Protein AF-A0A970J023-F1 (afdb_monomer)

Mean predicted aligned error: 8.82 Å

Foldseek 3Di:
DDDPDDDDDPPCPVVVQVVVPDDDDDDDDDDDDDDDDDPDDDDDDDDDDPPPDDFDAQVPVPDLPDDDDQDVQFKAKEKEWEADLVQQKIWIKMKIKGAQQDQDFAFKWKWFQQQQLQQFQQSAAAPDDRDPTDDPQQRKGKAWPFKDKQNHTFDWDDDQRMIMGGDPDTRHHGRMIMMMTTMMIRFHCDQAQTHDDDQKGKQPSPDTATFDQDPVVRDTPPFHQDNGFDRDFFFFHKYKYKYKAFPLKDKDKAADWDDWDDDPGIIITIGIHGRWGDMIMMIGSQWDWDWDDQPQAIEIEIARPQVLLSVLLSVLLSLLQNVCCVVVHHLPGRYAYEYEGSNPDAWDAGQRYIYDYHCVVPDSDADPVDGDPRSLRSSLSSQVNVLPTVDNDRCNPCVCRSNVSSNVSSVVSVVVD

Secondary structure (DSSP, 8-state):
----------TTHHHHHHHTTSS----PPP------------PPP---------PPPGGGS-TT-SPP--STT-EEEEEEEEEETTTTEEEEEEEEEEE--SSSPEEEEEEE-GGGGGGSTTT---SSPPPSS--TTT--EEEEEEEEETTEE---EEETTEEEEEEEEEE-TT-EEEEEEEEEEEPPB-SSSSEEETTEEEE-S-SPEEPPEETTTTEE--PPPPSSS-------EEEEEEEEEETT-EEEESSEEEEEEE-SSEEEEEEEEEEES---EEEESS-EEEEEEETTEEEEEEESS-HHHHHHHHHHHHHHHHHHHHHH----SSEEEEEE---SSSEEEETTEEEE--GGGS-SS-BTTB--HHHHHHHHHHHTIIIIIIS---TTT-THHHHHHHHHHHHHHHHH-

Radius of gyration: 22.0 Å; Cα contacts (8 Å, |Δi|>4): 849; chains: 1; bounding box: 53×71×52 Å

pLDDT: mean 85.56, std 21.43, range [25.42, 98.88]

Structure (mmCIF, N/CA/C/O backbone):
data_AF-A0A970J023-F1
#
_entry.id   AF-A0A970J023-F1
#
loop_
_atom_site.group_PDB
_atom_site.id
_atom_site.type_symbol
_atom_site.label_atom_id
_atom_site.label_alt_id
_atom_site.label_comp_id
_atom_site.label_asym_id
_atom_site.label_entity_id
_atom_site.label_seq_id
_atom_site.pdbx_PDB_ins_code
_atom_site.Cartn_x
_atom_site.Cartn_y
_atom_site.Cartn_z
_atom_site.occupancy
_atom_site.B_iso_or_equiv
_atom_site.auth_seq_id
_atom_site.auth_comp_id
_atom_site.auth_asym_id
_atom_site.auth_atom_id
_atom_site.pdbx_PDB_model_num
ATOM 1 N N . MET A 1 1 ? 25.969 -33.155 -24.670 1.00 40.59 1 MET A N 1
ATOM 2 C CA . MET A 1 1 ? 26.786 -33.268 -23.437 1.00 40.59 1 MET A CA 1
ATOM 3 C C . MET A 1 1 ? 28.122 -32.556 -23.623 1.00 40.59 1 MET A C 1
ATOM 5 O O . MET A 1 1 ? 29.063 -33.174 -24.102 1.00 40.59 1 MET A O 1
ATOM 9 N N . LYS A 1 2 ? 28.206 -31.266 -23.286 1.00 32.03 2 LYS A N 1
ATOM 10 C CA . LYS A 1 2 ? 29.449 -30.561 -22.924 1.00 32.03 2 LYS A CA 1
ATOM 11 C C . LYS A 1 2 ? 29.074 -29.169 -22.405 1.00 32.03 2 LYS A C 1
ATOM 13 O O . LYS A 1 2 ? 28.224 -28.520 -22.996 1.00 32.03 2 LYS A O 1
ATOM 18 N N . ASN A 1 3 ? 29.732 -28.784 -21.312 1.00 28.41 3 ASN A N 1
ATOM 19 C CA . ASN A 1 3 ? 29.736 -27.477 -20.644 1.00 28.41 3 ASN A CA 1
ATOM 20 C C . ASN A 1 3 ? 28.609 -27.175 -19.638 1.00 28.41 3 ASN A C 1
ATOM 22 O O . ASN A 1 3 ? 28.017 -26.107 -19.651 1.00 28.41 3 ASN A O 1
ATOM 26 N N . LYS A 1 4 ? 28.418 -28.077 -18.664 1.00 40.47 4 LYS A N 1
ATOM 27 C CA . LYS A 1 4 ? 28.042 -27.679 -17.296 1.00 40.47 4 LYS A CA 1
ATOM 28 C C . LYS A 1 4 ? 29.328 -27.423 -16.512 1.00 40.47 4 LYS A C 1
ATOM 30 O O . LYS A 1 4 ? 29.983 -28.392 -16.136 1.00 40.47 4 LYS A O 1
ATOM 35 N N . LYS A 1 5 ? 29.721 -26.159 -16.349 1.00 39.44 5 LYS A N 1
ATOM 36 C CA . LYS A 1 5 ? 30.657 -25.655 -15.323 1.00 39.44 5 LYS A CA 1
ATOM 37 C C . LYS A 1 5 ? 30.839 -24.151 -15.536 1.00 39.44 5 LYS A C 1
ATOM 39 O O . LYS A 1 5 ? 31.699 -23.764 -16.314 1.00 39.44 5 LYS A O 1
ATOM 44 N N . LEU A 1 6 ? 29.989 -23.355 -14.889 1.00 38.44 6 LEU A N 1
ATOM 45 C CA . LEU A 1 6 ? 30.300 -22.081 -14.220 1.00 38.44 6 LEU A CA 1
ATOM 46 C C . LEU A 1 6 ? 28.973 -21.419 -13.803 1.00 38.44 6 LEU A C 1
ATOM 48 O O . LEU A 1 6 ? 28.488 -20.533 -14.485 1.00 38.44 6 LEU A O 1
ATOM 52 N N . VAL A 1 7 ? 28.373 -21.869 -12.700 1.00 36.31 7 VAL A N 1
ATOM 53 C CA . VAL A 1 7 ? 27.426 -21.051 -11.920 1.00 36.31 7 VAL A CA 1
ATOM 54 C C . VAL A 1 7 ? 27.595 -21.463 -10.461 1.00 36.31 7 VAL A C 1
ATOM 56 O O . VAL A 1 7 ? 26.876 -22.312 -9.956 1.00 36.31 7 VAL A O 1
ATOM 59 N N . ILE A 1 8 ? 28.640 -20.951 -9.813 1.00 35.62 8 ILE A N 1
ATOM 60 C CA . ILE A 1 8 ? 28.705 -20.843 -8.350 1.00 35.62 8 ILE A CA 1
ATOM 61 C C . ILE A 1 8 ? 29.440 -19.529 -8.071 1.00 35.62 8 ILE A C 1
ATOM 63 O O . ILE A 1 8 ? 30.645 -19.526 -7.835 1.00 35.62 8 ILE A O 1
ATOM 67 N N . SER A 1 9 ? 28.738 -18.401 -8.187 1.00 36.66 9 SER A N 1
ATOM 68 C CA . SER A 1 9 ? 29.205 -17.127 -7.617 1.00 36.66 9 SER A CA 1
ATOM 69 C C . SER A 1 9 ? 28.090 -16.111 -7.323 1.00 36.66 9 SER A C 1
ATOM 71 O O . SER A 1 9 ? 28.392 -14.927 -7.243 1.00 36.66 9 SER A O 1
ATOM 73 N N . SER A 1 10 ? 26.833 -16.533 -7.137 1.00 37.44 10 SER A N 1
ATOM 74 C CA . SER A 1 10 ? 25.702 -15.594 -6.954 1.00 37.44 10 SER A CA 1
ATOM 75 C C . SER A 1 10 ? 24.948 -15.750 -5.628 1.00 37.44 10 SER A C 1
ATOM 77 O O . SER A 1 10 ? 23.878 -15.197 -5.458 1.00 37.44 10 SER A O 1
ATOM 79 N N . LEU A 1 11 ? 25.515 -16.447 -4.639 1.00 34.22 11 LEU A N 1
ATOM 80 C CA . LEU A 1 11 ? 24.909 -16.613 -3.304 1.00 34.22 11 LEU A CA 1
ATOM 81 C C . LEU A 1 11 ? 25.254 -15.466 -2.327 1.00 34.22 11 LEU A C 1
ATOM 83 O O . LEU A 1 11 ? 25.230 -15.654 -1.115 1.00 34.22 11 LEU A O 1
ATOM 87 N N . ILE A 1 12 ? 25.630 -14.291 -2.846 1.00 34.81 12 ILE A N 1
ATOM 88 C CA . ILE A 1 12 ? 26.106 -13.155 -2.034 1.00 34.81 12 ILE A CA 1
ATOM 89 C C . ILE A 1 12 ? 24.998 -12.116 -1.779 1.00 34.81 12 ILE A C 1
ATOM 91 O O . ILE A 1 12 ? 25.077 -11.403 -0.784 1.00 34.81 12 ILE A O 1
ATOM 95 N N . VAL A 1 13 ? 23.927 -12.068 -2.581 1.00 39.91 13 VAL A N 1
ATOM 96 C CA . VAL A 1 13 ? 22.874 -11.041 -2.435 1.00 39.91 13 VAL A CA 1
ATOM 97 C C . VAL A 1 13 ? 21.980 -11.307 -1.216 1.00 39.91 13 VAL A C 1
ATOM 99 O O . VAL A 1 13 ? 21.843 -10.425 -0.371 1.00 39.91 13 VAL A O 1
ATOM 102 N N . ALA A 1 14 ? 21.534 -12.553 -1.006 1.00 34.81 14 ALA A N 1
ATOM 103 C CA . ALA A 1 14 ? 20.810 -12.942 0.215 1.00 34.81 14 ALA A CA 1
ATOM 104 C C . ALA A 1 14 ? 21.639 -12.731 1.502 1.00 34.81 14 ALA A C 1
ATOM 106 O O . ALA A 1 14 ? 21.102 -12.563 2.593 1.00 34.81 14 ALA A O 1
ATOM 107 N N . PHE A 1 15 ? 22.972 -12.701 1.389 1.00 32.03 15 PHE A N 1
ATOM 108 C CA . PHE A 1 15 ? 23.865 -12.512 2.530 1.00 32.03 15 PHE A CA 1
ATOM 109 C C . PHE A 1 15 ? 24.030 -11.033 2.929 1.00 32.03 15 PHE A C 1
ATOM 111 O O . PHE A 1 15 ? 24.374 -10.753 4.077 1.00 32.03 15 PHE A O 1
ATOM 118 N N . ILE A 1 16 ? 23.756 -10.078 2.030 1.00 34.88 16 ILE A N 1
ATOM 119 C CA . ILE A 1 16 ? 23.856 -8.638 2.334 1.00 34.88 16 ILE A CA 1
ATOM 120 C C . ILE A 1 16 ? 22.613 -8.133 3.083 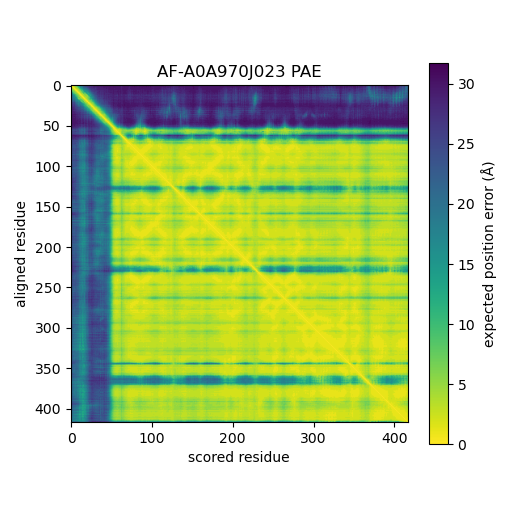1.00 34.88 16 ILE A C 1
ATOM 122 O O . ILE A 1 16 ? 22.764 -7.301 3.976 1.00 34.88 16 ILE A O 1
ATOM 126 N N . LEU A 1 17 ? 21.428 -8.702 2.837 1.00 35.06 17 LEU A N 1
ATOM 127 C CA . LEU A 1 17 ? 20.226 -8.402 3.633 1.00 35.06 17 LEU A CA 1
ATOM 128 C C . LEU A 1 17 ? 20.314 -8.968 5.066 1.00 35.06 17 LEU A C 1
ATOM 130 O O . LEU A 1 17 ? 19.850 -8.339 6.012 1.00 35.06 17 LEU A O 1
ATOM 134 N N . ILE A 1 18 ? 20.997 -10.104 5.264 1.00 34.50 18 ILE A N 1
ATOM 135 C CA . ILE A 1 18 ? 21.074 -10.782 6.573 1.00 34.50 18 ILE A CA 1
ATOM 136 C C . ILE A 1 18 ? 22.202 -10.236 7.480 1.00 34.50 18 ILE A C 1
ATOM 138 O O . ILE A 1 18 ? 22.075 -10.262 8.706 1.00 34.50 18 ILE A O 1
ATOM 142 N N . ILE A 1 19 ? 23.305 -9.701 6.936 1.00 29.75 19 ILE A N 1
ATOM 143 C CA . ILE A 1 19 ? 24.455 -9.267 7.763 1.00 29.75 19 ILE A CA 1
ATOM 144 C C . ILE A 1 19 ? 24.184 -7.989 8.585 1.00 29.75 19 ILE A C 1
ATOM 146 O O . ILE A 1 19 ? 24.826 -7.793 9.619 1.00 29.75 19 ILE A O 1
ATOM 150 N N . ALA A 1 20 ? 23.210 -7.151 8.221 1.00 29.48 20 ALA A N 1
ATOM 151 C CA . ALA A 1 20 ? 22.892 -5.948 9.003 1.00 29.48 20 ALA A CA 1
ATOM 152 C C . ALA A 1 20 ? 22.204 -6.243 10.359 1.00 29.48 20 ALA A C 1
ATOM 154 O O . ALA A 1 20 ? 22.175 -5.376 11.231 1.00 29.48 20 ALA A O 1
ATOM 155 N N . ALA A 1 21 ? 21.702 -7.465 10.581 1.00 32.09 21 ALA A N 1
ATOM 156 C CA . ALA A 1 21 ? 20.918 -7.825 11.770 1.00 32.09 21 ALA A CA 1
ATOM 157 C C . ALA A 1 21 ? 21.749 -8.281 12.989 1.00 32.09 21 ALA A C 1
ATOM 159 O O . ALA A 1 21 ? 21.204 -8.531 14.064 1.00 32.09 21 ALA A O 1
ATOM 160 N N . GLY A 1 22 ? 23.072 -8.409 12.858 1.00 28.48 22 GLY A N 1
ATOM 161 C CA . GLY A 1 22 ? 23.906 -9.031 13.883 1.00 28.48 22 GLY A CA 1
ATOM 162 C C . GLY A 1 22 ? 25.105 -8.193 14.285 1.00 28.48 22 GLY A C 1
ATOM 163 O O . GLY A 1 22 ? 26.204 -8.564 13.910 1.00 28.48 22 GLY A O 1
ATOM 164 N N . ILE A 1 23 ? 24.906 -7.104 15.040 1.00 29.55 23 ILE A N 1
ATOM 165 C CA . ILE A 1 23 ? 25.790 -6.580 16.108 1.00 29.55 23 ILE A CA 1
ATOM 166 C C . ILE A 1 23 ? 25.153 -5.287 16.662 1.00 29.55 23 ILE A C 1
ATOM 168 O O . ILE A 1 23 ? 25.065 -4.293 15.957 1.00 29.55 23 ILE A O 1
ATOM 172 N N . PHE A 1 24 ? 24.734 -5.345 17.935 1.00 27.34 24 PHE A N 1
ATOM 173 C CA . PHE A 1 24 ? 24.524 -4.279 18.941 1.00 27.34 24 PHE A CA 1
ATOM 174 C C . PHE A 1 24 ? 23.224 -4.470 19.738 1.00 27.34 24 PHE A C 1
ATOM 176 O O . PHE A 1 24 ? 22.239 -3.760 19.580 1.00 27.34 24 PHE A O 1
ATOM 183 N N . ILE A 1 25 ? 23.272 -5.411 20.687 1.00 28.19 25 ILE A N 1
ATOM 184 C CA . ILE A 1 25 ? 22.423 -5.372 21.882 1.00 28.19 25 ILE A CA 1
ATOM 185 C C . ILE A 1 25 ? 23.195 -4.629 22.979 1.00 28.19 25 ILE A C 1
ATOM 187 O O . ILE A 1 25 ? 24.405 -4.798 23.134 1.00 28.19 25 ILE A O 1
ATOM 191 N N . THR A 1 26 ? 22.435 -3.879 23.778 1.00 29.88 26 THR A N 1
ATOM 192 C CA . THR A 1 26 ? 22.783 -3.110 24.984 1.00 29.88 26 THR A CA 1
ATOM 193 C C . THR A 1 26 ? 23.126 -1.635 24.759 1.00 29.88 26 THR A C 1
ATOM 195 O O . THR A 1 26 ? 24.283 -1.244 24.688 1.00 29.88 26 THR A O 1
ATOM 198 N N . GLN A 1 27 ? 22.093 -0.786 24.786 1.00 26.64 27 GLN A N 1
ATOM 199 C CA . GLN A 1 27 ? 22.076 0.396 25.654 1.00 26.64 27 GLN A CA 1
ATOM 200 C C . GLN A 1 27 ? 20.632 0.871 25.869 1.00 26.64 27 GLN A C 1
ATOM 202 O O . GLN A 1 27 ? 19.844 0.980 24.936 1.00 26.64 27 GLN A O 1
ATOM 207 N N . GLY A 1 28 ? 20.265 1.056 27.139 1.00 27.38 28 GLY A N 1
ATOM 208 C CA . GLY A 1 28 ? 18.903 1.365 27.564 1.00 27.38 28 GLY A CA 1
ATOM 209 C C . GLY A 1 28 ? 18.408 2.700 27.013 1.00 27.38 28 GLY A C 1
ATOM 210 O O . GLY A 1 28 ? 19.065 3.728 27.161 1.00 27.38 28 GLY A O 1
ATOM 211 N N . ILE A 1 29 ? 17.220 2.669 26.415 1.00 30.16 29 ILE A N 1
ATOM 212 C CA . ILE A 1 29 ? 16.516 3.843 25.903 1.00 30.16 29 ILE A CA 1
ATOM 213 C C . ILE A 1 29 ? 16.070 4.702 27.093 1.00 30.16 29 ILE A C 1
ATOM 215 O O . ILE A 1 29 ? 15.258 4.275 27.919 1.00 30.16 29 ILE A O 1
ATOM 219 N N . LYS A 1 30 ? 16.595 5.927 27.188 1.00 25.42 30 LYS A N 1
ATOM 220 C CA . LYS A 1 30 ? 16.024 6.976 28.040 1.00 25.42 30 LYS A CA 1
ATOM 221 C C . LYS A 1 30 ? 14.840 7.601 27.308 1.00 25.42 30 LYS A C 1
ATOM 223 O O . LYS A 1 30 ? 14.983 8.100 26.202 1.00 25.42 30 LYS A O 1
ATOM 228 N N . ILE A 1 31 ? 13.682 7.563 27.956 1.00 28.36 31 ILE A N 1
ATOM 229 C CA . ILE A 1 31 ? 12.437 8.174 27.489 1.00 28.36 31 ILE A CA 1
ATOM 230 C C . ILE A 1 31 ? 12.509 9.676 27.785 1.00 28.36 31 ILE A C 1
ATOM 232 O O . ILE A 1 31 ? 12.474 10.067 28.954 1.00 28.36 31 ILE A O 1
ATOM 236 N N . GLU A 1 32 ? 12.586 10.513 26.753 1.00 27.55 32 GLU A N 1
ATOM 237 C CA . GLU A 1 32 ? 12.253 11.934 26.883 1.00 27.55 32 GLU A CA 1
ATOM 238 C C . GLU A 1 32 ? 10.746 12.130 26.691 1.00 27.55 32 GLU A C 1
ATOM 240 O O . GLU A 1 32 ? 10.112 11.538 25.816 1.00 27.55 32 GLU A O 1
ATOM 245 N N . LYS A 1 33 ? 10.143 12.913 27.590 1.00 27.25 33 LYS A N 1
ATOM 246 C CA . LYS A 1 33 ? 8.713 13.221 27.569 1.00 27.25 33 LYS A CA 1
ATOM 247 C C . LYS A 1 33 ? 8.386 14.120 26.378 1.00 27.25 33 LYS A C 1
ATOM 249 O O . LYS A 1 33 ? 9.083 15.090 26.119 1.00 27.25 33 LYS A O 1
ATOM 254 N N . LYS A 1 34 ? 7.252 13.811 25.747 1.00 30.84 34 LYS A N 1
ATOM 255 C CA . LYS A 1 34 ? 6.532 14.597 24.737 1.00 30.84 34 LYS A CA 1
ATOM 256 C C . LYS A 1 34 ? 6.375 16.052 25.217 1.00 30.84 34 LYS A C 1
ATOM 258 O O . LYS A 1 34 ? 5.525 16.325 26.066 1.00 30.84 34 LYS A O 1
ATOM 263 N N . ASP A 1 35 ? 7.175 16.975 24.689 1.00 27.64 35 ASP A N 1
ATOM 264 C CA . ASP A 1 35 ? 6.868 18.400 24.790 1.00 27.64 35 ASP A CA 1
ATOM 265 C C . ASP A 1 35 ? 5.773 18.731 23.773 1.00 27.64 35 ASP A C 1
ATOM 267 O O . ASP A 1 35 ? 5.845 18.377 22.595 1.00 27.64 35 ASP A O 1
ATOM 271 N N . ASN A 1 36 ? 4.709 19.373 24.256 1.00 29.39 36 ASN A N 1
ATOM 272 C CA . ASN A 1 36 ? 3.555 19.768 23.456 1.00 29.39 36 ASN A CA 1
ATOM 273 C C . ASN A 1 36 ? 3.977 20.782 22.385 1.00 29.39 36 ASN A C 1
ATOM 275 O O . ASN A 1 36 ? 4.030 21.985 22.646 1.00 29.39 36 ASN A O 1
ATOM 279 N N . TYR A 1 37 ? 4.237 20.313 21.166 1.00 27.23 37 TYR A N 1
ATOM 280 C CA . TYR A 1 37 ? 4.441 21.198 20.026 1.00 27.23 37 TYR A CA 1
ATOM 281 C C . TYR A 1 37 ? 3.081 21.690 19.519 1.00 27.23 37 TYR A C 1
ATOM 283 O O . TYR A 1 37 ? 2.354 20.999 18.807 1.00 27.23 37 TYR A O 1
ATOM 291 N N . VAL A 1 38 ? 2.714 22.909 19.913 1.00 28.02 38 VAL A N 1
ATOM 292 C CA . VAL A 1 38 ? 1.642 23.660 19.256 1.00 28.02 38 VAL A CA 1
ATOM 293 C C . VAL A 1 38 ? 2.194 24.126 17.912 1.00 28.02 38 VAL A C 1
ATOM 295 O O . VAL A 1 38 ? 3.163 24.883 17.870 1.00 28.02 38 VAL A O 1
ATOM 298 N N . ALA A 1 39 ? 1.599 23.666 16.810 1.00 28.59 39 ALA A N 1
ATOM 299 C CA . ALA A 1 39 ? 1.928 24.150 15.475 1.00 28.59 39 ALA A CA 1
ATOM 300 C C . ALA A 1 39 ? 1.772 25.680 15.435 1.00 28.59 39 ALA A C 1
ATOM 302 O O . ALA A 1 39 ? 0.660 26.200 15.535 1.00 28.59 39 ALA A O 1
ATOM 303 N N . SER A 1 40 ? 2.885 26.409 15.320 1.00 28.69 40 SER A N 1
ATOM 304 C CA . SER A 1 40 ? 2.855 27.859 15.180 1.00 28.69 40 SER A CA 1
ATOM 305 C C . SER A 1 40 ? 2.346 28.222 13.786 1.00 28.69 40 SER A C 1
ATOM 307 O O . SER A 1 40 ? 2.985 27.981 12.761 1.00 28.69 40 SER A O 1
ATOM 309 N N . SER A 1 41 ? 1.153 28.807 13.747 1.00 34.72 41 SER A N 1
ATOM 310 C CA . SER A 1 41 ? 0.687 29.593 12.615 1.00 34.72 41 SER A CA 1
ATOM 311 C C . SER A 1 41 ? 1.490 30.889 12.585 1.00 34.72 41 SER A C 1
ATOM 313 O O . SER A 1 41 ? 1.325 31.705 13.484 1.00 34.72 41 SER A O 1
ATOM 315 N N . ASN A 1 42 ? 2.364 31.059 11.595 1.00 28.34 42 ASN A N 1
ATOM 316 C CA . ASN A 1 42 ? 2.792 32.362 11.083 1.00 28.34 42 ASN A CA 1
ATOM 317 C C . ASN A 1 42 ? 3.480 32.148 9.730 1.00 28.34 42 ASN A C 1
ATOM 319 O O . ASN A 1 42 ? 4.654 31.789 9.654 1.00 28.34 42 ASN A O 1
ATOM 323 N N . THR A 1 43 ? 2.720 32.340 8.657 1.00 32.34 43 THR A N 1
ATOM 324 C CA . THR A 1 43 ? 3.240 32.564 7.307 1.00 32.34 43 THR A CA 1
ATOM 325 C C . THR A 1 43 ? 3.416 34.065 7.125 1.00 32.34 43 THR A C 1
ATOM 327 O O . THR A 1 43 ? 2.443 34.809 7.202 1.00 32.34 43 THR A O 1
ATOM 330 N N . THR A 1 44 ? 4.647 34.514 6.899 1.00 31.14 44 THR A N 1
ATOM 331 C CA . THR A 1 44 ? 4.901 35.814 6.276 1.00 31.14 44 THR A CA 1
ATOM 332 C C . THR A 1 44 ? 4.632 35.678 4.785 1.00 31.14 44 THR A C 1
ATOM 334 O O . THR A 1 44 ? 5.220 34.815 4.132 1.00 31.14 44 THR A O 1
ATOM 337 N N . ASP A 1 45 ? 3.709 36.501 4.297 1.00 34.28 45 ASP A N 1
ATOM 338 C CA . ASP A 1 45 ? 3.298 36.604 2.903 1.00 34.28 45 ASP A CA 1
ATOM 339 C C . ASP A 1 45 ? 4.492 36.883 1.985 1.00 34.28 45 ASP A C 1
ATOM 341 O O . ASP A 1 45 ? 5.197 37.877 2.164 1.00 34.28 45 ASP A O 1
ATOM 345 N N . ASP A 1 46 ? 4.660 36.043 0.963 1.00 32.75 46 ASP A N 1
ATOM 346 C CA . ASP A 1 46 ? 5.349 36.435 -0.259 1.00 32.75 46 ASP A CA 1
ATOM 347 C C . ASP A 1 46 ? 4.355 36.392 -1.422 1.00 32.75 46 ASP A C 1
ATOM 349 O O . ASP A 1 46 ? 3.596 35.437 -1.627 1.00 32.75 46 ASP A O 1
ATOM 353 N N . ASN A 1 47 ? 4.288 37.519 -2.114 1.00 34.78 47 ASN A N 1
ATOM 354 C CA . ASN A 1 47 ? 3.131 37.983 -2.854 1.00 34.78 47 ASN A CA 1
ATOM 355 C C . ASN A 1 47 ? 3.310 37.627 -4.335 1.00 34.78 47 ASN A C 1
ATOM 357 O O . ASN A 1 47 ? 3.781 38.434 -5.132 1.00 34.78 47 ASN A O 1
ATOM 361 N N . THR A 1 48 ? 2.931 36.405 -4.720 1.00 35.31 48 THR A N 1
ATOM 362 C CA . THR A 1 48 ? 2.638 36.060 -6.122 1.00 35.31 48 THR A CA 1
ATOM 363 C C . THR A 1 48 ? 1.304 35.321 -6.206 1.00 35.31 48 THR A C 1
ATOM 365 O O . THR A 1 48 ? 1.106 34.222 -5.691 1.00 35.31 48 THR A O 1
ATOM 368 N N . SER A 1 49 ? 0.338 35.978 -6.840 1.00 35.75 49 SER A N 1
ATOM 369 C CA . SER A 1 49 ? -1.072 35.609 -6.910 1.00 35.75 49 SER A CA 1
ATOM 370 C C . SER A 1 49 ? -1.351 34.434 -7.859 1.00 35.75 49 SER A C 1
ATOM 372 O O . SER A 1 49 ? -2.058 34.568 -8.855 1.00 35.75 49 SER A O 1
ATOM 374 N N . LYS A 1 50 ? -0.899 33.227 -7.508 1.00 41.00 50 LYS A N 1
ATOM 375 C CA . LYS A 1 50 ? -1.689 32.023 -7.811 1.00 41.00 50 LYS A CA 1
ATOM 376 C C . LYS A 1 50 ? -2.667 31.868 -6.651 1.00 41.00 50 LYS A C 1
ATOM 378 O O . LYS A 1 50 ? -2.237 31.555 -5.545 1.00 41.00 50 LYS A O 1
ATOM 383 N N . LYS A 1 51 ? -3.960 32.156 -6.866 1.00 41.47 51 LYS A N 1
ATOM 384 C CA . LYS A 1 51 ? -5.018 31.911 -5.864 1.00 41.47 51 LYS A CA 1
ATOM 385 C C . LYS A 1 51 ? -4.763 30.538 -5.229 1.00 41.47 51 LYS A C 1
ATOM 387 O O . LYS A 1 51 ? -4.732 29.551 -5.958 1.00 41.47 51 LYS A O 1
ATOM 392 N N . ASN A 1 52 ? -4.552 30.481 -3.911 1.00 47.25 52 ASN A N 1
ATOM 393 C CA . ASN A 1 52 ? -4.483 29.218 -3.174 1.00 47.25 52 ASN A CA 1
ATOM 394 C C . ASN A 1 52 ? -5.833 28.519 -3.348 1.00 47.25 52 ASN A C 1
ATOM 396 O O . ASN A 1 52 ? -6.800 28.849 -2.663 1.00 47.25 52 ASN A O 1
ATOM 400 N N . LYS A 1 53 ? -5.929 27.630 -4.339 1.00 63.03 53 LYS A N 1
ATOM 401 C CA . LYS A 1 53 ? -7.137 26.858 -4.596 1.00 63.03 53 LYS A CA 1
ATOM 402 C C . LYS A 1 53 ? -7.279 25.877 -3.438 1.00 63.03 53 LYS A C 1
ATOM 404 O O . LYS A 1 53 ? -6.353 25.127 -3.148 1.00 63.03 53 LYS A O 1
ATOM 409 N N . VAL A 1 54 ? -8.403 25.949 -2.736 1.00 73.81 54 VAL A N 1
ATOM 410 C CA . VAL A 1 54 ? -8.700 25.037 -1.632 1.00 73.81 54 VAL A CA 1
ATOM 411 C C . VAL A 1 54 ? -8.939 23.660 -2.243 1.00 73.81 54 VAL A C 1
ATOM 413 O O . VAL A 1 54 ? -9.866 23.494 -3.036 1.00 73.81 54 VAL A O 1
ATOM 416 N N . ILE A 1 55 ? -8.074 22.700 -1.920 1.00 83.75 55 ILE A N 1
ATOM 417 C CA . ILE A 1 55 ? -8.289 21.295 -2.261 1.00 83.75 55 ILE A CA 1
ATOM 418 C C . ILE A 1 55 ? -9.426 20.791 -1.359 1.00 83.75 55 ILE A C 1
ATOM 420 O O . ILE A 1 55 ? -9.312 20.927 -0.138 1.00 83.75 55 ILE A O 1
ATOM 424 N N . PRO A 1 56 ? -10.535 20.270 -1.915 1.00 85.88 56 PRO A N 1
ATOM 425 C CA . PRO A 1 56 ? -11.677 19.857 -1.108 1.00 85.88 56 PRO A CA 1
ATOM 426 C C . PRO A 1 56 ? -11.286 18.679 -0.215 1.00 85.88 56 PRO A C 1
ATOM 428 O O . PRO A 1 56 ? -10.652 17.726 -0.678 1.00 85.88 56 PRO A O 1
ATOM 431 N N . HIS A 1 57 ? -11.675 18.725 1.057 1.00 88.69 57 HIS A N 1
ATOM 432 C CA . HIS A 1 57 ? -11.442 17.607 1.968 1.00 88.69 57 HIS A CA 1
ATOM 433 C C . HIS A 1 57 ? -12.391 16.450 1.601 1.00 88.69 57 HIS A C 1
ATOM 435 O O . HIS A 1 57 ? -13.580 16.710 1.416 1.00 88.69 57 HIS A O 1
ATOM 441 N N . PRO A 1 58 ? -11.952 15.176 1.545 1.00 88.25 58 PRO A N 1
ATOM 442 C CA . PRO A 1 58 ? -12.814 14.077 1.082 1.00 88.25 58 PRO A CA 1
ATOM 443 C C . PRO A 1 58 ? -14.116 13.899 1.870 1.00 88.25 58 PRO A C 1
ATOM 445 O O . PRO A 1 58 ? -15.152 13.537 1.326 1.00 88.25 58 PRO A O 1
ATOM 448 N N . LYS A 1 59 ? -14.095 14.257 3.156 1.00 83.06 59 LYS A N 1
ATOM 449 C CA . LYS A 1 59 ? -15.278 14.329 4.033 1.00 83.06 59 LYS A CA 1
ATOM 450 C C . LYS A 1 59 ? -16.435 15.173 3.467 1.00 83.06 59 LYS A C 1
ATOM 452 O O . LYS A 1 59 ? -17.581 14.983 3.864 1.00 83.06 59 LYS A O 1
ATOM 457 N N . GLU A 1 60 ? -16.147 16.103 2.560 1.00 81.25 60 GLU A N 1
ATOM 458 C CA . GLU A 1 60 ? -17.123 16.988 1.914 1.00 81.25 60 GLU A CA 1
ATOM 459 C C . GLU A 1 60 ? -17.766 16.365 0.663 1.00 81.25 60 GLU A C 1
ATOM 461 O O . GLU A 1 60 ? -18.761 16.890 0.169 1.00 81.25 60 GLU A O 1
ATOM 466 N N . TRP A 1 61 ? -17.248 15.242 0.148 1.00 78.38 61 TRP A N 1
ATOM 467 C CA . TRP A 1 61 ? -17.696 14.638 -1.119 1.00 78.38 61 TRP A CA 1
ATOM 468 C C . TRP A 1 61 ? -19.034 13.891 -1.028 1.00 78.38 61 TRP A C 1
ATOM 470 O O . TRP A 1 61 ? -19.531 13.392 -2.035 1.00 78.38 61 TRP A O 1
ATOM 480 N N . GLY A 1 62 ? -19.638 13.830 0.159 1.00 62.25 62 GLY A N 1
ATOM 481 C CA . GLY A 1 62 ? -20.884 13.112 0.400 1.00 62.25 62 GLY A CA 1
ATOM 482 C C . GLY A 1 62 ? -20.631 11.729 0.986 1.00 62.25 62 GLY A C 1
ATOM 483 O O . GLY A 1 62 ? -20.450 10.754 0.271 1.00 62.25 62 GLY A O 1
ATOM 484 N N . ASP A 1 63 ? -20.652 11.694 2.318 1.00 54.19 63 ASP A N 1
ATOM 485 C CA . ASP A 1 63 ? -20.844 10.601 3.282 1.00 54.19 63 ASP A CA 1
ATOM 486 C C . ASP A 1 63 ? -20.185 9.234 3.112 1.00 54.19 63 ASP A C 1
ATOM 488 O O . ASP A 1 63 ? -20.304 8.430 4.043 1.00 54.19 63 ASP A O 1
ATOM 492 N N . ASN A 1 64 ? -19.509 8.918 2.009 1.00 59.44 64 ASN A N 1
ATOM 493 C CA . ASN A 1 64 ? -18.921 7.598 1.838 1.00 59.44 64 ASN A CA 1
ATOM 494 C C . ASN A 1 64 ? -19.992 6.505 2.132 1.00 59.44 64 ASN A C 1
ATOM 496 O O . ASN A 1 64 ? -19.716 5.496 2.757 1.00 59.44 64 ASN A O 1
ATOM 500 N N . LYS A 1 65 ? -21.279 6.784 1.853 1.00 57.12 65 LYS A N 1
ATOM 501 C CA . LYS A 1 65 ? -22.442 6.244 2.603 1.00 57.12 65 LYS A CA 1
ATOM 502 C C . LYS A 1 65 ? -22.838 4.821 2.221 1.00 57.12 65 LYS A C 1
ATOM 504 O O . LYS A 1 65 ? -23.692 4.223 2.878 1.00 57.12 65 LYS A O 1
ATOM 509 N N . ASP A 1 66 ? -22.235 4.307 1.157 1.00 68.94 66 ASP A N 1
ATOM 510 C CA . ASP A 1 66 ? -22.434 2.936 0.720 1.00 68.94 66 ASP A CA 1
ATOM 511 C C . ASP A 1 66 ? -22.039 1.989 1.847 1.00 68.94 66 ASP A C 1
ATOM 513 O O . ASP A 1 66 ? -21.012 2.157 2.511 1.00 68.94 66 ASP A O 1
ATOM 517 N N . LYS A 1 67 ? -22.895 0.999 2.098 1.00 71.12 67 LYS A N 1
ATOM 518 C CA . LYS A 1 67 ? -22.601 -0.018 3.099 1.00 71.12 67 LYS A CA 1
ATOM 519 C C . LYS A 1 67 ? -21.415 -0.839 2.616 1.00 71.12 67 LYS A C 1
ATOM 521 O O . LYS A 1 67 ? -21.509 -1.473 1.570 1.00 71.12 67 LYS A O 1
ATOM 526 N N . LEU A 1 68 ? -20.359 -0.897 3.423 1.00 83.69 68 LEU A N 1
ATOM 527 C CA . LEU A 1 68 ? -19.310 -1.885 3.222 1.00 83.69 68 LEU A CA 1
ATOM 528 C C . LEU A 1 68 ? -19.853 -3.276 3.561 1.00 83.69 68 LEU A C 1
ATOM 530 O O . LEU A 1 68 ? -20.503 -3.494 4.595 1.00 83.69 68 LEU A O 1
ATOM 534 N N . SER A 1 69 ? -19.596 -4.223 2.671 1.00 88.12 69 SER A N 1
ATOM 535 C CA . SER A 1 69 ? -19.856 -5.644 2.875 1.00 88.12 69 SER A CA 1
ATOM 536 C C . SER A 1 69 ? -18.539 -6.367 3.102 1.00 88.12 69 SER A C 1
ATOM 538 O O . SER A 1 69 ? -17.565 -6.080 2.417 1.00 88.12 69 SER A O 1
ATOM 540 N N . LEU A 1 70 ? -18.530 -7.321 4.031 1.00 92.00 70 LEU A N 1
ATOM 541 C CA . LEU A 1 70 ? -17.378 -8.190 4.252 1.00 92.00 70 LEU A CA 1
ATOM 542 C C . LEU A 1 70 ? -17.519 -9.409 3.345 1.00 92.00 70 LEU A C 1
ATOM 544 O O . LEU A 1 70 ? -18.491 -10.160 3.480 1.00 92.00 70 LEU A O 1
ATOM 548 N N . LYS A 1 71 ? -16.571 -9.601 2.429 1.00 93.06 71 LYS A N 1
ATOM 549 C CA . LYS A 1 71 ? -16.478 -10.801 1.597 1.00 93.06 71 LYS A CA 1
ATOM 550 C C . LYS A 1 71 ? -15.532 -11.777 2.293 1.00 93.06 71 LYS A C 1
ATOM 552 O O . LYS A 1 71 ? -14.445 -11.401 2.710 1.00 93.06 71 LYS A O 1
ATOM 557 N N . ASP A 1 72 ? -15.989 -13.007 2.508 1.00 91.81 72 ASP A N 1
ATOM 558 C CA . ASP A 1 72 ? -15.239 -14.062 3.214 1.00 91.81 72 ASP A CA 1
A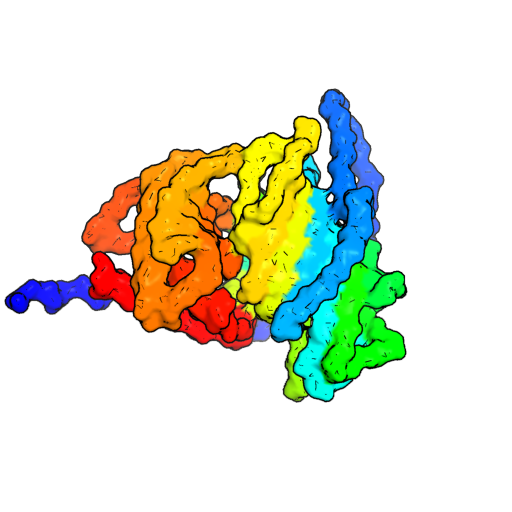TOM 559 C C . ASP A 1 72 ? -14.671 -13.638 4.587 1.00 91.81 72 ASP A C 1
ATOM 561 O O . ASP A 1 72 ? -13.621 -14.107 5.012 1.00 91.81 72 ASP A O 1
ATOM 565 N N . ASN A 1 73 ? -15.376 -12.748 5.298 1.00 92.94 73 ASN A N 1
ATOM 566 C CA . ASN A 1 73 ? -14.959 -12.140 6.573 1.00 92.94 73 ASN A CA 1
ATOM 567 C C . ASN A 1 73 ? -13.684 -11.277 6.531 1.00 92.94 73 ASN A C 1
ATOM 569 O O . ASN A 1 73 ? -13.221 -10.874 7.602 1.00 92.94 73 ASN A O 1
ATOM 573 N N . ARG A 1 74 ? -13.151 -10.957 5.345 1.00 96.19 74 ARG A N 1
ATOM 574 C CA . ARG A 1 74 ? -12.040 -10.011 5.197 1.00 96.19 74 ARG A CA 1
ATOM 575 C C . ARG A 1 74 ? -12.460 -8.611 5.611 1.00 96.19 74 ARG A C 1
ATOM 577 O O . ARG A 1 74 ? -13.613 -8.212 5.416 1.00 96.19 74 ARG A O 1
ATOM 584 N N . THR A 1 75 ? -11.514 -7.872 6.176 1.00 97.94 75 THR A N 1
ATOM 585 C CA . THR A 1 75 ? -11.693 -6.451 6.476 1.00 97.94 75 THR A CA 1
ATOM 586 C C . THR A 1 75 ? -11.912 -5.687 5.173 1.00 97.94 75 THR A C 1
ATOM 588 O O . THR A 1 75 ? -11.250 -5.949 4.172 1.00 97.94 75 THR A O 1
ATOM 591 N N . ALA A 1 76 ? -12.859 -4.753 5.176 1.00 98.00 76 ALA A N 1
ATOM 592 C CA . ALA A 1 76 ? -13.173 -3.917 4.027 1.00 98.00 76 ALA A CA 1
ATOM 593 C C . ALA A 1 76 ? -12.799 -2.461 4.317 1.00 98.00 76 ALA A C 1
ATOM 595 O O . ALA A 1 76 ? -13.281 -1.872 5.290 1.00 98.00 76 ALA A O 1
ATOM 596 N N . TYR A 1 77 ? -11.991 -1.879 3.440 1.00 98.00 77 TYR A N 1
ATOM 597 C CA . TYR A 1 77 ? -11.556 -0.491 3.468 1.00 98.00 77 TYR A CA 1
ATOM 598 C C . TYR A 1 77 ? -12.231 0.295 2.351 1.00 98.00 77 TYR A C 1
ATOM 600 O O . TYR A 1 77 ? -12.237 -0.110 1.188 1.00 98.00 77 TYR A O 1
ATOM 608 N N . LYS A 1 78 ? -12.751 1.473 2.696 1.00 96.75 78 LYS A N 1
ATOM 609 C CA . LYS A 1 78 ? -13.110 2.500 1.721 1.00 96.75 78 LYS A CA 1
ATOM 610 C C . LYS A 1 78 ? -12.443 3.810 2.076 1.00 96.75 78 LYS A C 1
ATOM 612 O O . LYS A 1 78 ? -12.809 4.446 3.069 1.00 96.75 78 LYS A O 1
ATOM 617 N N . ILE A 1 79 ? -11.474 4.201 1.259 1.00 97.50 79 ILE A N 1
ATOM 618 C CA . ILE A 1 79 ? -10.595 5.334 1.531 1.00 97.50 79 ILE A CA 1
ATOM 619 C C . ILE A 1 79 ? -10.796 6.383 0.447 1.00 97.50 79 ILE A C 1
ATOM 621 O O . ILE A 1 79 ? -10.631 6.110 -0.737 1.00 97.50 79 ILE A O 1
ATOM 625 N N . GLN A 1 80 ? -11.155 7.594 0.851 1.00 96.94 80 GLN A N 1
ATOM 626 C CA . GLN A 1 80 ? -11.215 8.740 -0.048 1.00 96.94 80 GLN A CA 1
ATOM 627 C C . GLN A 1 80 ? -10.064 9.676 0.296 1.00 96.94 80 GLN A C 1
ATOM 629 O O . GLN A 1 80 ? -9.879 10.014 1.468 1.00 96.94 80 GLN A O 1
ATOM 634 N N . VAL A 1 81 ? -9.294 10.095 -0.702 1.00 97.69 81 VAL A N 1
ATOM 635 C CA . VAL A 1 81 ? -8.081 10.884 -0.503 1.00 97.69 81 VAL A CA 1
ATOM 636 C C . VAL A 1 81 ? -7.968 12.009 -1.527 1.00 97.69 81 VAL A C 1
ATOM 638 O O . VAL A 1 81 ? -8.154 11.812 -2.725 1.00 97.69 81 VAL A O 1
ATOM 641 N N . SER A 1 82 ? -7.638 13.203 -1.042 1.00 97.69 82 SER A N 1
ATOM 642 C CA . SER A 1 82 ? -7.304 14.364 -1.865 1.00 97.69 82 SER A CA 1
ATOM 643 C C . SER A 1 82 ? -5.817 14.648 -1.785 1.00 97.69 82 SER A C 1
ATOM 645 O O . SER A 1 82 ? -5.276 14.805 -0.685 1.00 97.69 82 SER A O 1
ATOM 647 N N . PHE A 1 83 ? -5.178 14.793 -2.941 1.00 98.06 83 PHE A N 1
ATOM 648 C CA . PHE A 1 83 ? -3.778 15.168 -3.032 1.00 98.06 83 PHE A CA 1
ATOM 649 C C . PHE A 1 83 ? -3.605 16.688 -3.144 1.00 98.06 83 PHE A C 1
ATOM 651 O O . PHE A 1 83 ? -4.096 17.329 -4.074 1.00 98.06 83 PHE A O 1
ATOM 658 N N . ASP A 1 84 ? -2.885 17.265 -2.182 1.00 97.00 84 ASP A N 1
ATOM 659 C CA . ASP A 1 84 ? -2.422 18.651 -2.204 1.00 97.00 84 ASP A CA 1
ATOM 660 C C . ASP A 1 84 ? -0.944 18.680 -2.593 1.00 97.00 84 ASP A C 1
ATOM 662 O O . ASP A 1 84 ? -0.037 18.630 -1.755 1.00 97.00 84 ASP A O 1
ATOM 666 N N . GLU A 1 85 ? -0.720 18.760 -3.901 1.00 94.88 85 GLU A N 1
ATOM 667 C CA . GLU A 1 85 ? 0.606 18.773 -4.507 1.00 94.88 85 GLU A CA 1
ATOM 668 C C . GLU A 1 85 ? 1.465 19.942 -4.015 1.00 94.88 85 GLU A C 1
ATOM 670 O O . GLU A 1 85 ? 2.657 19.780 -3.735 1.00 94.88 85 GLU A O 1
ATOM 675 N N . LYS A 1 86 ? 0.865 21.127 -3.848 1.00 94.12 86 LYS A N 1
ATOM 676 C CA . LYS A 1 86 ? 1.584 22.335 -3.430 1.00 94.12 86 LYS A CA 1
ATOM 677 C C . LYS A 1 86 ? 2.183 22.164 -2.039 1.00 94.12 86 LYS A C 1
ATOM 679 O O . LYS A 1 86 ? 3.320 22.573 -1.808 1.00 94.12 86 LYS A O 1
ATOM 684 N N . ASN A 1 87 ? 1.413 21.591 -1.117 1.00 95.38 87 ASN A N 1
ATOM 685 C CA . ASN A 1 87 ? 1.836 21.427 0.271 1.00 95.38 87 ASN A CA 1
ATOM 686 C C . ASN A 1 87 ? 2.407 20.038 0.578 1.00 95.38 87 ASN A C 1
ATOM 688 O O . ASN A 1 87 ? 2.815 19.816 1.719 1.00 95.38 87 ASN A O 1
ATOM 692 N N . LYS A 1 88 ? 2.452 19.135 -0.415 1.00 96.44 88 LYS A N 1
ATOM 693 C CA . LYS A 1 88 ? 2.931 17.749 -0.289 1.00 96.44 88 LYS A CA 1
ATOM 694 C C . LYS A 1 88 ? 2.174 17.007 0.820 1.00 96.44 88 LYS A C 1
ATOM 696 O O . LYS A 1 88 ? 2.763 16.443 1.743 1.00 96.44 88 LYS A O 1
ATOM 701 N N . LYS A 1 89 ? 0.840 17.076 0.761 1.00 97.56 89 LYS A N 1
ATOM 702 C CA . LYS A 1 89 ? -0.064 16.493 1.761 1.00 97.56 89 LYS A CA 1
ATOM 703 C C . LYS A 1 89 ? -1.154 15.650 1.126 1.00 97.56 89 LYS A C 1
ATOM 705 O O . LYS A 1 89 ? -1.602 15.939 0.019 1.00 97.56 89 LYS A O 1
ATOM 710 N N . LEU A 1 90 ? -1.630 14.674 1.891 1.00 98.44 90 LEU A N 1
ATOM 711 C CA . LEU A 1 90 ? -2.888 13.990 1.628 1.00 98.44 90 LEU A CA 1
ATOM 712 C C . LEU A 1 90 ? -3.889 14.329 2.723 1.00 98.44 90 LEU A C 1
ATOM 714 O O . LEU A 1 90 ? -3.574 14.257 3.912 1.00 98.44 90 LEU A O 1
ATOM 718 N N . PHE A 1 91 ? -5.102 14.671 2.316 1.00 98.12 91 PHE A N 1
ATOM 719 C CA . PHE A 1 91 ? -6.259 14.718 3.201 1.00 98.12 91 PHE A CA 1
ATOM 720 C C . PHE A 1 91 ? -7.069 13.460 2.951 1.00 98.12 91 PHE A C 1
ATOM 722 O O . PHE A 1 91 ? -7.434 13.218 1.803 1.00 98.12 91 PHE A O 1
ATOM 729 N N . ALA A 1 92 ? -7.332 12.666 3.983 1.00 97.56 92 ALA A N 1
ATOM 730 C CA . ALA A 1 92 ? -7.941 11.358 3.817 1.00 97.56 92 ALA A CA 1
ATOM 731 C C . ALA A 1 92 ? -9.095 11.129 4.792 1.00 97.56 92 ALA A C 1
ATOM 733 O O . ALA A 1 92 ? -9.104 11.593 5.935 1.00 97.56 92 ALA A O 1
ATOM 734 N N . TYR A 1 93 ? -10.088 10.402 4.297 1.00 95.25 93 TYR A N 1
ATOM 735 C CA . TYR A 1 93 ? -11.247 9.963 5.050 1.00 95.25 93 TYR A CA 1
ATOM 736 C C . TYR A 1 93 ? -11.446 8.473 4.793 1.00 95.25 93 TYR A C 1
ATOM 738 O O . TYR A 1 93 ? -11.872 8.055 3.715 1.00 95.25 93 TYR A O 1
ATOM 746 N N . GLU A 1 94 ? -11.088 7.676 5.788 1.00 96.69 94 GLU A N 1
ATOM 747 C CA . GLU A 1 94 ? -11.083 6.224 5.734 1.00 96.69 94 GLU A CA 1
ATOM 748 C C . GLU A 1 94 ? -12.260 5.659 6.518 1.00 96.69 94 GLU A C 1
ATOM 750 O O . GLU A 1 94 ? -12.551 6.082 7.639 1.00 96.69 94 GLU A O 1
ATOM 755 N N . ARG A 1 95 ? -12.915 4.657 5.939 1.00 96.56 95 ARG A N 1
ATOM 756 C CA . ARG A 1 95 ? -13.866 3.797 6.628 1.00 96.56 95 ARG A CA 1
ATOM 757 C C . ARG A 1 95 ? -13.377 2.360 6.569 1.00 96.56 95 ARG A C 1
ATOM 759 O O . ARG A 1 95 ? -13.139 1.838 5.484 1.00 96.56 95 ARG A O 1
ATOM 766 N N . VAL A 1 96 ? -13.316 1.725 7.730 1.00 97.81 96 VAL A N 1
ATOM 767 C CA . VAL A 1 96 ? -12.892 0.338 7.906 1.00 97.81 96 VAL A CA 1
ATOM 768 C C . VAL A 1 96 ? -14.035 -0.435 8.528 1.00 97.81 96 VAL A C 1
ATOM 770 O O . VAL A 1 96 ? -14.513 -0.089 9.611 1.00 97.81 96 VAL A O 1
ATOM 773 N N . LYS A 1 97 ? -14.479 -1.489 7.856 1.00 97.75 97 LYS A N 1
ATOM 774 C CA . LYS A 1 97 ? -15.450 -2.430 8.400 1.00 97.75 97 LYS A CA 1
ATOM 775 C C . LYS A 1 97 ? -14.774 -3.773 8.614 1.00 97.75 97 LYS A C 1
ATOM 777 O O . LYS A 1 97 ? -14.134 -4.287 7.704 1.00 97.75 97 LYS A O 1
ATOM 782 N N . PHE A 1 98 ? -14.955 -4.357 9.791 1.00 98.12 98 PHE A N 1
ATOM 783 C CA . PHE A 1 98 ? -14.379 -5.657 10.126 1.00 98.12 98 PHE A CA 1
ATOM 784 C C . PHE A 1 98 ? -15.327 -6.481 10.997 1.00 98.12 98 PHE A C 1
ATOM 786 O O . PHE A 1 98 ? -16.262 -5.958 11.614 1.00 98.12 98 PHE A O 1
ATOM 793 N N . ARG A 1 99 ? -15.084 -7.790 11.037 1.00 97.81 99 ARG A N 1
ATOM 794 C CA . ARG A 1 99 ? -15.718 -8.733 11.962 1.00 97.81 99 ARG A CA 1
ATOM 795 C C . ARG A 1 99 ? -14.680 -9.149 12.994 1.00 97.81 99 ARG A C 1
ATOM 797 O O . ARG A 1 99 ? -13.526 -9.376 12.643 1.00 97.81 99 ARG A O 1
ATOM 804 N N . ASN A 1 100 ? -15.082 -9.296 14.253 1.00 97.88 100 ASN A N 1
ATOM 805 C CA . ASN A 1 100 ? -14.248 -10.014 15.208 1.00 97.88 100 ASN A CA 1
ATOM 806 C C . ASN A 1 100 ? -14.201 -11.502 14.817 1.00 97.88 100 ASN A C 1
ATOM 808 O O . ASN A 1 100 ? -15.109 -12.266 15.151 1.00 97.88 100 ASN A O 1
ATOM 812 N N . ASN A 1 101 ? -13.157 -11.887 14.084 1.00 96.50 101 ASN A N 1
ATOM 813 C CA . ASN A 1 101 ? -12.910 -13.263 13.649 1.00 96.50 101 ASN A CA 1
ATOM 814 C C . ASN A 1 101 ? -12.210 -14.114 14.726 1.00 96.50 101 ASN A C 1
ATOM 816 O O . ASN A 1 101 ? -12.008 -15.309 14.524 1.00 96.50 101 ASN A O 1
ATOM 820 N N . TYR A 1 102 ? -11.868 -13.516 15.869 1.00 96.69 102 TYR A N 1
ATOM 821 C CA . TYR A 1 102 ? -11.225 -14.181 16.996 1.00 96.69 102 TYR A CA 1
ATOM 822 C C . TYR A 1 102 ? -12.256 -14.870 17.898 1.00 96.69 102 TYR A C 1
ATOM 824 O O . TYR A 1 102 ? -13.431 -14.497 17.955 1.00 96.69 102 TYR A O 1
ATOM 832 N N . SER A 1 103 ? -11.806 -15.863 18.663 1.00 97.12 103 SER A N 1
ATOM 833 C CA . SER A 1 103 ? -12.593 -16.502 19.727 1.00 97.12 103 SER A CA 1
ATOM 834 C C . SER A 1 103 ? -12.709 -15.639 20.994 1.00 97.12 103 SER A C 1
ATOM 836 O O . SER A 1 103 ? -13.566 -15.884 21.848 1.00 97.12 103 SER A O 1
ATOM 838 N N . THR A 1 104 ? -11.878 -14.599 21.098 1.00 97.12 104 THR A N 1
ATOM 839 C CA . THR A 1 104 ? -11.819 -13.664 22.227 1.00 97.12 104 THR A CA 1
ATOM 840 C C . THR A 1 104 ? -12.655 -12.406 21.974 1.00 97.12 104 THR A C 1
ATOM 842 O O . THR A 1 104 ? -12.646 -11.837 20.885 1.00 97.12 104 THR A O 1
ATOM 845 N N . ALA A 1 105 ? -13.376 -11.932 22.996 1.00 97.81 105 ALA A N 1
ATOM 846 C CA . ALA A 1 105 ? -14.061 -10.641 22.929 1.00 97.81 105 ALA A CA 1
ATOM 847 C C . ALA A 1 105 ? -13.048 -9.485 23.008 1.00 97.81 105 ALA A C 1
ATOM 849 O O . ALA A 1 105 ? -12.256 -9.407 23.951 1.00 97.81 105 ALA A O 1
ATOM 850 N N . LEU A 1 106 ? -13.087 -8.576 22.032 1.00 98.25 106 LEU A N 1
ATOM 851 C CA . LEU A 1 106 ? -12.152 -7.454 21.940 1.00 98.25 106 LEU A CA 1
ATOM 852 C C . LEU A 1 106 ? -12.617 -6.294 22.826 1.00 98.25 106 LEU A C 1
ATOM 854 O O . LEU A 1 106 ? -13.798 -5.942 22.835 1.00 98.25 106 LEU A O 1
ATOM 858 N N . LYS A 1 107 ? -11.686 -5.686 23.567 1.00 97.75 107 LYS A N 1
ATOM 859 C CA . LYS A 1 107 ? -11.959 -4.590 24.526 1.00 97.75 107 LYS A CA 1
ATOM 860 C C . LYS A 1 107 ? -11.493 -3.224 24.037 1.00 97.75 107 LYS A C 1
ATOM 862 O O . LYS A 1 107 ? -11.872 -2.193 24.589 1.00 97.75 107 LYS A O 1
ATOM 867 N N . ASP A 1 108 ? -10.652 -3.223 23.024 1.00 98.00 108 ASP A N 1
ATOM 868 C CA . ASP A 1 108 ? -10.096 -2.063 22.356 1.00 98.00 108 ASP A CA 1
ATOM 869 C C . ASP A 1 108 ? -9.902 -2.403 20.877 1.00 98.00 108 ASP A C 1
ATOM 871 O O . ASP A 1 108 ? -10.086 -3.548 20.464 1.00 98.00 108 ASP A O 1
ATOM 875 N N . VAL A 1 109 ? -9.614 -1.379 20.083 1.00 98.31 109 VAL A N 1
ATOM 876 C CA . VAL A 1 109 ? -9.259 -1.498 18.669 1.00 98.31 109 VAL A CA 1
ATOM 877 C C . VAL A 1 109 ? -7.976 -0.708 18.455 1.00 98.31 109 VAL A C 1
ATOM 879 O O . VAL A 1 109 ? -7.804 0.373 19.036 1.00 98.31 109 VAL A O 1
ATOM 882 N N . VAL A 1 110 ? -7.082 -1.273 17.649 1.00 98.44 110 VAL A N 1
ATOM 883 C CA . VAL A 1 110 ? -5.723 -0.783 17.429 1.00 98.44 110 VAL A CA 1
ATOM 884 C C . VAL A 1 110 ? -5.459 -0.672 15.933 1.00 98.44 110 VAL A C 1
ATOM 886 O O . VAL A 1 110 ? -5.778 -1.587 15.178 1.00 98.44 110 VAL A O 1
ATOM 889 N N . PHE A 1 111 ? -4.868 0.444 15.517 1.00 98.44 111 PHE A N 1
ATOM 890 C CA . PHE A 1 111 ? -4.384 0.664 14.160 1.00 98.44 111 PHE A CA 1
ATOM 891 C C . PHE A 1 111 ? -2.900 1.022 14.189 1.00 98.44 111 PHE A C 1
ATOM 893 O O . PHE A 1 111 ? -2.469 1.814 15.032 1.00 98.44 111 PHE A O 1
ATOM 900 N N . HIS A 1 112 ? -2.149 0.486 13.234 1.00 97.50 112 HIS A N 1
ATOM 901 C CA . HIS A 1 112 ? -0.799 0.924 12.906 1.00 97.50 112 HIS A CA 1
ATOM 902 C C . HIS A 1 112 ? -0.842 2.262 12.170 1.00 97.50 112 HIS A C 1
ATOM 904 O O . HIS A 1 112 ? -1.623 2.454 11.242 1.00 97.50 112 HIS A O 1
ATOM 910 N N . LEU A 1 113 ? 0.019 3.183 12.586 1.00 96.94 113 LEU A N 1
ATOM 911 C CA . LEU A 1 113 ? 0.269 4.501 12.007 1.00 96.94 113 LEU A CA 1
ATOM 912 C C . LEU A 1 113 ? 1.701 4.552 11.462 1.00 96.94 113 LEU A C 1
ATOM 914 O O . LEU A 1 113 ? 2.487 5.429 11.819 1.00 96.94 113 LEU A O 1
ATOM 918 N N . TYR A 1 114 ? 2.051 3.619 10.577 1.00 94.75 114 TYR A N 1
ATOM 919 C CA . TYR A 1 114 ? 3.390 3.526 9.989 1.00 94.75 114 TYR A CA 1
ATOM 920 C C . TYR A 1 114 ? 3.964 4.828 9.399 1.00 94.75 114 TYR A C 1
ATOM 922 O O . TYR A 1 114 ? 5.184 4.993 9.489 1.00 94.75 114 TYR A O 1
ATOM 930 N N . PRO A 1 115 ? 3.184 5.797 8.871 1.00 94.94 115 PRO A N 1
ATOM 931 C CA . PRO A 1 115 ? 3.761 7.062 8.417 1.00 94.94 115 PRO A CA 1
ATOM 932 C C . PRO A 1 115 ? 4.448 7.875 9.515 1.00 94.94 115 PRO A C 1
ATOM 934 O O . PRO A 1 115 ? 5.352 8.653 9.215 1.00 94.94 115 PRO A O 1
ATOM 937 N N . ASP A 1 116 ? 4.069 7.682 10.782 1.00 94.62 116 ASP A N 1
ATOM 938 C CA . ASP A 1 116 ? 4.725 8.347 11.910 1.00 94.62 116 ASP A CA 1
ATOM 939 C C . ASP A 1 116 ? 6.167 7.870 12.112 1.00 94.62 116 ASP A C 1
ATOM 941 O O . ASP A 1 116 ? 6.926 8.534 12.809 1.00 94.62 116 ASP A O 1
ATOM 945 N N . SER A 1 117 ? 6.592 6.772 11.480 1.00 92.62 117 SER A N 1
ATOM 946 C CA . SER A 1 117 ? 8.000 6.358 11.469 1.00 92.62 117 SER A CA 1
ATOM 947 C C . SER A 1 117 ? 8.920 7.393 10.804 1.00 92.62 117 SER A C 1
ATOM 949 O O . SER A 1 117 ? 10.094 7.489 11.155 1.00 92.62 117 SER A O 1
ATOM 951 N N . TYR A 1 118 ? 8.383 8.241 9.919 1.00 93.25 118 TYR A N 1
ATOM 952 C CA . TYR A 1 118 ? 9.119 9.287 9.199 1.00 93.25 118 TYR A CA 1
ATOM 953 C C . TYR A 1 118 ? 9.281 10.600 9.988 1.00 93.25 118 TYR A C 1
ATOM 955 O O . TYR A 1 118 ? 9.767 11.593 9.431 1.00 93.25 118 TYR A O 1
ATOM 963 N N . ASN A 1 119 ? 8.882 10.640 11.265 1.00 92.69 119 ASN A N 1
ATOM 964 C CA . ASN A 1 119 ? 8.961 11.858 12.072 1.00 92.69 119 ASN A CA 1
ATOM 965 C C . ASN A 1 119 ? 10.363 12.120 12.657 1.00 92.69 119 ASN A C 1
ATOM 967 O O . ASN A 1 119 ? 10.720 13.283 12.880 1.00 92.69 119 ASN A O 1
ATOM 971 N N . THR A 1 120 ? 11.176 11.075 12.850 1.00 90.88 120 THR A N 1
ATOM 972 C CA . THR A 1 120 ? 12.575 11.173 13.279 1.00 90.88 120 THR A CA 1
ATOM 973 C C . THR A 1 120 ? 13.502 10.324 12.413 1.00 90.88 120 THR A C 1
ATOM 975 O O . THR A 1 120 ? 13.074 9.474 11.638 1.00 90.88 120 THR A O 1
ATOM 978 N N . ALA A 1 121 ? 14.802 10.593 12.521 1.00 89.19 121 ALA A N 1
ATOM 979 C CA . ALA A 1 121 ? 15.838 9.853 11.809 1.00 89.19 121 ALA A CA 1
ATOM 980 C C . ALA A 1 121 ? 15.935 8.392 12.283 1.00 89.19 121 ALA A C 1
ATOM 982 O O . ALA A 1 121 ? 16.179 7.497 11.484 1.00 89.19 121 ALA A O 1
ATOM 983 N N . GLU A 1 122 ? 15.725 8.161 13.578 1.00 87.06 122 GLU A N 1
ATOM 984 C CA . GLU A 1 122 ? 15.912 6.871 14.244 1.00 87.06 122 GLU A CA 1
ATOM 985 C C . GLU A 1 122 ? 14.831 5.849 13.890 1.00 87.06 122 GLU A C 1
ATOM 987 O O . GLU A 1 122 ? 15.114 4.654 13.853 1.00 87.06 122 GLU A O 1
ATOM 992 N N . THR A 1 123 ? 13.597 6.303 13.661 1.00 87.38 123 THR A N 1
ATOM 993 C CA . THR A 1 123 ? 12.466 5.429 13.320 1.00 87.38 123 THR A CA 1
ATOM 994 C C . THR A 1 123 ? 12.239 5.302 11.821 1.00 87.38 123 THR A C 1
ATOM 996 O O . THR A 1 123 ? 11.436 4.470 11.413 1.00 87.38 123 THR A O 1
ATOM 999 N N . ARG A 1 124 ? 12.912 6.121 11.004 1.00 87.12 124 ARG A N 1
ATOM 1000 C CA . ARG A 1 124 ? 12.660 6.186 9.566 1.00 87.12 124 ARG A CA 1
ATOM 1001 C C . ARG A 1 124 ? 13.067 4.878 8.875 1.00 87.12 124 ARG A C 1
ATOM 1003 O O . ARG A 1 124 ? 14.231 4.486 8.981 1.00 87.12 124 ARG A O 1
ATOM 101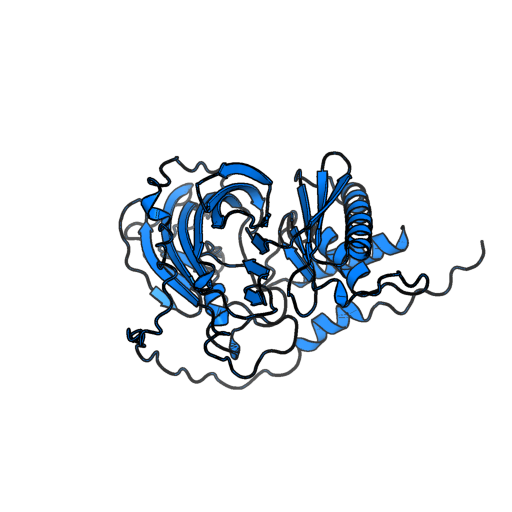0 N N . PRO A 1 125 ? 12.160 4.258 8.103 1.00 82.81 125 PRO A N 1
ATOM 1011 C CA . PRO A 1 125 ? 12.488 3.127 7.247 1.00 82.81 125 PRO A CA 1
ATOM 1012 C C . PRO A 1 125 ? 13.522 3.529 6.203 1.00 82.81 125 PRO A C 1
ATOM 1014 O O . PRO A 1 125 ? 13.333 4.539 5.521 1.00 82.81 125 PRO A O 1
ATOM 1017 N N . SER A 1 126 ? 14.584 2.741 6.061 1.00 74.69 126 SER A N 1
ATOM 1018 C CA . SER A 1 126 ? 15.638 2.983 5.080 1.00 74.69 126 SER A CA 1
ATOM 1019 C C . SER A 1 126 ? 16.053 1.672 4.428 1.00 74.69 126 SER A C 1
ATOM 1021 O O . SER A 1 126 ? 16.467 0.738 5.109 1.00 74.69 126 SER A O 1
ATOM 1023 N N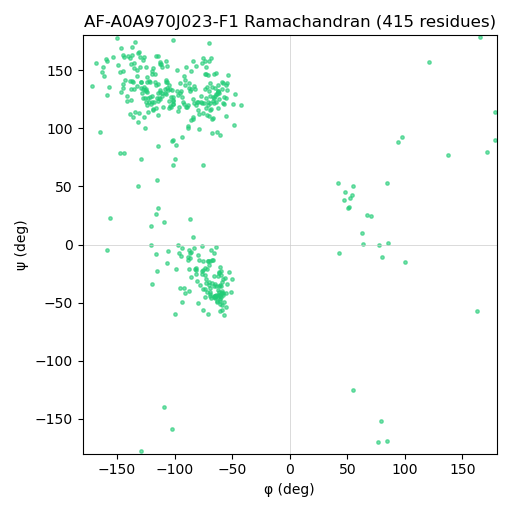 . ILE A 1 127 ? 15.985 1.616 3.097 1.00 69.19 127 ILE A N 1
ATOM 1024 C CA . ILE A 1 127 ? 16.580 0.505 2.333 1.00 69.19 127 ILE A CA 1
ATOM 1025 C C . ILE A 1 127 ? 18.095 0.732 2.147 1.00 69.19 127 ILE A C 1
ATOM 1027 O O . ILE A 1 127 ? 18.857 -0.210 1.947 1.00 69.19 127 ILE A O 1
ATOM 1031 N N . GLY A 1 128 ? 18.549 1.986 2.257 1.00 66.94 128 GLY A N 1
ATOM 1032 C CA . GLY A 1 128 ? 19.960 2.376 2.231 1.00 66.94 128 GLY A CA 1
ATOM 1033 C C . GLY A 1 128 ? 20.468 2.839 3.599 1.00 66.94 128 GLY A C 1
ATOM 1034 O O . GLY A 1 128 ? 20.104 2.293 4.640 1.00 66.94 128 GLY A O 1
ATOM 1035 N N . ASP A 1 129 ? 21.283 3.894 3.612 1.00 67.56 129 ASP A N 1
ATOM 1036 C CA . ASP A 1 129 ? 21.816 4.468 4.849 1.00 67.56 129 ASP A CA 1
ATOM 1037 C C . ASP A 1 129 ? 20.757 5.270 5.621 1.00 67.56 129 ASP A C 1
ATOM 1039 O O . ASP A 1 129 ? 20.253 6.289 5.141 1.00 67.56 129 ASP A O 1
ATOM 1043 N N . THR A 1 130 ? 20.491 4.876 6.869 1.00 71.38 130 THR A N 1
ATOM 1044 C CA . THR A 1 130 ? 19.625 5.644 7.771 1.00 71.38 130 THR A CA 1
ATOM 1045 C C . THR A 1 130 ? 20.228 7.036 8.023 1.00 71.38 130 THR A C 1
ATOM 1047 O O . THR A 1 130 ? 21.380 7.144 8.472 1.00 71.38 130 THR A O 1
ATOM 1050 N N . PRO A 1 131 ? 19.485 8.131 7.770 1.00 78.19 131 PRO A N 1
ATOM 1051 C CA . PRO A 1 131 ? 19.987 9.473 8.033 1.00 78.19 131 PRO A CA 1
ATOM 1052 C C . PRO A 1 131 ? 20.227 9.668 9.534 1.00 78.19 131 PRO A C 1
ATOM 1054 O O . PRO A 1 131 ? 19.503 9.134 10.362 1.00 78.19 131 PRO A O 1
ATOM 1057 N N . LYS A 1 132 ? 21.228 10.473 9.913 1.00 85.62 132 LYS A N 1
ATOM 1058 C CA . LYS A 1 132 ? 21.492 10.803 11.333 1.00 85.62 132 LYS A CA 1
ATOM 1059 C C . LYS A 1 132 ? 20.593 11.912 11.880 1.00 85.62 132 LYS A C 1
ATOM 1061 O O . LYS A 1 132 ? 20.512 12.102 13.087 1.00 85.62 132 LYS A O 1
ATOM 1066 N N . SER A 1 133 ? 20.004 12.709 10.996 1.00 90.56 133 SER A N 1
ATOM 1067 C CA . SER A 1 133 ? 19.085 13.793 11.328 1.00 90.56 133 SER A CA 1
ATOM 1068 C C . SER A 1 133 ? 18.220 14.123 10.115 1.00 90.56 133 SER A C 1
ATOM 1070 O O . SER A 1 133 ? 18.606 13.834 8.983 1.00 90.56 133 SER A O 1
ATOM 1072 N N . LEU A 1 134 ? 17.057 14.733 10.357 1.00 91.12 134 LEU A N 1
ATOM 1073 C CA . LEU A 1 134 ? 16.118 15.138 9.312 1.00 91.12 134 LEU A CA 1
ATOM 1074 C C . LEU A 1 134 ? 15.982 16.661 9.254 1.00 91.12 134 LEU A C 1
ATOM 1076 O O . LEU A 1 134 ? 15.851 17.344 10.274 1.00 91.12 134 LEU A O 1
ATOM 1080 N N . LYS A 1 135 ? 15.945 17.204 8.041 1.00 94.19 135 LYS A N 1
ATOM 1081 C CA . LYS A 1 135 ? 15.474 18.564 7.766 1.00 94.19 135 LYS A CA 1
ATOM 1082 C C . LYS A 1 135 ? 13.953 18.609 7.855 1.00 94.19 135 LYS A C 1
ATOM 1084 O O . LYS A 1 135 ? 13.259 17.621 7.647 1.00 94.19 135 LYS A O 1
ATOM 1089 N N . ARG A 1 136 ? 13.395 19.809 8.031 1.00 92.56 136 ARG A N 1
ATOM 1090 C CA . ARG A 1 136 ? 11.936 20.019 8.114 1.00 92.56 136 ARG A CA 1
ATOM 1091 C C . ARG A 1 136 ? 11.148 19.452 6.919 1.00 92.56 136 ARG A C 1
ATOM 1093 O O . ARG A 1 136 ? 10.002 19.034 7.099 1.00 92.56 136 ARG A O 1
ATOM 1100 N N . SER A 1 137 ? 11.737 19.481 5.723 1.00 93.25 137 SER A N 1
ATOM 1101 C CA . SER A 1 137 ? 11.158 18.923 4.494 1.00 93.25 137 SER A CA 1
ATOM 1102 C C . SER A 1 137 ? 11.191 17.395 4.448 1.00 93.25 137 SER A C 1
ATOM 1104 O O . SER A 1 137 ? 10.359 16.808 3.775 1.00 93.25 137 SER A O 1
ATOM 1106 N N . GLU A 1 138 ? 12.131 16.766 5.154 1.00 94.38 138 GLU A N 1
ATOM 1107 C CA . GLU A 1 138 ? 12.346 15.312 5.192 1.00 94.38 138 GLU A CA 1
ATOM 1108 C C . GLU A 1 138 ? 11.502 14.629 6.282 1.00 94.38 138 GLU A C 1
ATOM 1110 O O . GLU A 1 138 ? 11.402 13.408 6.298 1.00 94.38 138 GLU A O 1
ATOM 1115 N N . ILE A 1 139 ? 10.886 15.412 7.176 1.00 95.31 139 ILE A N 1
ATOM 1116 C CA . ILE A 1 139 ? 9.957 14.932 8.209 1.00 95.31 139 ILE A CA 1
ATOM 1117 C C . ILE A 1 139 ? 8.594 14.639 7.576 1.00 95.31 139 ILE A C 1
ATOM 1119 O O . ILE A 1 139 ? 7.969 15.560 7.033 1.00 95.31 139 ILE A O 1
ATOM 1123 N N . GLY A 1 140 ? 8.119 13.406 7.723 1.00 95.94 140 GLY A N 1
ATOM 1124 C CA . GLY A 1 140 ? 6.743 12.982 7.453 1.00 95.94 140 GLY A CA 1
ATOM 1125 C C . GLY A 1 140 ? 5.998 12.704 8.759 1.00 95.94 140 GLY A C 1
ATOM 1126 O O . GLY A 1 140 ? 6.629 12.494 9.792 1.00 95.94 140 GLY A O 1
ATOM 1127 N N . ASP A 1 141 ? 4.672 12.762 8.725 1.00 95.44 141 ASP A N 1
ATOM 1128 C CA . ASP A 1 141 ? 3.806 12.387 9.848 1.00 95.44 141 ASP A CA 1
ATOM 1129 C C . ASP A 1 141 ? 2.381 12.085 9.374 1.00 95.44 141 ASP A C 1
ATOM 1131 O O . ASP A 1 141 ? 1.956 12.524 8.296 1.00 95.44 141 ASP A O 1
ATOM 1135 N N . ILE A 1 142 ? 1.636 11.345 10.194 1.00 97.69 142 ILE A N 1
ATOM 1136 C CA . ILE A 1 142 ? 0.190 11.191 10.062 1.00 97.69 142 ILE A CA 1
ATOM 1137 C C . ILE A 1 142 ? -0.498 11.831 11.266 1.00 97.69 142 ILE A C 1
ATOM 1139 O O . ILE A 1 142 ? -0.272 11.497 12.422 1.00 97.69 142 ILE A O 1
ATOM 1143 N N . LYS A 1 143 ? -1.395 12.773 10.990 1.00 97.62 143 LYS A N 1
ATOM 1144 C CA . LYS A 1 143 ? -2.202 13.433 12.012 1.00 97.62 143 LYS A CA 1
ATOM 1145 C C . LYS A 1 143 ? -3.625 12.900 11.977 1.00 97.62 143 LYS A C 1
ATOM 1147 O O . LYS A 1 143 ? -4.337 13.152 11.002 1.00 97.62 143 LYS A O 1
ATOM 1152 N N . ILE A 1 144 ? -4.083 12.274 13.061 1.00 98.44 144 ILE A N 1
ATOM 1153 C CA . ILE A 1 144 ? -5.486 11.873 13.197 1.00 98.44 144 ILE A CA 1
ATOM 1154 C C . ILE A 1 144 ? -6.322 13.071 13.653 1.00 98.44 144 ILE A C 1
ATOM 1156 O O . ILE A 1 144 ? -6.112 13.659 14.716 1.00 98.44 144 ILE A O 1
ATOM 1160 N N . ASN A 1 145 ? -7.301 13.445 12.834 1.00 97.38 145 ASN A N 1
ATOM 1161 C CA . ASN A 1 145 ? -8.211 14.560 13.085 1.00 97.38 145 ASN A CA 1
ATOM 1162 C C . ASN A 1 145 ? -9.436 14.116 13.896 1.00 97.38 145 ASN A C 1
ATOM 1164 O O . ASN A 1 145 ? -9.920 14.850 14.766 1.00 97.38 145 ASN A O 1
ATOM 1168 N N . SER A 1 146 ? -9.977 12.929 13.602 1.00 97.50 146 SER A N 1
ATOM 1169 C CA . SER A 1 146 ? -11.066 12.335 14.381 1.00 97.50 146 SER A CA 1
ATOM 1170 C C . SER A 1 146 ? -11.217 10.840 14.131 1.00 97.50 146 SER A C 1
ATOM 1172 O O . SER A 1 146 ? -10.950 10.369 13.032 1.00 97.50 146 SER A O 1
ATOM 1174 N N . VAL A 1 147 ? -11.739 10.131 15.135 1.00 98.44 147 VAL A N 1
ATOM 1175 C CA . VAL A 1 147 ? -12.115 8.717 15.043 1.00 98.44 147 VAL A CA 1
ATOM 1176 C C . VAL A 1 147 ? -13.562 8.553 15.497 1.00 98.44 147 VAL A C 1
ATOM 1178 O O . VAL A 1 147 ? -13.974 9.110 16.526 1.00 98.44 147 VAL A O 1
ATOM 1181 N N . THR A 1 148 ? -14.338 7.776 14.747 1.00 97.31 148 THR A N 1
ATOM 1182 C CA . THR A 1 148 ? -15.657 7.304 15.179 1.00 97.31 148 THR A CA 1
ATOM 1183 C C . THR A 1 148 ? -15.725 5.785 15.124 1.00 97.31 148 THR A C 1
ATOM 1185 O O . THR A 1 148 ? -15.155 5.177 14.226 1.00 97.31 148 THR A O 1
ATOM 1188 N N . TYR A 1 149 ? -16.429 5.190 16.082 1.00 97.88 149 TYR A N 1
ATOM 1189 C CA . TYR A 1 149 ? -16.706 3.762 16.175 1.00 97.88 149 TYR A CA 1
ATOM 1190 C C . TYR A 1 149 ? -18.221 3.562 16.168 1.00 97.88 149 TYR A C 1
ATOM 1192 O O . TYR A 1 149 ? -18.924 4.121 17.019 1.00 97.88 149 TYR A O 1
ATOM 1200 N N . ASN A 1 150 ? -18.737 2.814 15.192 1.00 95.69 150 ASN A N 1
ATOM 1201 C CA . ASN A 1 150 ? -20.170 2.591 14.976 1.00 95.69 150 ASN A CA 1
ATOM 1202 C C . ASN A 1 150 ? -20.986 3.901 15.014 1.00 95.69 150 ASN A C 1
ATOM 1204 O O . ASN A 1 150 ? -22.010 4.011 15.693 1.00 95.69 150 ASN A O 1
ATOM 1208 N N . GLY A 1 151 ? -20.475 4.932 14.331 1.00 93.38 151 GLY A N 1
ATOM 1209 C CA . GLY A 1 151 ? -21.097 6.256 14.223 1.00 93.38 151 GLY A CA 1
ATOM 1210 C C . GLY A 1 151 ? -20.952 7.166 15.451 1.00 93.38 151 GLY A C 1
ATOM 1211 O O . GLY A 1 151 ? -21.430 8.300 15.423 1.00 93.38 151 GLY A O 1
ATOM 1212 N N . LYS A 1 152 ? -20.292 6.722 16.530 1.00 96.50 152 LYS A N 1
ATOM 1213 C CA . LYS A 1 152 ? -20.044 7.540 17.729 1.00 96.50 152 LYS A CA 1
ATOM 1214 C C . LYS A 1 152 ? -18.590 7.983 17.792 1.00 96.50 152 LYS A C 1
ATOM 1216 O O . LYS A 1 152 ? -17.685 7.172 17.639 1.00 96.50 152 LYS A O 1
ATOM 1221 N N . LYS A 1 153 ? -18.352 9.267 18.065 1.00 97.62 153 LYS A N 1
ATOM 1222 C CA . LYS A 1 153 ? -16.996 9.782 18.297 1.00 97.62 153 LYS A CA 1
ATOM 1223 C C . LYS A 1 153 ? -16.380 9.110 19.524 1.00 97.62 153 LYS A C 1
ATOM 1225 O O . LYS A 1 153 ? -17.009 9.085 20.581 1.00 97.62 153 LYS A O 1
ATOM 1230 N N . VAL A 1 154 ? -15.148 8.630 19.390 1.00 98.00 154 VAL A N 1
ATOM 1231 C CA . VAL A 1 154 ? -14.395 7.997 20.482 1.00 98.00 154 VAL A CA 1
ATOM 1232 C C . VAL A 1 154 ? -13.212 8.859 20.906 1.00 98.00 154 VAL A C 1
ATOM 1234 O O . VAL A 1 154 ? -12.713 9.688 20.143 1.00 98.00 154 VAL A O 1
ATOM 1237 N N . LYS A 1 155 ? -12.770 8.677 22.153 1.00 97.88 155 LYS A N 1
ATOM 1238 C CA . LYS A 1 155 ? -11.468 9.173 22.608 1.00 97.88 155 LYS A CA 1
ATOM 1239 C C . LYS A 1 155 ? -10.420 8.114 22.294 1.00 97.88 155 LYS A C 1
ATOM 1241 O O . LYS A 1 155 ? -10.645 6.942 22.582 1.00 97.88 155 LYS A O 1
ATOM 1246 N N . TYR A 1 156 ? -9.291 8.546 21.754 1.00 98.25 156 TYR A N 1
ATOM 1247 C CA . TYR A 1 156 ? -8.187 7.684 21.356 1.00 98.25 156 TYR A CA 1
ATOM 1248 C C . TYR A 1 156 ? -6.859 8.212 21.905 1.00 98.25 156 TYR A C 1
ATOM 1250 O O . TYR A 1 156 ? -6.774 9.353 22.370 1.00 98.25 156 TYR A O 1
ATOM 1258 N N . SER A 1 157 ? -5.840 7.364 21.867 1.00 97.69 157 SER A N 1
ATOM 1259 C CA . SER A 1 157 ? -4.446 7.696 22.147 1.00 97.69 157 SER A CA 1
ATOM 1260 C C . SER A 1 157 ? -3.579 7.403 20.929 1.00 97.69 157 SER A C 1
ATOM 1262 O O . SER A 1 157 ? -3.839 6.431 20.222 1.00 97.69 157 SER A O 1
ATOM 1264 N N . GLU A 1 158 ? -2.539 8.213 20.752 1.00 95.62 158 GLU A N 1
ATOM 1265 C CA . GLU A 1 158 ? -1.473 8.025 19.765 1.00 95.62 158 GLU A CA 1
ATOM 1266 C C . GLU A 1 158 ? -0.137 7.870 20.502 1.00 95.62 158 GLU A C 1
ATOM 1268 O O . GLU A 1 158 ? 0.301 8.800 21.201 1.00 95.62 158 GLU A O 1
ATOM 1273 N N . ASP A 1 159 ? 0.498 6.708 20.369 1.00 90.75 159 ASP A N 1
ATOM 1274 C CA . ASP A 1 159 ? 1.828 6.432 20.923 1.00 90.75 159 ASP A CA 1
ATOM 1275 C C . ASP A 1 159 ? 2.614 5.511 19.991 1.00 90.75 159 ASP A C 1
ATOM 1277 O O . ASP A 1 159 ? 2.048 4.560 19.472 1.00 90.75 159 ASP A O 1
ATOM 1281 N N . LYS A 1 160 ? 3.906 5.790 19.779 1.00 85.19 160 LYS A N 1
ATOM 1282 C CA . LYS A 1 160 ? 4.836 4.943 19.002 1.00 85.19 160 LYS A CA 1
ATOM 1283 C C . LYS A 1 160 ? 4.250 4.350 17.709 1.00 85.19 160 LYS A C 1
ATOM 1285 O O . LYS A 1 160 ? 4.357 3.151 17.491 1.00 85.19 160 LYS A O 1
ATOM 1290 N N . GLN A 1 161 ? 3.681 5.194 16.846 1.00 92.88 161 GLN A N 1
ATOM 1291 C CA . GLN A 1 161 ? 3.072 4.767 15.577 1.00 92.88 161 GLN A CA 1
ATOM 1292 C C . GLN A 1 161 ? 1.805 3.906 15.754 1.00 92.88 161 GLN A C 1
ATOM 1294 O O . GLN A 1 161 ? 1.464 3.138 14.867 1.00 92.88 161 GLN A O 1
ATOM 1299 N N . ILE A 1 162 ? 1.085 4.025 16.873 1.00 96.75 162 ILE A N 1
ATOM 1300 C CA . ILE A 1 162 ? -0.156 3.290 17.141 1.00 96.75 162 ILE A CA 1
ATOM 1301 C C . ILE A 1 162 ? -1.291 4.252 17.470 1.00 96.75 162 ILE A C 1
ATOM 1303 O O . ILE A 1 162 ? -1.150 5.121 18.332 1.00 96.75 162 ILE A O 1
ATOM 1307 N N . LEU A 1 163 ? -2.450 4.028 16.852 1.00 98.31 163 LEU A N 1
ATOM 1308 C CA . LEU A 1 163 ? -3.737 4.602 17.230 1.00 98.31 163 LEU A CA 1
ATOM 1309 C C . LEU A 1 163 ? -4.549 3.562 18.008 1.00 98.31 163 LEU A C 1
ATOM 1311 O O . LEU A 1 163 ? -4.829 2.481 17.498 1.00 98.31 163 LEU A O 1
ATOM 1315 N N . LYS A 1 164 ? -4.989 3.897 19.226 1.00 98.38 164 LYS A N 1
ATOM 1316 C CA . LYS A 1 164 ? -5.744 2.971 20.088 1.00 98.38 164 LYS A CA 1
ATOM 1317 C C . LYS A 1 164 ? -6.923 3.635 20.780 1.00 98.38 164 LYS A C 1
ATOM 1319 O O . LYS A 1 164 ? -6.814 4.755 21.279 1.00 98.38 164 LYS A O 1
ATOM 1324 N N . PHE A 1 165 ? -8.043 2.923 20.885 1.00 98.44 165 PHE A N 1
ATOM 1325 C CA . PHE A 1 165 ? -9.188 3.346 21.696 1.00 98.44 165 PHE A CA 1
ATOM 1326 C C . PHE A 1 165 ? -9.904 2.160 22.344 1.00 98.44 165 PHE A C 1
ATOM 1328 O O . PHE A 1 165 ? -9.938 1.059 21.803 1.00 98.44 165 PHE A O 1
ATOM 1335 N N . LYS A 1 166 ? -10.489 2.397 23.523 1.00 98.06 166 LYS A N 1
ATOM 1336 C CA . LYS A 1 166 ? -11.257 1.392 24.270 1.00 98.06 166 LYS A CA 1
ATOM 1337 C C . LYS A 1 166 ? -12.706 1.341 23.804 1.00 98.06 166 LYS A C 1
ATOM 1339 O O . LYS A 1 166 ? -13.276 2.365 23.427 1.00 98.06 166 LYS A O 1
ATOM 1344 N N . LEU A 1 167 ? -13.304 0.160 23.898 1.00 97.94 167 LEU A N 1
ATOM 1345 C CA . LEU A 1 167 ? -14.708 -0.073 23.598 1.00 97.94 167 LEU A CA 1
ATOM 1346 C C . LEU A 1 167 ? -15.548 -0.013 24.878 1.00 97.94 167 LEU A C 1
ATOM 1348 O O . LEU A 1 167 ? -15.243 -0.687 25.859 1.00 97.94 167 LEU A O 1
ATOM 1352 N N . ASP A 1 168 ? -16.644 0.752 24.856 1.00 95.31 168 ASP A N 1
ATOM 1353 C CA . ASP A 1 168 ? -17.608 0.799 25.972 1.00 95.31 168 ASP A CA 1
ATOM 1354 C C . ASP A 1 168 ? -18.309 -0.554 26.184 1.00 95.31 168 ASP A C 1
ATOM 1356 O O . ASP A 1 168 ? -18.648 -0.935 27.305 1.00 95.31 168 ASP A O 1
ATOM 1360 N N . LYS A 1 169 ? -18.536 -1.278 25.083 1.00 96.81 169 LYS A N 1
ATOM 1361 C CA . LYS A 1 169 ? -19.031 -2.654 25.051 1.00 96.81 169 LYS A CA 1
ATOM 1362 C C . LYS A 1 169 ? -18.043 -3.474 24.233 1.00 96.81 169 LYS A C 1
ATOM 1364 O O . LYS A 1 169 ? -17.781 -3.120 23.085 1.00 96.81 169 LYS A O 1
ATOM 1369 N N . GLU A 1 170 ? -17.553 -4.563 24.815 1.00 97.88 170 GLU A N 1
ATOM 1370 C CA . GLU A 1 170 ? -16.667 -5.504 24.128 1.00 97.88 170 GLU A CA 1
ATOM 1371 C C . GLU A 1 170 ? -17.301 -5.999 22.819 1.00 97.88 170 GLU A C 1
ATOM 1373 O O . GLU A 1 170 ? -18.505 -6.286 22.778 1.00 97.88 170 GLU A O 1
ATOM 1378 N N . LEU A 1 171 ? -16.489 -6.100 21.766 1.00 98.38 171 LEU A N 1
ATOM 1379 C CA . LEU A 1 171 ? -16.898 -6.651 20.478 1.00 98.38 171 LEU A CA 1
ATOM 1380 C C . LEU A 1 171 ? -16.766 -8.173 20.543 1.00 98.38 171 LEU A C 1
ATOM 1382 O O . LEU A 1 171 ? -15.658 -8.713 20.588 1.00 98.38 171 LEU A O 1
ATOM 1386 N N . LYS A 1 172 ? -17.895 -8.878 20.601 1.00 98.50 172 LYS A N 1
ATOM 1387 C CA . LYS A 1 172 ? -17.917 -10.337 20.775 1.00 98.50 172 LYS A CA 1
ATOM 1388 C C . LYS A 1 172 ? -17.489 -11.066 19.495 1.00 98.50 172 LYS A C 1
ATOM 1390 O O . LYS A 1 172 ? -17.646 -10.500 18.414 1.00 98.50 172 LYS A O 1
ATOM 1395 N N . PRO A 1 173 ? -17.025 -12.325 19.596 1.00 98.44 173 PRO A N 1
ATOM 1396 C CA . PRO A 1 173 ? -16.781 -13.170 18.429 1.00 98.44 173 PRO A CA 1
ATOM 1397 C C . PRO A 1 173 ? -17.960 -13.151 17.455 1.00 98.44 173 PRO A C 1
ATOM 1399 O O . PRO A 1 173 ? -19.116 -13.320 17.854 1.00 98.44 173 PRO A O 1
ATOM 1402 N N . GLY A 1 174 ? -17.666 -12.905 16.182 1.00 97.81 174 GLY A N 1
ATOM 1403 C CA . GLY A 1 174 ? -18.647 -12.808 15.109 1.00 97.81 174 GLY A CA 1
ATOM 1404 C C . GLY A 1 174 ? -19.399 -11.475 15.005 1.00 97.81 174 GLY A C 1
ATOM 1405 O O . GLY A 1 174 ? -20.058 -11.265 13.986 1.00 97.81 174 GLY A O 1
ATOM 1406 N N . GLU A 1 175 ? -19.313 -10.562 15.983 1.00 98.12 175 GLU A N 1
ATOM 1407 C CA . GLU A 1 175 ? -19.886 -9.213 15.850 1.00 98.12 175 GLU A CA 1
ATOM 1408 C C . GLU A 1 175 ? -19.061 -8.373 14.851 1.00 98.12 175 GLU A C 1
ATOM 1410 O O . GLU A 1 175 ? -17.841 -8.507 14.743 1.00 98.12 175 GLU A O 1
ATOM 1415 N N . GLU A 1 176 ? -19.745 -7.505 14.105 1.00 97.81 176 GLU A N 1
ATOM 1416 C CA . GLU A 1 176 ? -19.134 -6.557 13.167 1.00 97.81 176 GLU A CA 1
ATOM 1417 C C . GLU A 1 176 ? -19.002 -5.175 13.803 1.00 97.81 176 GLU A C 1
ATOM 1419 O O . GLU A 1 176 ? -19.833 -4.763 14.620 1.00 97.81 176 GLU A O 1
ATOM 1424 N N . ALA A 1 177 ? -17.989 -4.435 13.368 1.00 97.44 177 ALA A N 1
ATOM 1425 C CA . ALA A 1 177 ? -17.793 -3.044 13.720 1.00 97.44 177 ALA A CA 1
ATOM 1426 C C . ALA A 1 177 ? -17.369 -2.222 12.504 1.00 97.44 177 ALA A C 1
ATOM 1428 O O . ALA A 1 177 ? -16.798 -2.732 11.539 1.00 97.44 177 ALA A O 1
ATOM 1429 N N . GLU A 1 178 ? -17.649 -0.927 12.581 1.00 97.31 178 GLU A N 1
ATOM 1430 C CA . GLU A 1 178 ? -17.193 0.067 11.623 1.00 97.31 178 GLU A CA 1
ATOM 1431 C C . GLU A 1 178 ? -16.423 1.167 12.352 1.00 97.31 178 GLU A C 1
ATOM 1433 O O . GLU A 1 178 ? -16.886 1.720 13.357 1.00 97.31 178 GLU A O 1
ATOM 1438 N N . VAL A 1 179 ? -15.245 1.489 11.830 1.00 98.06 179 VAL A N 1
ATOM 1439 C CA . VAL A 1 179 ? -14.397 2.590 12.276 1.00 98.06 179 VAL A CA 1
ATOM 1440 C C . VAL A 1 179 ? -14.275 3.580 11.134 1.00 98.06 179 VAL A C 1
ATOM 1442 O O . VAL A 1 179 ? -14.097 3.196 9.983 1.00 98.06 179 VAL A O 1
ATOM 1445 N N . VAL A 1 180 ? -14.375 4.866 11.449 1.00 97.06 180 VAL A N 1
ATOM 1446 C CA . VAL A 1 180 ? -14.118 5.936 10.486 1.00 97.06 180 VAL A CA 1
ATOM 1447 C C . VAL A 1 180 ? -13.034 6.841 11.034 1.00 97.06 180 VAL A C 1
ATOM 1449 O O . VAL A 1 180 ? -13.172 7.340 12.157 1.00 97.06 180 VAL A O 1
ATOM 1452 N N . ILE A 1 181 ? -11.988 7.051 10.239 1.00 98.12 181 ILE A N 1
ATOM 1453 C CA . ILE A 1 181 ? -10.797 7.814 10.597 1.00 98.12 181 ILE A CA 1
ATOM 1454 C C . ILE A 1 181 ? -10.624 8.955 9.593 1.00 98.12 181 ILE A C 1
ATOM 1456 O O . ILE A 1 181 ? -10.556 8.765 8.383 1.00 98.12 181 ILE A O 1
ATOM 1460 N N . ASP A 1 182 ? -10.587 10.172 10.120 1.00 97.81 182 ASP A N 1
ATOM 1461 C CA . ASP A 1 182 ? -10.269 11.395 9.385 1.00 97.81 182 ASP A CA 1
ATOM 1462 C C . ASP A 1 182 ? -8.820 11.745 9.714 1.00 97.81 182 ASP A C 1
ATOM 1464 O O . ASP A 1 182 ? -8.503 11.912 10.898 1.00 97.81 182 ASP A O 1
ATOM 1468 N N . PHE A 1 183 ? -7.948 11.824 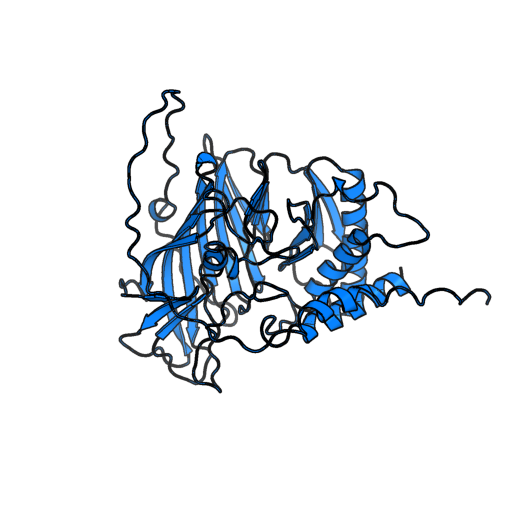8.711 1.00 98.25 183 PHE A N 1
ATOM 1469 C CA . PHE A 1 183 ? -6.526 12.064 8.929 1.00 98.25 183 PHE A CA 1
ATOM 1470 C C . PHE A 1 183 ? -5.882 12.913 7.835 1.00 98.25 183 PHE A C 1
ATOM 1472 O O . PHE A 1 183 ? -6.410 13.129 6.742 1.00 98.25 183 PHE A O 1
ATOM 1479 N N . THR A 1 184 ? -4.709 13.445 8.155 1.00 98.50 184 THR A N 1
ATOM 1480 C CA . THR A 1 184 ? -3.863 14.182 7.219 1.00 98.50 184 THR A CA 1
ATOM 1481 C C . THR A 1 184 ? -2.469 13.588 7.237 1.00 98.50 184 THR A C 1
ATOM 1483 O O . THR A 1 184 ? -1.856 13.506 8.297 1.00 98.50 184 THR A O 1
ATOM 1486 N N . LEU A 1 185 ? -1.967 13.220 6.063 1.00 98.56 185 LEU A N 1
ATOM 1487 C CA . LEU A 1 185 ? -0.595 12.772 5.871 1.00 98.56 185 LEU A CA 1
ATOM 1488 C C . LEU A 1 185 ? 0.256 13.934 5.361 1.00 98.56 185 LEU A C 1
ATOM 1490 O O . LEU A 1 185 ? -0.111 14.598 4.385 1.00 98.56 185 LEU A O 1
ATOM 1494 N N . LYS A 1 186 ? 1.417 14.147 5.973 1.00 98.12 186 LYS A N 1
ATOM 1495 C CA . LYS A 1 186 ? 2.492 14.962 5.406 1.00 98.12 186 LYS A CA 1
ATOM 1496 C C . LYS A 1 186 ? 3.493 14.043 4.714 1.00 98.12 186 LYS A C 1
ATOM 1498 O O . LYS A 1 186 ? 4.122 13.210 5.361 1.00 98.12 186 LYS A O 1
ATOM 1503 N N . ILE A 1 187 ? 3.666 14.223 3.409 1.00 98.25 187 ILE A N 1
ATOM 1504 C CA . ILE A 1 187 ? 4.565 13.389 2.612 1.00 98.25 187 ILE A CA 1
ATOM 1505 C C . ILE A 1 187 ? 6.006 13.892 2.828 1.00 98.25 187 ILE A C 1
ATOM 1507 O O . ILE A 1 187 ? 6.272 15.077 2.587 1.00 98.25 187 ILE A O 1
ATOM 1511 N N . PRO A 1 188 ? 6.941 13.045 3.291 1.00 96.81 188 PRO A N 1
ATOM 1512 C CA . PRO A 1 188 ? 8.332 13.443 3.489 1.00 96.81 188 PRO A CA 1
ATOM 1513 C C . PRO A 1 188 ? 9.071 13.592 2.154 1.00 96.81 188 PRO A C 1
ATOM 1515 O O . PRO A 1 188 ? 8.847 12.823 1.222 1.00 96.81 188 PRO A O 1
ATOM 1518 N N . LEU A 1 189 ? 10.018 14.533 2.077 1.00 95.75 189 LEU A N 1
ATOM 1519 C CA . LEU A 1 189 ? 11.061 14.499 1.047 1.00 95.75 189 LEU A CA 1
ATOM 1520 C C . LEU A 1 189 ? 11.952 13.283 1.328 1.00 95.75 189 LEU A C 1
ATOM 1522 O O . LEU A 1 189 ? 12.675 13.253 2.331 1.00 95.75 189 LEU A O 1
ATOM 1526 N N . SER A 1 190 ? 11.855 12.264 0.483 1.00 92.19 190 SER A N 1
ATOM 1527 C CA . SER A 1 190 ? 12.417 10.947 0.760 1.00 92.19 190 SER A CA 1
ATOM 1528 C C . SER A 1 190 ? 12.570 10.133 -0.520 1.00 92.19 190 SER A C 1
ATOM 1530 O O . SER A 1 190 ? 11.757 10.236 -1.433 1.00 92.19 190 SER A O 1
ATOM 1532 N N . GLN A 1 191 ? 13.628 9.326 -0.557 1.00 91.31 191 GLN A N 1
ATOM 1533 C CA . GLN A 1 191 ? 13.895 8.323 -1.589 1.00 91.31 191 GLN A CA 1
ATOM 1534 C C . GLN A 1 191 ? 13.837 6.906 -0.985 1.00 91.31 191 GLN A C 1
ATOM 1536 O O . GLN A 1 191 ? 14.587 6.020 -1.395 1.00 91.31 191 GLN A O 1
ATOM 1541 N N . ASP A 1 192 ? 12.991 6.727 0.033 1.00 88.81 192 ASP A N 1
ATOM 1542 C CA . ASP A 1 192 ? 12.645 5.441 0.650 1.00 88.81 192 ASP A CA 1
ATOM 1543 C C . ASP A 1 192 ? 11.261 4.979 0.147 1.00 88.81 192 ASP A C 1
ATOM 1545 O O . ASP A 1 192 ? 10.793 5.440 -0.894 1.00 88.81 192 ASP A O 1
ATOM 1549 N N . ARG A 1 193 ? 10.588 4.087 0.889 1.00 90.06 193 ARG A N 1
ATOM 1550 C CA . ARG A 1 193 ? 9.262 3.543 0.538 1.00 90.06 193 ARG A CA 1
ATOM 1551 C C . ARG A 1 193 ? 8.183 4.635 0.424 1.00 90.06 193 ARG A C 1
ATOM 1553 O O . ARG A 1 193 ? 7.593 4.807 -0.639 1.00 90.06 193 ARG A O 1
ATOM 1560 N N . LEU A 1 194 ? 7.974 5.422 1.489 1.00 94.56 194 LEU A N 1
ATOM 1561 C CA . LEU A 1 194 ? 7.073 6.581 1.499 1.00 94.56 194 LEU A CA 1
ATOM 1562 C C . LEU A 1 194 ? 7.862 7.875 1.269 1.00 94.56 194 LEU A C 1
ATOM 1564 O O . LEU A 1 194 ? 8.825 8.174 1.987 1.00 94.56 194 LEU A O 1
ATOM 1568 N N . GLY A 1 195 ? 7.422 8.684 0.308 1.00 96.06 195 GLY A N 1
ATOM 1569 C CA . GLY A 1 195 ? 8.035 9.979 0.059 1.00 96.06 195 GLY A CA 1
ATOM 1570 C C . GLY A 1 195 ? 7.675 10.640 -1.257 1.00 96.06 195 GLY A C 1
ATOM 1571 O O . GLY A 1 195 ? 6.953 10.097 -2.088 1.00 96.06 195 GLY A O 1
ATOM 1572 N N . TYR A 1 196 ? 8.225 11.832 -1.443 1.00 97.25 196 TYR A N 1
ATOM 1573 C CA . TYR A 1 196 ? 8.346 12.456 -2.752 1.00 97.25 196 TYR A CA 1
ATOM 1574 C C . TYR A 1 196 ? 9.800 12.822 -3.031 1.00 97.25 196 TYR A C 1
ATOM 1576 O O . TYR A 1 196 ? 10.572 13.115 -2.110 1.00 97.25 196 TYR A O 1
ATOM 1584 N N . TYR A 1 197 ? 10.144 12.865 -4.311 1.00 95.75 197 TYR A N 1
ATOM 1585 C CA . TYR A 1 197 ? 11.385 13.433 -4.815 1.00 95.75 197 TYR A CA 1
ATOM 1586 C C . TYR A 1 197 ? 11.101 14.042 -6.185 1.00 95.75 197 TYR A C 1
ATOM 1588 O O . TYR A 1 197 ? 10.451 13.408 -7.006 1.00 95.75 197 TYR A O 1
ATOM 1596 N N . GLY A 1 198 ? 11.526 15.287 -6.413 1.00 94.56 198 GLY A N 1
ATOM 1597 C CA . GLY A 1 198 ? 11.077 16.028 -7.595 1.00 94.56 198 GLY A CA 1
ATOM 1598 C C . GLY A 1 198 ? 9.547 16.091 -7.655 1.00 94.56 198 GLY A C 1
ATOM 1599 O O . GLY A 1 198 ? 8.913 16.495 -6.674 1.00 94.56 198 GLY A O 1
ATOM 1600 N N . ASP A 1 199 ? 8.995 15.647 -8.782 1.00 95.38 199 ASP A N 1
ATOM 1601 C CA . ASP A 1 199 ? 7.555 15.584 -9.054 1.00 95.38 199 ASP A CA 1
ATOM 1602 C C . ASP A 1 199 ? 7.029 14.132 -9.068 1.00 95.38 199 ASP A C 1
ATOM 1604 O O . ASP A 1 199 ? 5.950 13.848 -9.591 1.00 95.38 199 ASP A O 1
ATOM 1608 N N . GLU A 1 200 ? 7.780 13.202 -8.467 1.00 97.81 200 GLU A N 1
ATOM 1609 C CA . GLU A 1 200 ? 7.377 11.810 -8.278 1.00 97.81 200 GLU A CA 1
ATOM 1610 C C . GLU A 1 200 ? 7.031 11.514 -6.810 1.00 97.81 200 GLU A C 1
ATOM 1612 O O . GLU A 1 200 ? 7.714 11.955 -5.879 1.00 97.81 200 GLU A O 1
ATOM 1617 N N . TYR A 1 201 ? 5.977 10.724 -6.603 1.00 98.25 201 TYR A N 1
ATOM 1618 C CA . TYR A 1 201 ? 5.418 10.406 -5.288 1.00 98.25 201 TYR A CA 1
ATOM 1619 C C . TYR A 1 201 ? 5.286 8.897 -5.115 1.00 98.25 201 TYR A C 1
ATOM 1621 O O . TYR A 1 201 ? 4.704 8.224 -5.964 1.00 98.25 201 TYR A O 1
ATOM 1629 N N . SER A 1 202 ? 5.787 8.383 -3.994 1.00 98.06 202 SER A N 1
ATOM 1630 C CA . SER A 1 202 ? 5.603 7.003 -3.537 1.00 98.06 202 SER A CA 1
ATOM 1631 C C . SER A 1 202 ? 4.786 7.027 -2.254 1.00 98.06 202 SER A C 1
ATOM 1633 O O . SER A 1 202 ? 5.241 7.556 -1.240 1.00 98.06 202 SER A O 1
ATOM 1635 N N . ILE A 1 203 ? 3.554 6.524 -2.312 1.00 98.25 203 ILE A N 1
ATOM 1636 C CA . ILE A 1 203 ? 2.582 6.586 -1.221 1.00 98.25 203 ILE A CA 1
ATOM 1637 C C . ILE A 1 203 ? 2.303 5.164 -0.730 1.00 98.25 203 ILE A C 1
ATOM 1639 O O . ILE A 1 203 ? 1.366 4.489 -1.154 1.00 98.25 203 ILE A O 1
ATOM 1643 N N . THR A 1 204 ? 3.168 4.708 0.170 1.00 95.44 204 THR A N 1
ATOM 1644 C CA . THR A 1 204 ? 3.193 3.343 0.715 1.00 95.44 204 THR A CA 1
ATOM 1645 C C . THR A 1 204 ? 2.935 3.386 2.217 1.00 95.44 204 THR A C 1
ATOM 1647 O O . THR A 1 204 ? 3.377 4.342 2.859 1.00 95.44 204 THR A O 1
ATOM 1650 N N . ASN A 1 205 ? 2.277 2.376 2.800 1.00 93.88 205 ASN A N 1
ATOM 1651 C CA . ASN A 1 205 ? 2.000 2.320 4.249 1.00 93.88 205 ASN A CA 1
ATOM 1652 C C . ASN A 1 205 ? 1.433 3.643 4.809 1.00 93.88 205 ASN A C 1
ATOM 1654 O O . ASN A 1 205 ? 1.828 4.099 5.875 1.00 93.88 205 ASN A O 1
ATOM 1658 N N . TRP A 1 206 ? 0.568 4.307 4.037 1.00 97.12 206 TRP A N 1
ATOM 1659 C CA . TRP A 1 206 ? 0.260 5.741 4.147 1.00 97.12 206 TRP A CA 1
ATOM 1660 C C . TRP A 1 206 ? -0.991 6.067 4.978 1.00 97.12 206 TRP A C 1
ATOM 1662 O O . TRP A 1 206 ? -1.293 7.240 5.216 1.00 97.12 206 TRP A O 1
ATOM 1672 N N . TYR A 1 207 ? -1.732 5.037 5.378 1.00 98.25 207 TYR A N 1
ATOM 1673 C CA . TYR A 1 207 ? -3.031 5.108 6.041 1.00 98.25 207 TYR A CA 1
ATOM 1674 C C . TYR A 1 207 ? -3.014 4.298 7.349 1.00 98.25 207 TYR A C 1
ATOM 1676 O O . TYR A 1 207 ? -2.120 3.470 7.536 1.00 98.25 207 TYR A O 1
ATOM 1684 N N . PRO A 1 208 ? -3.962 4.533 8.274 1.00 98.25 208 PRO A N 1
ATOM 1685 C CA . PRO A 1 208 ? -4.142 3.691 9.450 1.00 98.25 208 PRO A CA 1
ATOM 1686 C C . PRO A 1 208 ? -4.521 2.249 9.076 1.00 98.25 208 PRO A C 1
ATOM 1688 O O . PRO A 1 208 ? -5.586 1.998 8.527 1.00 98.25 208 PRO A O 1
ATOM 1691 N N . ILE A 1 209 ? -3.687 1.274 9.427 1.00 97.75 209 ILE A N 1
ATOM 1692 C CA . ILE A 1 209 ? -3.936 -0.143 9.108 1.00 97.75 209 ILE A CA 1
ATOM 1693 C C . ILE A 1 209 ? -4.463 -0.850 10.354 1.00 97.75 209 ILE A C 1
ATOM 1695 O O . ILE A 1 209 ? -3.833 -0.765 11.406 1.00 97.75 209 ILE A O 1
ATOM 1699 N N . LEU A 1 210 ? -5.607 -1.540 10.273 1.00 98.06 210 LEU A N 1
ATOM 1700 C CA . LEU A 1 210 ? -6.125 -2.328 11.398 1.00 98.06 210 LEU A CA 1
ATOM 1701 C C . LEU A 1 210 ? -5.078 -3.369 11.814 1.00 98.06 210 LEU A C 1
ATOM 1703 O O . LEU A 1 210 ? -4.665 -4.196 11.005 1.00 98.06 210 LEU A O 1
ATOM 1707 N N . SER A 1 211 ? -4.655 -3.315 13.076 1.00 96.81 211 SER A N 1
ATOM 1708 C CA . SER A 1 211 ? -3.677 -4.253 13.627 1.00 96.81 211 SER A CA 1
ATOM 1709 C C . SER A 1 211 ? -4.271 -5.664 13.741 1.00 96.81 211 SER A C 1
ATOM 1711 O O . SER A 1 211 ? -5.488 -5.837 13.769 1.00 96.81 211 SER A O 1
ATOM 1713 N N . ILE A 1 212 ? -3.421 -6.685 13.836 1.00 95.31 212 ILE A N 1
ATOM 1714 C CA . ILE A 1 212 ? -3.827 -8.077 14.047 1.00 95.31 212 ILE A CA 1
ATOM 1715 C C . ILE A 1 212 ? -3.778 -8.400 15.544 1.00 95.31 212 ILE A C 1
ATOM 1717 O O . ILE A 1 212 ? -2.786 -8.133 16.222 1.00 95.31 212 ILE A O 1
ATOM 1721 N N . TYR A 1 213 ? -4.839 -9.010 16.072 1.00 96.06 213 TYR A N 1
ATOM 1722 C CA . TYR A 1 213 ? -4.885 -9.483 17.455 1.00 96.06 213 TYR A CA 1
ATOM 1723 C C . TYR A 1 213 ? -4.255 -10.876 17.589 1.00 96.06 213 TYR A C 1
ATOM 1725 O O . TYR A 1 213 ? -4.666 -11.828 16.923 1.00 96.06 213 TYR A O 1
ATOM 1733 N N . ASP A 1 214 ? -3.278 -11.016 18.483 1.00 93.81 214 ASP A N 1
ATOM 1734 C CA . ASP A 1 214 ? -2.692 -12.302 18.855 1.00 93.81 214 ASP A CA 1
ATOM 1735 C C . ASP A 1 214 ? -3.503 -12.913 20.008 1.00 93.81 214 ASP A C 1
ATOM 1737 O O . ASP A 1 214 ? -3.346 -12.539 21.173 1.00 93.81 214 ASP A O 1
ATOM 1741 N N . GLU A 1 215 ? -4.364 -13.888 19.701 1.00 92.44 215 GLU A N 1
ATOM 1742 C CA . GLU A 1 215 ? -5.188 -14.570 20.711 1.00 92.44 215 GLU A CA 1
ATOM 1743 C C . GLU A 1 215 ? -4.371 -15.335 21.757 1.00 92.44 215 GLU A C 1
ATOM 1745 O O . GLU A 1 215 ? -4.835 -15.519 22.883 1.00 92.44 215 GLU A O 1
ATOM 1750 N N . LYS A 1 216 ? -3.158 -15.788 21.414 1.00 92.12 216 LYS A N 1
ATOM 1751 C CA . LYS A 1 216 ? -2.308 -16.525 22.358 1.00 92.12 216 LYS A CA 1
ATOM 1752 C C . LYS A 1 216 ? -1.718 -15.583 23.399 1.00 92.12 216 LYS A C 1
ATOM 1754 O O . LYS A 1 216 ? -1.593 -15.963 24.561 1.00 92.12 216 LYS A O 1
ATOM 1759 N N . GLN A 1 217 ? -1.344 -14.375 22.981 1.00 92.06 217 GLN A N 1
ATOM 1760 C CA . GLN A 1 217 ? -0.790 -13.349 23.867 1.00 92.06 217 GLN A CA 1
ATOM 1761 C C . GLN A 1 217 ? -1.873 -12.482 24.520 1.00 92.06 217 GLN A C 1
ATOM 1763 O O . GLN A 1 217 ? -1.630 -11.876 25.563 1.00 92.06 217 GLN A O 1
ATOM 1768 N N . GLY A 1 218 ? -3.067 -12.431 23.929 1.00 92.94 218 GLY A N 1
ATOM 1769 C CA . GLY A 1 218 ? -4.157 -11.562 24.356 1.00 92.94 218 GLY A CA 1
ATOM 1770 C C . GLY A 1 218 ? -3.895 -10.080 24.065 1.00 92.94 218 GLY A C 1
ATOM 1771 O O . GLY A 1 218 ? -4.448 -9.222 24.759 1.00 92.94 218 GLY A O 1
ATOM 1772 N N . LEU A 1 219 ? -3.047 -9.775 23.079 1.00 94.19 219 LEU A N 1
ATOM 1773 C CA . LEU A 1 219 ? -2.581 -8.427 22.748 1.00 94.19 219 LEU A CA 1
ATOM 1774 C C . LEU A 1 219 ? -2.675 -8.174 21.241 1.00 94.19 219 LEU A C 1
ATOM 1776 O O . LEU A 1 219 ? -2.531 -9.093 20.440 1.00 94.19 219 LEU A O 1
ATOM 1780 N N . TRP A 1 220 ? -2.889 -6.916 20.867 1.00 96.00 220 TRP A N 1
ATOM 1781 C CA . TRP A 1 220 ? -2.728 -6.474 19.483 1.00 96.00 220 TRP A CA 1
ATOM 1782 C C . TRP A 1 220 ? -1.252 -6.411 19.107 1.00 96.00 220 TRP A C 1
ATOM 1784 O O . TRP A 1 220 ? -0.394 -6.176 19.962 1.00 96.00 220 TRP A O 1
ATOM 1794 N N . ASP A 1 221 ? -0.971 -6.582 17.821 1.00 94.25 221 ASP A N 1
ATOM 1795 C CA . ASP A 1 221 ? 0.330 -6.268 17.259 1.00 94.25 221 ASP A CA 1
ATOM 1796 C C . ASP A 1 221 ? 0.555 -4.746 17.307 1.00 94.25 221 ASP A C 1
ATOM 1798 O O . ASP A 1 221 ? -0.095 -3.970 16.613 1.00 94.25 221 ASP A O 1
ATOM 1802 N N . GLU A 1 222 ? 1.444 -4.311 18.193 1.00 93.69 222 GLU A N 1
ATOM 1803 C CA . GLU A 1 222 ? 1.803 -2.899 18.385 1.00 93.69 222 GLU A CA 1
ATOM 1804 C C . GLU A 1 222 ? 3.285 -2.668 18.030 1.00 93.69 222 GLU A C 1
ATOM 1806 O O . GLU A 1 222 ? 3.946 -1.788 18.586 1.00 93.69 222 GLU A O 1
ATOM 1811 N N . ASN A 1 223 ? 3.842 -3.510 17.149 1.00 88.88 223 ASN A N 1
ATOM 1812 C CA . ASN A 1 223 ? 5.238 -3.416 16.737 1.00 88.88 223 ASN A CA 1
ATOM 1813 C C . ASN A 1 223 ? 5.456 -2.158 15.878 1.00 88.88 223 ASN A C 1
ATOM 1815 O O . ASN A 1 223 ? 4.732 -1.959 14.902 1.00 88.88 223 ASN A O 1
ATOM 1819 N N . PRO A 1 224 ? 6.436 -1.299 16.218 1.00 84.12 224 PRO A N 1
ATOM 1820 C CA . PRO A 1 224 ? 6.741 -0.135 15.399 1.00 84.12 224 PRO A CA 1
ATOM 1821 C C . PRO A 1 224 ? 7.383 -0.574 14.082 1.00 84.12 224 PRO A C 1
ATOM 1823 O O . PRO A 1 224 ? 8.008 -1.634 14.019 1.00 84.12 224 PRO A O 1
ATOM 1826 N N . PHE A 1 225 ? 7.313 0.282 13.062 1.00 77.69 225 PHE A N 1
ATOM 1827 C CA . PHE A 1 225 ? 8.042 0.048 11.821 1.00 77.69 225 PHE A CA 1
ATOM 1828 C C . PHE A 1 225 ? 9.541 -0.092 12.124 1.00 77.69 225 PHE A C 1
ATOM 1830 O O . PHE A 1 225 ? 10.148 0.813 12.710 1.00 77.69 225 PHE A O 1
ATOM 1837 N N . HIS A 1 226 ? 10.131 -1.232 11.765 1.00 74.69 226 HIS A N 1
ATOM 1838 C CA . HIS A 1 226 ? 11.554 -1.465 11.954 1.00 74.69 226 HIS A CA 1
ATOM 1839 C C . HIS A 1 226 ? 12.337 -0.827 10.793 1.00 74.69 226 HIS A C 1
ATOM 1841 O O . HIS A 1 226 ? 11.956 -0.957 9.633 1.00 74.69 226 HIS A O 1
ATOM 1847 N N . PRO A 1 227 ? 13.425 -0.088 11.063 1.00 67.94 227 PRO A N 1
ATOM 1848 C CA . PRO A 1 227 ? 14.076 0.722 10.035 1.00 67.94 227 PRO A CA 1
ATOM 1849 C C . PRO A 1 227 ? 14.822 -0.096 8.969 1.00 67.94 227 PRO A C 1
ATOM 1851 O O . PRO A 1 227 ? 15.192 0.463 7.940 1.00 67.94 227 PRO A O 1
ATOM 1854 N N . VAL A 1 228 ? 15.050 -1.389 9.222 1.00 67.81 228 VAL A N 1
ATOM 1855 C CA . VAL A 1 228 ? 15.780 -2.324 8.354 1.00 67.81 228 VAL A CA 1
ATOM 1856 C C . VAL A 1 228 ? 14.909 -3.547 8.074 1.00 67.81 228 VAL A C 1
ATOM 1858 O O . VAL A 1 228 ? 14.400 -4.139 9.027 1.00 67.81 228 VAL A O 1
ATOM 1861 N N . GLY A 1 229 ? 14.834 -3.953 6.804 1.00 68.88 229 GLY A N 1
ATOM 1862 C CA . GLY A 1 229 ? 14.096 -5.134 6.344 1.00 68.88 229 GLY A CA 1
ATOM 1863 C C . GLY A 1 229 ? 12.610 -4.876 6.089 1.00 68.88 229 GLY A C 1
ATOM 1864 O O . GLY A 1 229 ? 12.152 -3.732 6.039 1.00 68.88 229 GLY A O 1
ATOM 1865 N N . GLU A 1 230 ? 11.850 -5.947 5.891 1.00 70.88 230 GLU A N 1
ATOM 1866 C CA . GLU A 1 230 ? 10.388 -5.908 5.897 1.00 70.88 230 GLU A CA 1
ATOM 1867 C C . GLU A 1 230 ? 9.868 -5.730 7.330 1.00 70.88 230 GLU A C 1
ATOM 1869 O O . GLU A 1 230 ? 10.520 -6.107 8.307 1.00 70.88 230 GLU A O 1
ATOM 1874 N N . SER A 1 231 ? 8.749 -5.025 7.499 1.00 70.69 231 SER A N 1
ATOM 1875 C CA . SER A 1 231 ? 8.336 -4.554 8.836 1.00 70.69 231 SER A CA 1
ATOM 1876 C C . SER A 1 231 ? 6.858 -4.219 8.982 1.00 70.69 231 SER A C 1
ATOM 1878 O O . SER A 1 231 ? 6.416 -3.865 10.076 1.00 70.69 231 SER A O 1
ATOM 1880 N N . ASN A 1 232 ? 6.098 -4.290 7.895 1.00 81.19 232 ASN A N 1
ATOM 1881 C CA . ASN A 1 232 ? 4.655 -4.116 7.885 1.00 81.19 232 ASN A CA 1
ATOM 1882 C C . ASN A 1 232 ? 3.990 -5.467 8.157 1.00 81.19 232 ASN A C 1
ATOM 1884 O O . ASN A 1 232 ? 4.416 -6.495 7.654 1.00 81.19 232 ASN A O 1
ATOM 1888 N N . TYR A 1 233 ? 2.938 -5.473 8.970 1.00 87.94 233 TYR A N 1
ATOM 1889 C CA . TYR A 1 233 ? 2.150 -6.675 9.202 1.00 87.94 233 TYR A CA 1
ATOM 1890 C C . TYR A 1 233 ? 0.668 -6.329 9.167 1.00 87.94 233 TYR A C 1
ATOM 1892 O O . TYR A 1 233 ? 0.143 -5.649 10.052 1.00 87.94 233 TYR A O 1
ATOM 1900 N N . SER A 1 234 ? 0.003 -6.797 8.117 1.00 91.44 234 SER A N 1
ATOM 1901 C CA . SER A 1 234 ? -1.406 -6.543 7.843 1.00 91.44 234 SER A CA 1
ATOM 1902 C C . SER A 1 234 ? -2.121 -7.824 7.424 1.00 91.44 234 SER A C 1
ATOM 1904 O O . SER A 1 234 ? -1.512 -8.797 6.973 1.00 91.44 234 SER A O 1
ATOM 1906 N N . ASP A 1 235 ? -3.438 -7.832 7.620 1.00 92.81 235 ASP A N 1
ATOM 1907 C CA . ASP A 1 235 ? -4.297 -8.930 7.186 1.00 92.81 235 ASP A CA 1
ATOM 1908 C C . ASP A 1 235 ? -4.804 -8.679 5.761 1.00 92.81 235 ASP A C 1
ATOM 1910 O O . ASP A 1 235 ? -4.982 -7.528 5.345 1.00 92.81 235 ASP A O 1
ATOM 1914 N N . CYS A 1 236 ? -5.099 -9.750 5.024 1.00 95.50 236 CYS A N 1
ATOM 1915 C CA . CYS A 1 236 ? -5.670 -9.624 3.688 1.00 95.50 236 CYS A CA 1
ATOM 1916 C C . CYS A 1 236 ? -7.053 -8.967 3.756 1.00 95.50 236 CYS A C 1
ATOM 1918 O O . CYS A 1 236 ? -7.944 -9.378 4.507 1.00 95.50 236 CYS A O 1
ATOM 1920 N N . SER A 1 237 ? -7.236 -7.943 2.934 1.00 97.44 237 SER A N 1
ATOM 1921 C CA . SER A 1 237 ? -8.371 -7.034 2.994 1.00 97.44 237 SER A CA 1
ATOM 1922 C C . SER A 1 237 ? -8.870 -6.669 1.595 1.00 97.44 237 SER A C 1
ATOM 1924 O O . SER A 1 237 ? -8.184 -6.854 0.588 1.00 97.44 237 SER A O 1
ATOM 1926 N N . ASP A 1 238 ? -10.097 -6.158 1.537 1.00 98.06 238 ASP A N 1
ATOM 1927 C CA . ASP A 1 238 ? -10.707 -5.629 0.319 1.00 98.06 238 ASP A CA 1
ATOM 1928 C C . ASP A 1 238 ? -10.692 -4.092 0.378 1.00 98.06 238 ASP A C 1
ATOM 1930 O O . ASP A 1 238 ? -11.061 -3.502 1.394 1.00 98.06 238 ASP A O 1
ATOM 1934 N N . TYR A 1 239 ? -10.291 -3.432 -0.706 1.00 98.12 239 TYR A N 1
ATOM 1935 C CA . TYR A 1 239 ? -10.091 -1.987 -0.789 1.00 98.12 239 TYR A CA 1
ATOM 1936 C C . TYR A 1 239 ? -10.912 -1.374 -1.921 1.00 98.12 239 TYR A C 1
ATOM 1938 O O . TYR A 1 239 ? -10.850 -1.815 -3.068 1.00 98.12 239 TYR A O 1
ATOM 1946 N N . GLN A 1 240 ? -11.611 -0.285 -1.610 1.00 97.44 240 GLN A N 1
ATOM 1947 C CA . GLN A 1 240 ? -12.113 0.682 -2.581 1.00 97.44 240 GLN A CA 1
ATOM 1948 C C . GLN A 1 240 ? -11.475 2.040 -2.286 1.00 97.44 240 GLN A C 1
ATOM 1950 O O . GLN A 1 240 ? -11.718 2.626 -1.229 1.00 97.44 240 GLN A O 1
ATOM 1955 N N . VAL A 1 241 ? -10.675 2.564 -3.213 1.00 97.75 241 VAL A N 1
ATOM 1956 C CA . VAL A 1 241 ? -9.928 3.809 -2.992 1.00 97.75 241 VAL A CA 1
ATOM 1957 C C . VAL A 1 241 ? -10.294 4.847 -4.039 1.00 97.75 241 VAL A C 1
ATOM 1959 O O . VAL A 1 241 ? -10.238 4.586 -5.237 1.00 97.75 241 VAL A O 1
ATOM 1962 N N . GLU A 1 242 ? -10.681 6.035 -3.587 1.00 97.50 242 GLU A N 1
ATOM 1963 C CA . GLU A 1 242 ? -10.964 7.186 -4.441 1.00 97.50 242 GLU A CA 1
ATOM 1964 C C . GLU A 1 242 ? -9.884 8.247 -4.253 1.00 97.50 242 GLU A C 1
ATOM 1966 O O . GLU A 1 242 ? -9.729 8.789 -3.160 1.00 97.50 242 GLU A O 1
ATOM 1971 N N . ILE A 1 243 ? -9.161 8.563 -5.322 1.00 98.00 243 ILE A N 1
ATOM 1972 C CA . ILE A 1 243 ? -8.013 9.468 -5.304 1.00 98.00 243 ILE A CA 1
ATOM 1973 C C . ILE A 1 243 ? -8.333 10.689 -6.167 1.00 98.00 243 ILE A C 1
ATOM 1975 O O . ILE A 1 243 ? -8.546 10.563 -7.373 1.00 98.00 243 ILE A O 1
ATOM 1979 N N . LEU A 1 244 ? -8.367 11.877 -5.560 1.00 97.75 244 LEU A N 1
ATOM 1980 C CA . LEU A 1 244 ? -8.494 13.154 -6.262 1.00 97.75 244 LEU A CA 1
ATOM 1981 C C . LEU A 1 244 ? -7.115 13.790 -6.449 1.00 97.75 244 LEU A C 1
ATOM 1983 O O . LEU A 1 244 ? -6.477 14.202 -5.478 1.00 97.75 244 LEU A O 1
ATOM 1987 N N . VAL A 1 245 ? -6.698 13.914 -7.705 1.00 97.69 245 VAL A N 1
ATOM 1988 C CA . VAL A 1 245 ? -5.386 14.431 -8.126 1.00 97.69 245 VAL A CA 1
ATOM 1989 C C . VAL A 1 245 ? -5.535 15.560 -9.147 1.00 97.69 245 VAL A C 1
ATOM 1991 O O . VAL A 1 245 ? -6.591 15.669 -9.780 1.00 97.69 245 VAL A O 1
ATOM 1994 N N . PRO A 1 246 ? -4.517 16.422 -9.323 1.00 96.12 246 PRO A N 1
ATOM 1995 C CA . PRO A 1 246 ? -4.466 17.352 -10.445 1.00 96.12 246 PRO A CA 1
ATOM 1996 C C . PRO A 1 246 ? -4.628 16.629 -11.783 1.00 96.12 246 PRO A C 1
ATOM 1998 O O . PRO A 1 246 ? -4.202 15.486 -11.963 1.00 96.12 246 PRO A O 1
ATOM 2001 N N . LYS A 1 247 ? -5.269 17.296 -12.739 1.00 95.19 247 LYS A N 1
ATOM 2002 C CA . LYS A 1 247 ? -5.448 16.746 -14.082 1.00 95.19 247 LYS A CA 1
ATOM 2003 C C . LYS A 1 247 ? -4.095 16.517 -14.759 1.00 95.19 247 LYS A C 1
ATOM 2005 O O . LYS A 1 247 ? -3.300 17.441 -14.851 1.00 95.19 247 LYS A O 1
ATOM 2010 N N . GLY A 1 248 ? -3.904 15.326 -15.326 1.00 94.50 248 GLY A N 1
ATOM 2011 C CA . GLY A 1 248 ? -2.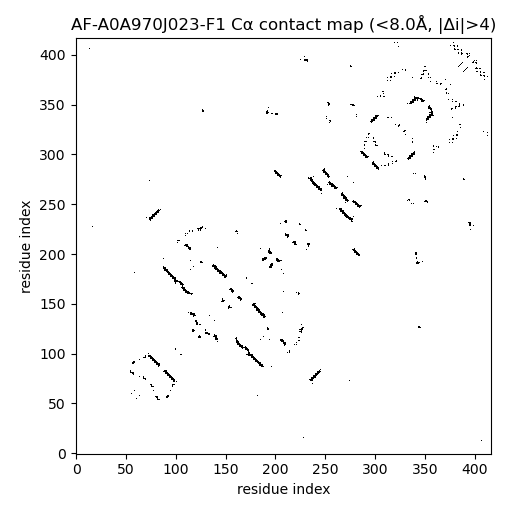648 14.940 -15.981 1.00 94.50 248 GLY A CA 1
ATOM 2012 C C . GLY A 1 248 ? -1.750 14.064 -15.111 1.00 94.50 248 GLY A C 1
ATOM 2013 O O . GLY A 1 248 ? -0.886 13.385 -15.654 1.00 94.50 248 GLY A O 1
ATOM 2014 N N . MET A 1 249 ? -2.017 13.989 -13.804 1.00 97.81 249 MET A N 1
ATOM 2015 C CA . MET A 1 249 ? -1.346 13.052 -12.910 1.00 97.81 249 MET A CA 1
ATOM 2016 C C . MET A 1 249 ? -1.671 11.607 -13.308 1.00 97.81 249 MET A C 1
ATOM 2018 O O . MET A 1 249 ? -2.840 11.204 -13.343 1.00 97.81 249 MET A O 1
ATOM 2022 N N . VAL A 1 250 ? -0.640 10.815 -13.593 1.00 98.50 250 VAL A N 1
ATOM 2023 C CA . VAL A 1 250 ? -0.759 9.363 -13.752 1.00 98.50 250 VAL A CA 1
ATOM 2024 C C . VAL A 1 250 ? -0.623 8.734 -12.372 1.00 98.50 250 VAL A C 1
ATOM 2026 O O . VAL A 1 250 ? 0.286 9.083 -11.622 1.00 98.50 250 VAL A O 1
ATOM 2029 N N . VAL A 1 251 ? -1.532 7.819 -12.039 1.00 98.69 251 VAL A N 1
ATOM 2030 C CA . VAL A 1 251 ? -1.583 7.138 -10.743 1.00 98.69 251 VAL A CA 1
ATOM 2031 C C . VAL A 1 251 ? -1.566 5.634 -10.983 1.00 98.69 251 VAL A C 1
ATOM 2033 O O . VAL A 1 251 ? -2.435 5.122 -11.689 1.00 98.69 251 VAL A O 1
ATOM 2036 N N . VAL A 1 252 ? -0.584 4.952 -10.401 1.00 98.69 252 VAL A N 1
ATOM 2037 C CA . VAL A 1 252 ? -0.424 3.491 -10.436 1.00 98.69 252 VAL A CA 1
ATOM 2038 C C . VAL A 1 252 ? -0.681 2.965 -9.032 1.00 98.69 252 VAL A C 1
ATOM 2040 O O . VAL A 1 252 ? -0.133 3.530 -8.087 1.00 98.69 252 VAL A O 1
ATOM 2043 N N . THR A 1 253 ? -1.526 1.949 -8.858 1.00 98.56 253 THR A N 1
ATOM 2044 C CA . THR A 1 253 ? -1.978 1.516 -7.525 1.00 98.56 253 THR A CA 1
ATOM 2045 C C . THR A 1 253 ? -1.982 0.010 -7.388 1.00 98.56 253 THR A C 1
ATOM 2047 O O . THR A 1 253 ? -2.052 -0.702 -8.381 1.00 98.56 253 THR A O 1
ATOM 2050 N N . THR A 1 254 ? -2.038 -0.473 -6.149 1.00 98.56 254 THR A N 1
ATOM 2051 C CA . THR A 1 254 ? -2.551 -1.820 -5.897 1.00 98.56 254 THR A CA 1
ATOM 2052 C C . THR A 1 254 ? -3.964 -1.969 -6.475 1.00 98.56 254 THR A C 1
ATOM 2054 O O . THR A 1 254 ? -4.806 -1.079 -6.320 1.00 98.56 254 THR A O 1
ATOM 2057 N N . GLY A 1 255 ? -4.246 -3.102 -7.115 1.00 97.81 255 GLY A N 1
ATOM 2058 C CA . GLY A 1 255 ? -5.534 -3.405 -7.726 1.00 97.81 255 GLY A CA 1
ATOM 2059 C C . GLY A 1 255 ? -5.733 -2.735 -9.082 1.00 97.81 255 GLY A C 1
ATOM 2060 O O . GLY A 1 255 ? -4.797 -2.503 -9.833 1.00 97.81 255 GLY A O 1
ATOM 2061 N N . VAL A 1 256 ? -6.992 -2.468 -9.422 1.00 97.81 256 VAL A N 1
ATOM 2062 C CA . VAL A 1 256 ? -7.400 -2.058 -10.771 1.00 97.81 256 VAL A CA 1
ATOM 2063 C C . VAL A 1 256 ? -8.256 -0.796 -10.752 1.00 97.81 256 VAL A C 1
ATOM 2065 O O . VAL A 1 256 ? -9.161 -0.640 -9.925 1.00 97.81 256 VAL A O 1
ATOM 2068 N N . GLN A 1 257 ? -8.026 0.100 -11.714 1.00 97.81 257 GLN A N 1
ATOM 2069 C CA . GLN A 1 257 ? -8.851 1.297 -11.884 1.00 97.81 257 GLN A CA 1
ATOM 2070 C C . GLN A 1 257 ? -10.242 0.928 -12.421 1.00 97.81 257 GLN A C 1
ATOM 2072 O O . GLN A 1 257 ? -10.380 0.424 -13.533 1.00 97.81 257 GLN A O 1
ATOM 2077 N N . GLN A 1 258 ? -11.284 1.257 -11.662 1.00 97.19 258 GLN A N 1
ATOM 2078 C CA . GLN A 1 258 ? -12.686 1.028 -12.023 1.00 97.19 258 GLN A CA 1
ATOM 2079 C C . GLN A 1 258 ? -13.309 2.219 -12.749 1.00 97.19 258 GLN A C 1
ATOM 2081 O O . GLN A 1 258 ? -14.126 2.052 -13.654 1.00 97.19 258 GLN A O 1
ATOM 2086 N N . ASN A 1 259 ? -12.956 3.439 -12.339 1.00 96.56 259 ASN A N 1
ATOM 2087 C CA . ASN A 1 259 ? -13.580 4.648 -12.861 1.00 96.56 259 ASN A CA 1
ATOM 2088 C C . ASN A 1 259 ? -12.616 5.838 -12.870 1.00 96.56 259 ASN A C 1
ATOM 2090 O O . ASN A 1 259 ? -11.689 5.917 -12.064 1.00 96.56 259 ASN A O 1
ATOM 2094 N N . LYS A 1 260 ? -12.883 6.787 -13.770 1.00 96.69 260 LYS A N 1
ATOM 2095 C CA . LYS A 1 260 ? -12.197 8.075 -13.867 1.00 96.69 260 LYS A CA 1
ATOM 2096 C C . LYS A 1 260 ? -13.213 9.176 -14.155 1.00 96.69 260 LYS A C 1
ATOM 2098 O O . LYS A 1 260 ? -13.774 9.249 -15.247 1.00 96.69 260 LYS A O 1
ATOM 2103 N N . GLU A 1 261 ? -13.406 10.064 -13.190 1.00 95.31 261 GLU A N 1
ATOM 2104 C CA . GLU A 1 261 ? -14.242 11.254 -13.318 1.00 95.31 261 GLU A CA 1
ATOM 2105 C C . GLU A 1 261 ? -13.359 12.483 -13.557 1.00 95.31 261 GLU A C 1
ATOM 2107 O O . GLU A 1 261 ? -12.487 12.816 -12.752 1.00 95.31 261 GLU A O 1
ATOM 2112 N N . LYS A 1 262 ? -13.582 13.168 -14.680 1.00 93.88 262 LYS A N 1
ATOM 2113 C CA . LYS A 1 262 ? -12.871 14.404 -15.017 1.00 93.88 262 LYS A CA 1
ATOM 2114 C C . LYS A 1 262 ? -13.614 15.598 -14.434 1.00 93.88 262 LYS A C 1
ATOM 2116 O O . LYS A 1 262 ? -14.756 15.853 -14.808 1.00 93.88 262 LYS A O 1
ATOM 2121 N N . LEU A 1 263 ? -12.941 16.341 -13.567 1.00 90.38 263 LEU A N 1
ATOM 2122 C CA . LEU A 1 263 ? -13.376 17.643 -13.075 1.00 90.38 263 LEU A CA 1
ATOM 2123 C C . LEU A 1 263 ? -12.595 18.732 -13.833 1.00 90.38 263 LEU A C 1
ATOM 2125 O O . LEU A 1 263 ? -11.743 18.428 -14.666 1.00 90.38 263 LEU A O 1
ATOM 2129 N N . GLU A 1 264 ? -12.899 20.007 -13.590 1.00 88.62 264 GLU A N 1
ATOM 2130 C CA . GLU A 1 264 ? -12.322 21.122 -14.364 1.00 88.62 264 GLU A CA 1
ATOM 2131 C C . GLU A 1 264 ? -10.777 21.106 -14.361 1.00 88.62 264 GLU A C 1
ATOM 2133 O O . GLU A 1 264 ? -10.153 21.033 -15.418 1.00 88.62 264 GLU A O 1
ATOM 2138 N N . GLU A 1 265 ? -10.174 21.061 -13.168 1.00 91.00 265 GLU A N 1
ATOM 2139 C CA . GLU A 1 265 ? -8.712 21.084 -12.953 1.00 91.00 265 GLU A CA 1
ATOM 2140 C C . GLU A 1 265 ? -8.188 19.841 -12.212 1.00 91.00 265 GLU A C 1
ATOM 2142 O O . GLU A 1 265 ? -6.999 19.732 -11.931 1.00 91.00 265 GLU A O 1
ATOM 2147 N N . MET A 1 266 ? -9.082 18.922 -11.849 1.00 94.25 266 MET A N 1
ATOM 2148 C CA . MET A 1 266 ? -8.767 17.726 -11.069 1.00 94.25 266 MET A CA 1
ATOM 2149 C C . MET A 1 266 ? -9.351 16.498 -11.764 1.00 94.25 266 MET A C 1
ATOM 2151 O O . MET A 1 266 ? -10.284 16.599 -12.561 1.00 94.25 266 MET A O 1
ATOM 2155 N N . GLU A 1 267 ? -8.855 15.326 -11.416 1.00 95.94 267 GLU A N 1
ATOM 2156 C CA . GLU A 1 267 ? -9.427 14.045 -11.807 1.00 95.94 267 GLU A CA 1
ATOM 2157 C C . GLU A 1 267 ? -9.632 13.207 -10.545 1.00 95.94 267 GLU A C 1
ATOM 2159 O O . GLU A 1 267 ? -8.757 13.149 -9.682 1.00 95.94 267 GLU A O 1
ATOM 2164 N N . LYS A 1 268 ? -10.811 12.593 -10.417 1.00 96.38 268 LYS A N 1
ATOM 2165 C CA . LYS A 1 268 ? -11.109 11.633 -9.353 1.00 96.38 268 LYS A CA 1
ATOM 2166 C C . LYS A 1 268 ? -11.050 10.232 -9.945 1.00 96.38 268 LYS A C 1
ATOM 2168 O O . LYS A 1 268 ? -11.811 9.906 -10.858 1.00 96.38 268 LYS A O 1
ATOM 2173 N N . LEU A 1 269 ? -10.138 9.425 -9.435 1.00 97.69 269 LEU A N 1
ATOM 2174 C CA . LEU A 1 269 ? -9.879 8.060 -9.871 1.00 97.69 269 LEU A CA 1
ATOM 2175 C C . LEU A 1 269 ? -10.413 7.099 -8.812 1.00 97.69 269 LEU A C 1
ATOM 2177 O O . LEU A 1 269 ? -10.190 7.323 -7.626 1.00 97.69 269 LEU A O 1
ATOM 2181 N N . THR A 1 270 ? -11.122 6.051 -9.220 1.00 97.75 270 THR A N 1
ATOM 2182 C CA . THR A 1 270 ? -11.620 5.013 -8.309 1.00 97.75 270 THR A CA 1
ATOM 2183 C C . THR A 1 270 ? -10.922 3.703 -8.623 1.00 97.75 270 THR A C 1
ATOM 2185 O O . THR A 1 270 ? -10.982 3.239 -9.762 1.00 97.75 270 THR A O 1
ATOM 2188 N N . PHE A 1 271 ? -10.322 3.097 -7.608 1.00 98.38 271 PHE A N 1
ATOM 2189 C CA . PHE A 1 271 ? -9.599 1.834 -7.674 1.00 98.38 271 PHE A CA 1
ATOM 2190 C C . PHE A 1 271 ? -10.253 0.796 -6.771 1.00 98.38 271 PHE A C 1
ATOM 2192 O O . PHE A 1 271 ? -10.880 1.138 -5.762 1.00 98.38 271 PHE A O 1
ATOM 2199 N N . GLN A 1 272 ? -10.095 -0.468 -7.144 1.00 97.88 272 GLN A N 1
ATOM 2200 C CA . GLN A 1 272 ? -10.545 -1.602 -6.354 1.00 97.88 272 GLN A CA 1
ATOM 2201 C C . GLN A 1 272 ? -9.462 -2.673 -6.307 1.00 97.88 272 GLN A C 1
ATOM 2203 O O . GLN A 1 272 ? -8.897 -3.030 -7.339 1.00 97.88 272 GLN A O 1
ATOM 2208 N N . ALA A 1 273 ? -9.210 -3.197 -5.114 1.00 97.69 273 ALA A N 1
ATOM 2209 C CA . ALA A 1 273 ? -8.352 -4.350 -4.885 1.00 97.69 273 ALA A CA 1
ATOM 2210 C C . ALA A 1 273 ? -9.083 -5.307 -3.942 1.00 97.69 273 ALA A C 1
ATOM 2212 O O . ALA A 1 273 ? -9.691 -4.866 -2.972 1.00 97.69 273 ALA A O 1
ATOM 2213 N N . GLU A 1 274 ? -9.067 -6.605 -4.218 1.00 96.62 274 GLU A N 1
ATOM 2214 C CA . GLU A 1 274 ? -9.727 -7.603 -3.372 1.00 96.62 274 GLU A CA 1
ATOM 2215 C C . GLU A 1 274 ? -8.707 -8.624 -2.897 1.00 96.62 274 GLU A C 1
ATOM 2217 O O . GLU A 1 274 ? -7.869 -9.054 -3.684 1.00 96.62 274 GLU A O 1
ATOM 2222 N N . ASN A 1 275 ? -8.821 -9.044 -1.636 1.00 96.75 275 ASN A N 1
ATOM 2223 C CA . ASN A 1 275 ? -7.955 -10.041 -1.015 1.00 96.75 275 ASN A CA 1
ATOM 2224 C C . ASN A 1 275 ? -6.449 -9.719 -1.120 1.00 96.75 275 ASN A C 1
ATOM 2226 O O . ASN A 1 275 ? -5.644 -10.606 -1.386 1.00 96.75 275 ASN A O 1
ATOM 2230 N N . VAL A 1 276 ? -6.079 -8.456 -0.897 1.00 97.00 276 VAL A N 1
ATOM 2231 C CA . VAL A 1 276 ? -4.686 -7.979 -0.917 1.00 97.00 276 VAL A CA 1
ATOM 2232 C C . VAL A 1 276 ? -4.236 -7.552 0.479 1.00 97.00 276 VAL A C 1
ATOM 2234 O O . VAL A 1 276 ? -5.064 -7.210 1.321 1.00 97.00 276 VAL A O 1
ATOM 2237 N N . ARG A 1 277 ? -2.929 -7.573 0.746 1.00 94.06 277 ARG A N 1
ATOM 2238 C CA . ARG A 1 277 ? -2.368 -7.271 2.076 1.00 94.06 277 ARG A CA 1
ATOM 2239 C C . ARG A 1 277 ? -2.311 -5.785 2.401 1.00 94.06 277 ARG A C 1
ATOM 2241 O O . ARG A 1 277 ? -2.499 -5.402 3.553 1.00 94.06 277 ARG A O 1
ATOM 2248 N N . ASP A 1 278 ? -2.061 -4.949 1.407 1.00 94.50 278 ASP A N 1
ATOM 2249 C CA . ASP A 1 278 ? -2.043 -3.504 1.561 1.00 94.50 278 ASP A CA 1
ATOM 2250 C C . ASP A 1 278 ? -2.467 -2.809 0.262 1.00 94.50 278 ASP A C 1
ATOM 2252 O O . ASP A 1 278 ? -2.815 -3.453 -0.728 1.00 94.50 278 ASP A O 1
ATOM 2256 N N . PHE A 1 279 ? -2.523 -1.477 0.308 1.00 98.06 279 PHE A N 1
ATOM 2257 C CA . PHE A 1 279 ? -2.874 -0.639 -0.827 1.00 98.06 279 PHE A CA 1
ATOM 2258 C C . PHE A 1 279 ? -1.885 0.516 -0.920 1.00 98.06 279 PHE A C 1
ATOM 2260 O O . PHE A 1 279 ? -1.862 1.405 -0.057 1.00 98.06 279 PHE A O 1
ATOM 2267 N N . VAL A 1 280 ? -1.101 0.529 -1.991 1.00 98.44 280 VAL A N 1
ATOM 2268 C CA . VAL A 1 280 ? -0.144 1.598 -2.286 1.00 98.44 280 VAL A CA 1
ATOM 2269 C C . VAL A 1 280 ? -0.529 2.346 -3.548 1.00 98.44 280 VAL A C 1
ATOM 2271 O O . VAL A 1 280 ? -1.306 1.853 -4.368 1.00 98.44 280 VAL A O 1
ATOM 2274 N N . PHE A 1 281 ? 0.028 3.543 -3.716 1.00 98.56 281 PHE A N 1
ATOM 2275 C CA . PHE A 1 281 ? -0.014 4.212 -5.006 1.00 98.56 281 PHE A CA 1
ATOM 2276 C C . PHE A 1 281 ? 1.214 5.073 -5.289 1.00 98.56 281 PHE A C 1
ATOM 2278 O O . PHE A 1 281 ? 1.821 5.666 -4.398 1.00 98.56 281 PHE A O 1
ATOM 2285 N N . PHE A 1 282 ? 1.551 5.160 -6.569 1.00 98.75 282 PHE A N 1
ATOM 2286 C CA . PHE A 1 282 ? 2.665 5.919 -7.114 1.00 98.75 282 PHE A CA 1
ATOM 2287 C C . PHE A 1 282 ? 2.133 6.934 -8.113 1.00 98.75 282 PHE A C 1
ATOM 2289 O O . PHE A 1 282 ? 1.220 6.626 -8.882 1.00 98.75 282 PHE A O 1
ATOM 2296 N N . MET A 1 283 ? 2.681 8.149 -8.104 1.00 98.44 283 MET A N 1
ATOM 2297 C CA . MET A 1 283 ? 2.165 9.231 -8.943 1.00 98.44 283 MET A CA 1
ATOM 2298 C C . MET A 1 283 ? 3.270 10.065 -9.575 1.00 98.44 283 MET A C 1
ATOM 2300 O O . MET A 1 283 ? 4.267 10.373 -8.923 1.00 98.44 283 MET A O 1
ATOM 2304 N N . SER A 1 284 ? 3.055 10.449 -10.829 1.00 98.38 284 SER A N 1
ATOM 2305 C CA . SER A 1 284 ? 3.838 11.450 -11.555 1.00 98.38 284 SER A CA 1
ATOM 2306 C C . SER A 1 284 ? 3.049 11.905 -12.785 1.00 98.38 284 SER A C 1
ATOM 2308 O O . SER A 1 284 ? 2.309 11.119 -13.378 1.00 98.38 284 SER A O 1
ATOM 2310 N N . GLU A 1 285 ? 3.210 13.158 -13.205 1.00 97.81 285 GLU A N 1
ATOM 2311 C CA . GLU A 1 285 ? 2.694 13.624 -14.503 1.00 97.81 285 GLU A CA 1
ATOM 2312 C C . GLU A 1 285 ? 3.525 13.092 -15.683 1.00 97.81 285 GLU A C 1
ATOM 2314 O O . GLU A 1 285 ? 3.035 13.021 -16.810 1.00 97.81 285 GLU A O 1
ATOM 2319 N N . ASP A 1 286 ? 4.769 12.676 -15.425 1.00 97.75 286 ASP A N 1
ATOM 2320 C CA . ASP A 1 286 ? 5.722 12.271 -16.459 1.00 97.75 286 ASP A CA 1
ATOM 2321 C C . ASP A 1 286 ? 5.717 10.762 -16.747 1.00 97.75 286 ASP A C 1
ATOM 2323 O O . ASP A 1 286 ? 6.427 10.305 -17.655 1.00 97.75 286 ASP A O 1
ATOM 2327 N N . TYR A 1 287 ? 4.926 9.973 -16.009 1.00 98.50 287 TYR A N 1
ATOM 2328 C CA . TYR A 1 287 ? 4.848 8.534 -16.243 1.00 98.50 287 TYR A CA 1
ATOM 2329 C C . TYR A 1 287 ? 4.321 8.214 -17.643 1.00 98.50 287 TYR A C 1
ATOM 2331 O O . TYR A 1 287 ? 3.275 8.677 -18.099 1.00 98.50 287 TYR A O 1
ATOM 2339 N N . LYS A 1 288 ? 5.046 7.318 -18.298 1.00 98.62 288 LYS A N 1
ATOM 2340 C CA . LYS A 1 288 ? 4.680 6.610 -19.521 1.00 98.62 288 LYS A CA 1
ATOM 2341 C C . LYS A 1 288 ? 4.593 5.130 -19.201 1.00 98.62 288 LYS A C 1
ATOM 2343 O O . LYS A 1 288 ? 5.135 4.680 -18.197 1.00 98.62 288 LYS A O 1
ATOM 2348 N N . VAL A 1 289 ? 3.936 4.372 -20.070 1.00 98.69 289 VAL A N 1
ATOM 2349 C CA . VAL A 1 289 ? 3.705 2.945 -19.857 1.00 98.69 289 VAL A CA 1
ATOM 2350 C C . VAL A 1 289 ? 3.967 2.146 -21.127 1.00 98.69 289 VAL A C 1
ATOM 2352 O O . VAL A 1 289 ? 3.618 2.569 -22.231 1.00 98.69 289 VAL A O 1
ATOM 2355 N N . VAL A 1 290 ? 4.587 0.982 -20.957 1.00 98.69 290 VAL A N 1
ATOM 2356 C CA . VAL A 1 290 ? 4.607 -0.104 -21.942 1.00 98.69 290 VAL A CA 1
ATOM 2357 C C . VAL A 1 290 ? 3.903 -1.316 -21.337 1.00 98.69 290 VAL A C 1
ATOM 2359 O O . VAL A 1 290 ? 4.096 -1.604 -20.159 1.00 98.69 290 VAL A O 1
ATOM 2362 N N . SER A 1 291 ? 3.100 -2.027 -22.130 1.00 98.75 291 SER A N 1
ATOM 2363 C CA . SER A 1 291 ? 2.214 -3.084 -21.623 1.00 98.75 291 SER A CA 1
ATOM 2364 C C . SER A 1 291 ? 2.257 -4.348 -22.478 1.00 98.75 291 SER A C 1
ATOM 2366 O O . SER A 1 291 ? 2.486 -4.279 -23.691 1.00 98.75 291 SER A O 1
ATOM 2368 N N . LYS A 1 292 ? 1.984 -5.493 -21.851 1.00 98.75 292 LYS A N 1
ATOM 2369 C CA . LYS A 1 292 ? 1.750 -6.800 -22.485 1.00 98.75 292 LYS A CA 1
ATOM 2370 C C . LYS A 1 292 ? 0.591 -7.517 -21.781 1.00 98.75 292 LYS A C 1
ATOM 2372 O O . LYS A 1 292 ? 0.246 -7.183 -20.653 1.00 98.75 292 LYS A O 1
ATOM 2377 N N . ASP A 1 293 ? -0.004 -8.490 -22.462 1.00 98.50 293 ASP A N 1
ATOM 2378 C CA . ASP A 1 293 ? -0.934 -9.449 -21.859 1.00 98.50 293 ASP A CA 1
ATOM 2379 C C . ASP A 1 293 ? -0.197 -10.772 -21.633 1.00 98.50 293 ASP A C 1
ATOM 2381 O O . ASP A 1 293 ? 0.509 -11.242 -22.532 1.00 98.50 293 ASP A O 1
ATOM 2385 N N . VAL A 1 294 ? -0.347 -11.341 -20.440 1.00 98.00 294 VAL A N 1
ATOM 2386 C CA . VAL A 1 294 ? 0.169 -12.662 -20.075 1.00 98.00 294 VAL A CA 1
ATOM 2387 C C . VAL A 1 294 ? -0.998 -13.477 -19.543 1.00 98.00 294 VAL A C 1
ATOM 2389 O O . VAL A 1 294 ? -1.408 -13.314 -18.398 1.00 98.00 294 VAL A O 1
ATOM 2392 N N . ASN A 1 295 ? -1.554 -14.349 -20.384 1.00 94.88 295 ASN A N 1
ATOM 2393 C CA . ASN A 1 295 ? -2.663 -15.238 -20.026 1.00 94.88 295 ASN A CA 1
ATOM 2394 C C . ASN A 1 295 ? -3.872 -14.500 -19.408 1.00 94.88 295 ASN A C 1
ATOM 2396 O O . ASN A 1 295 ? -4.497 -14.999 -18.474 1.00 94.88 295 ASN A O 1
ATOM 2400 N N . GLY A 1 296 ? -4.214 -13.317 -19.934 1.00 96.69 296 GLY A N 1
ATOM 2401 C CA . GLY A 1 296 ? -5.317 -12.491 -19.430 1.00 96.69 296 GLY A CA 1
ATOM 2402 C C . GLY A 1 296 ? -4.956 -11.564 -18.264 1.00 96.69 296 GLY A C 1
ATOM 2403 O O . GLY A 1 296 ? -5.831 -10.841 -17.783 1.00 96.69 296 GLY A O 1
ATOM 2404 N N . VAL A 1 297 ? -3.694 -11.555 -17.823 1.00 98.56 297 VAL A N 1
ATOM 2405 C CA . VAL A 1 297 ? -3.151 -10.565 -16.886 1.00 98.56 297 VAL A CA 1
ATOM 2406 C C . VAL A 1 297 ? -2.528 -9.424 -17.683 1.00 98.56 297 VAL A C 1
ATOM 2408 O O . VAL A 1 297 ? -1.606 -9.639 -18.477 1.00 98.56 297 VAL A O 1
ATOM 2411 N N . ARG A 1 298 ? -2.992 -8.192 -17.460 1.00 98.75 298 ARG A N 1
ATOM 2412 C CA . ARG A 1 298 ? -2.337 -6.998 -18.004 1.00 98.75 298 ARG A CA 1
ATOM 2413 C C . ARG A 1 298 ? -1.077 -6.710 -17.195 1.00 98.75 298 ARG A C 1
ATOM 2415 O O . ARG A 1 298 ? -1.173 -6.336 -16.033 1.00 98.75 298 ARG A O 1
ATOM 2422 N N . VAL A 1 299 ? 0.087 -6.842 -17.821 1.00 98.88 299 VAL A N 1
ATOM 2423 C CA . VAL A 1 299 ? 1.371 -6.489 -17.208 1.00 98.88 299 VAL A CA 1
ATOM 2424 C C . VAL A 1 299 ? 1.839 -5.154 -17.765 1.00 98.88 299 VAL A C 1
ATOM 2426 O O . VAL A 1 299 ? 1.929 -4.990 -18.988 1.00 98.88 299 VAL A O 1
ATOM 2429 N N . ASN A 1 300 ? 2.155 -4.204 -16.890 1.00 98.81 300 ASN A N 1
ATOM 2430 C CA . ASN A 1 300 ? 2.639 -2.883 -17.278 1.00 98.81 300 ASN A CA 1
ATOM 2431 C C . ASN A 1 300 ? 4.035 -2.613 -16.710 1.00 98.81 300 ASN A C 1
ATOM 2433 O O . ASN A 1 300 ? 4.376 -3.055 -15.617 1.00 98.81 300 ASN A O 1
ATOM 2437 N N . SER A 1 301 ? 4.832 -1.822 -17.429 1.00 98.62 301 SER A N 1
ATOM 2438 C CA . SER A 1 301 ? 6.022 -1.174 -16.877 1.00 98.62 301 SER A CA 1
ATOM 2439 C C . SER A 1 301 ? 5.923 0.337 -17.059 1.00 98.62 301 SER A C 1
ATOM 2441 O O . SER A 1 301 ? 5.911 0.836 -18.192 1.00 98.62 301 SER A O 1
ATOM 2443 N N . TYR A 1 302 ? 5.829 1.050 -15.938 1.00 98.62 302 TYR A N 1
ATOM 2444 C CA . TYR A 1 302 ? 5.765 2.504 -15.872 1.00 98.62 302 TYR A CA 1
ATOM 2445 C C . TYR A 1 302 ? 7.166 3.103 -15.734 1.00 98.62 302 TYR A C 1
ATOM 2447 O O . TYR A 1 302 ? 8.006 2.586 -14.996 1.00 98.62 302 TYR A O 1
ATOM 2455 N N . TYR A 1 303 ? 7.422 4.185 -16.471 1.00 97.62 303 TYR A N 1
ATOM 2456 C CA . TYR A 1 303 ? 8.741 4.814 -16.583 1.00 97.62 303 TYR A CA 1
ATOM 2457 C C . TYR A 1 303 ? 8.647 6.307 -16.906 1.00 97.62 303 TYR A C 1
ATOM 2459 O O . TYR A 1 303 ? 7.639 6.769 -17.436 1.00 97.62 303 TYR A O 1
ATOM 2467 N N . ILE A 1 304 ? 9.724 7.058 -16.666 1.00 96.00 304 ILE A N 1
ATOM 2468 C CA . ILE A 1 304 ? 9.796 8.502 -16.959 1.00 96.00 304 ILE A CA 1
ATOM 2469 C C . ILE A 1 304 ? 10.542 8.754 -18.285 1.00 96.00 304 ILE A C 1
ATOM 2471 O O . ILE A 1 304 ? 10.009 9.321 -19.254 1.00 96.00 304 ILE A O 1
ATOM 2475 N N . LYS A 1 305 ? 11.810 8.313 -18.361 1.00 94.50 305 LYS A N 1
ATOM 2476 C CA . LYS A 1 305 ? 12.719 8.608 -19.494 1.00 94.50 305 LYS A CA 1
ATOM 2477 C C . LYS A 1 305 ? 13.233 7.372 -20.234 1.00 94.50 305 LYS A C 1
ATOM 2479 O O . LYS A 1 305 ? 13.414 7.440 -21.447 1.00 94.50 305 LYS A O 1
ATOM 2484 N N . HIS A 1 306 ? 13.451 6.256 -19.541 1.00 94.00 306 HIS A N 1
ATOM 2485 C CA . HIS A 1 306 ? 14.226 5.120 -20.056 1.00 94.00 306 HIS A CA 1
ATOM 2486 C C . HIS A 1 306 ? 13.340 3.985 -20.595 1.00 94.00 306 HIS A C 1
ATOM 2488 O O . HIS A 1 306 ? 13.222 2.923 -19.989 1.00 94.00 306 HIS A O 1
ATOM 2494 N N . GLU A 1 307 ? 12.725 4.197 -21.764 1.00 95.00 307 GLU A N 1
ATOM 2495 C CA . GLU A 1 307 ? 11.796 3.226 -22.374 1.00 95.00 307 GLU A CA 1
ATOM 2496 C C . GLU A 1 307 ? 12.439 1.862 -22.683 1.00 95.00 307 GLU A C 1
ATOM 2498 O O . GLU A 1 307 ? 11.783 0.829 -22.571 1.00 95.00 307 GLU A O 1
ATOM 2503 N N . SER A 1 308 ? 13.717 1.828 -23.077 1.00 93.19 308 SER A N 1
ATOM 2504 C CA . SER A 1 308 ? 14.440 0.572 -23.332 1.00 93.19 308 SER A CA 1
ATOM 2505 C C . SER A 1 308 ? 14.536 -0.288 -22.071 1.00 93.19 308 SER A C 1
ATOM 2507 O O . SER A 1 308 ? 14.239 -1.483 -22.123 1.00 93.19 308 SER A O 1
ATOM 2509 N N . THR A 1 309 ? 14.872 0.328 -20.937 1.00 92.75 309 THR A N 1
ATOM 2510 C CA . THR A 1 309 ? 14.889 -0.326 -19.626 1.00 92.75 309 THR A CA 1
ATOM 2511 C C . THR A 1 309 ? 13.486 -0.768 -19.216 1.00 92.75 309 THR A C 1
ATOM 2513 O O . THR A 1 309 ? 13.314 -1.919 -18.831 1.00 92.75 309 THR A O 1
ATOM 2516 N N . ALA A 1 310 ? 12.463 0.072 -19.408 1.00 95.81 310 ALA A N 1
ATOM 2517 C CA . ALA A 1 310 ? 11.071 -0.294 -19.126 1.00 95.81 310 ALA A CA 1
ATOM 2518 C C . ALA A 1 310 ? 10.608 -1.523 -19.928 1.00 95.81 310 ALA A C 1
ATOM 2520 O O . ALA A 1 310 ? 9.987 -2.434 -19.391 1.00 95.81 310 ALA A O 1
ATOM 2521 N N . LYS A 1 311 ? 10.973 -1.609 -21.215 1.00 96.31 311 LYS A N 1
ATOM 2522 C CA . LYS A 1 311 ? 10.679 -2.783 -22.055 1.00 96.31 311 LYS A CA 1
ATOM 2523 C C . LYS A 1 311 ? 11.387 -4.047 -21.572 1.00 96.31 311 LYS A C 1
ATOM 2525 O O . LYS A 1 311 ? 10.811 -5.125 -21.680 1.00 96.31 311 LYS A O 1
ATOM 2530 N N . ARG A 1 312 ? 12.613 -3.925 -21.053 1.00 94.50 312 ARG A N 1
ATOM 2531 C CA . ARG A 1 312 ? 13.357 -5.039 -20.445 1.00 94.50 312 ARG A CA 1
ATOM 2532 C C . ARG A 1 312 ? 12.704 -5.497 -19.139 1.00 94.50 312 ARG A C 1
ATOM 2534 O O . ARG A 1 312 ? 12.492 -6.694 -18.989 1.00 94.50 312 ARG A O 1
ATOM 2541 N N . MET A 1 313 ? 12.335 -4.568 -18.253 1.00 95.50 313 MET A N 1
ATOM 2542 C CA . MET A 1 313 ? 11.618 -4.880 -17.006 1.00 95.50 313 MET A CA 1
ATOM 2543 C C . MET A 1 313 ? 10.273 -5.547 -17.296 1.00 95.50 313 MET A C 1
ATOM 2545 O O . MET A 1 313 ? 9.967 -6.580 -16.714 1.00 95.50 313 MET A O 1
ATOM 2549 N N . LEU A 1 314 ? 9.518 -5.024 -18.268 1.00 98.44 314 LEU A N 1
ATOM 2550 C CA . LEU A 1 314 ? 8.274 -5.633 -18.735 1.00 98.44 314 LEU A CA 1
ATOM 2551 C C . LEU A 1 314 ? 8.489 -7.063 -19.250 1.00 98.44 314 LEU A C 1
ATOM 2553 O O . LEU A 1 314 ? 7.681 -7.940 -18.969 1.00 98.44 314 LEU A O 1
ATOM 2557 N N . ASP A 1 315 ? 9.545 -7.307 -20.031 1.00 97.69 315 ASP A N 1
ATOM 2558 C CA . ASP A 1 315 ? 9.832 -8.641 -20.567 1.00 97.69 315 ASP A CA 1
ATOM 2559 C C . ASP A 1 315 ? 10.171 -9.652 -19.469 1.00 97.69 315 ASP A C 1
ATOM 2561 O O . ASP A 1 315 ? 9.631 -10.758 -19.487 1.00 97.69 315 ASP A O 1
ATOM 2565 N N . LEU A 1 316 ? 11.013 -9.260 -18.507 1.00 97.31 316 LEU A N 1
ATOM 2566 C CA . LEU A 1 316 ? 11.351 -10.096 -17.356 1.00 97.31 316 LEU A CA 1
ATOM 2567 C C . LEU A 1 316 ? 10.123 -10.371 -16.490 1.00 97.31 316 LEU A C 1
ATOM 2569 O O . LEU A 1 316 ? 9.849 -11.536 -16.236 1.00 97.31 316 LEU A O 1
ATOM 2573 N N . ALA A 1 317 ? 9.349 -9.338 -16.143 1.00 98.56 317 ALA A N 1
ATOM 2574 C CA . ALA A 1 317 ? 8.114 -9.465 -15.371 1.00 98.56 317 ALA A CA 1
ATOM 2575 C C . ALA A 1 317 ? 7.091 -10.392 -16.046 1.00 98.56 317 ALA A C 1
ATOM 2577 O O . ALA A 1 317 ? 6.468 -11.216 -15.389 1.00 98.56 317 ALA A O 1
ATOM 2578 N N . CYS A 1 318 ? 6.928 -10.304 -17.371 1.00 98.81 318 CYS A N 1
ATOM 2579 C CA . CYS A 1 318 ? 6.017 -11.195 -18.094 1.00 98.81 318 CYS A CA 1
ATOM 2580 C C . CYS A 1 318 ? 6.473 -12.658 -18.028 1.00 98.81 318 CYS A C 1
ATOM 2582 O O . CYS A 1 318 ? 5.660 -13.544 -17.769 1.00 98.81 318 CYS A O 1
ATOM 2584 N N . LYS A 1 319 ? 7.768 -12.908 -18.261 1.00 98.56 319 LYS A N 1
ATOM 2585 C CA . LYS A 1 319 ? 8.341 -14.260 -18.230 1.00 98.56 319 LYS A CA 1
ATOM 2586 C C . LYS A 1 319 ? 8.299 -14.861 -16.831 1.00 98.56 319 LYS A C 1
ATOM 2588 O O . LYS A 1 319 ? 7.925 -16.021 -16.688 1.00 98.56 319 LYS A O 1
ATOM 2593 N N . SER A 1 320 ? 8.667 -14.090 -15.807 1.00 98.62 320 SER A N 1
ATOM 2594 C CA . SER A 1 320 ? 8.631 -14.542 -14.415 1.00 98.62 320 SER A CA 1
ATOM 2595 C C . SER A 1 320 ? 7.198 -14.812 -13.967 1.00 98.62 320 SER A C 1
ATOM 2597 O O . SER A 1 320 ? 6.940 -15.873 -13.405 1.00 98.62 320 SER A O 1
ATOM 2599 N N . LEU A 1 321 ? 6.245 -13.931 -14.294 1.00 98.69 321 LEU A N 1
ATOM 2600 C CA . LEU A 1 321 ? 4.828 -14.131 -13.983 1.00 98.69 321 LEU A CA 1
ATOM 2601 C C . LEU A 1 321 ? 4.282 -15.412 -14.628 1.00 98.69 321 LEU A C 1
ATOM 2603 O O . LEU A 1 321 ? 3.602 -16.193 -13.962 1.00 98.69 321 LEU A O 1
ATOM 2607 N N . GLU A 1 322 ? 4.593 -15.658 -15.905 1.00 98.44 322 GLU A N 1
ATOM 2608 C CA . GLU A 1 322 ? 4.189 -16.884 -16.601 1.00 98.44 322 GLU A CA 1
ATOM 2609 C C . GLU A 1 322 ? 4.823 -18.132 -15.966 1.00 98.44 322 GLU A C 1
ATOM 2611 O O . GLU A 1 322 ? 4.115 -19.088 -15.635 1.00 98.44 322 GLU A O 1
ATOM 2616 N N . PHE A 1 323 ? 6.138 -18.109 -15.738 1.00 98.56 323 PHE A N 1
ATOM 2617 C CA . PHE A 1 323 ? 6.879 -19.219 -15.140 1.00 98.56 323 PHE A CA 1
ATOM 2618 C C . PHE A 1 323 ? 6.372 -19.557 -13.730 1.00 98.56 323 PHE A C 1
ATOM 2620 O O . PHE A 1 323 ? 6.117 -20.725 -13.416 1.00 98.56 323 PHE A O 1
ATOM 2627 N N . PHE A 1 324 ? 6.176 -18.551 -12.876 1.00 98.50 324 PHE A N 1
ATOM 2628 C CA . PHE A 1 324 ? 5.670 -18.740 -11.517 1.00 98.50 324 PHE A CA 1
ATOM 2629 C C . PHE A 1 324 ? 4.202 -19.159 -11.502 1.00 98.50 324 PHE A C 1
ATOM 2631 O O . PHE A 1 324 ? 3.853 -20.038 -10.714 1.00 98.50 324 PHE A O 1
ATOM 2638 N N . SER A 1 325 ? 3.376 -18.669 -12.433 1.00 98.19 325 SER A N 1
ATOM 2639 C CA . SER A 1 325 ? 1.990 -19.139 -12.577 1.00 98.19 325 SER A CA 1
ATOM 2640 C C . SER A 1 325 ? 1.918 -20.636 -12.877 1.00 98.19 325 SER A C 1
ATOM 2642 O O . SER A 1 325 ? 1.111 -21.362 -12.297 1.00 98.19 325 SER A O 1
ATOM 2644 N N . GLN A 1 326 ? 2.801 -21.127 -13.749 1.00 97.25 326 GLN A N 1
ATOM 2645 C CA . GLN A 1 326 ? 2.886 -22.552 -14.081 1.00 97.25 326 GLN A CA 1
ATOM 2646 C C . GLN A 1 326 ? 3.488 -23.394 -12.946 1.00 97.25 326 GLN A C 1
ATOM 2648 O O . GLN A 1 326 ? 3.165 -24.576 -12.816 1.00 97.25 326 GLN A O 1
ATOM 2653 N N . THR A 1 327 ? 4.368 -22.804 -12.133 1.00 97.19 327 THR A N 1
ATOM 2654 C CA . THR A 1 327 ? 5.141 -23.529 -11.113 1.00 97.19 327 THR A CA 1
ATOM 2655 C C . THR A 1 327 ? 4.447 -23.567 -9.750 1.00 97.19 327 THR A C 1
ATOM 2657 O O . THR A 1 327 ? 4.465 -24.605 -9.087 1.00 97.19 327 THR A O 1
ATOM 2660 N N . TYR A 1 328 ? 3.844 -22.457 -9.323 1.00 97.12 328 TYR A N 1
ATOM 2661 C CA . TYR A 1 328 ? 3.330 -22.254 -7.963 1.00 97.12 328 TYR A CA 1
ATOM 2662 C C . TYR A 1 328 ? 1.807 -22.062 -7.897 1.00 97.12 328 TYR A C 1
ATOM 2664 O O . TYR A 1 328 ? 1.239 -22.109 -6.806 1.00 97.12 328 TYR A O 1
ATOM 2672 N N . GLY A 1 329 ? 1.136 -21.925 -9.043 1.00 97.19 329 GLY A N 1
ATOM 2673 C CA . GLY A 1 329 ? -0.315 -21.756 -9.157 1.00 97.19 329 GLY A CA 1
ATOM 2674 C C . GLY A 1 329 ? -0.678 -20.456 -9.868 1.00 97.19 329 GLY A C 1
ATOM 2675 O O . GLY A 1 329 ? 0.120 -19.530 -9.894 1.00 97.19 329 GLY A O 1
ATOM 2676 N N . GLU A 1 330 ? -1.871 -20.376 -10.453 1.00 96.94 330 GLU A N 1
ATOM 2677 C CA . GLU A 1 330 ? -2.275 -19.215 -11.257 1.00 96.94 330 GLU A CA 1
ATOM 2678 C C . GLU A 1 330 ? -2.228 -17.900 -10.465 1.00 96.94 330 GLU A C 1
ATOM 2680 O O . GLU A 1 330 ? -2.657 -17.837 -9.310 1.00 96.94 330 GLU A O 1
ATOM 2685 N N . TYR A 1 331 ? -1.737 -16.838 -11.110 1.00 98.12 331 TYR A N 1
ATOM 2686 C CA . TYR A 1 331 ? -1.814 -15.486 -10.570 1.00 98.12 331 TYR A CA 1
ATOM 2687 C C . TYR A 1 331 ? -3.286 -15.033 -10.503 1.00 98.12 331 TYR A C 1
ATOM 2689 O O . TYR A 1 331 ? -3.964 -15.034 -11.532 1.00 98.12 331 TYR A O 1
ATOM 2697 N N . PRO A 1 332 ? -3.819 -14.661 -9.324 1.00 97.00 332 PRO A N 1
ATOM 2698 C CA . PRO A 1 332 ? -5.260 -14.501 -9.135 1.00 97.00 332 PRO A CA 1
ATOM 2699 C C . PRO A 1 332 ? -5.794 -13.119 -9.538 1.00 97.00 332 PRO A C 1
ATOM 2701 O O . PRO A 1 332 ? -7.007 -12.905 -9.496 1.00 97.00 332 PRO A O 1
ATOM 2704 N N . TYR A 1 333 ? -4.920 -12.175 -9.893 1.00 98.12 333 TYR A N 1
ATOM 2705 C CA . TYR A 1 333 ? -5.290 -10.797 -10.217 1.00 98.12 333 TYR A CA 1
ATOM 2706 C C . TYR A 1 333 ? -5.203 -10.534 -11.723 1.00 98.12 333 TYR A C 1
ATOM 2708 O O . TYR A 1 333 ? -4.439 -11.167 -12.443 1.00 98.12 333 TYR A O 1
ATOM 2716 N N . SER A 1 334 ? -5.984 -9.570 -12.214 1.00 97.94 334 SER A N 1
ATOM 2717 C CA . SER A 1 334 ? -6.045 -9.232 -13.644 1.00 97.94 334 SER A CA 1
ATOM 2718 C C . SER A 1 334 ? -4.984 -8.226 -14.104 1.00 97.94 334 SER A C 1
ATOM 2720 O O . SER A 1 334 ? -4.898 -7.941 -15.297 1.00 97.94 334 SER A O 1
ATOM 2722 N N . GLU A 1 335 ? -4.222 -7.639 -13.182 1.00 98.62 335 GLU A N 1
ATOM 2723 C CA . GLU A 1 335 ? -3.227 -6.603 -13.467 1.00 98.62 335 GLU A CA 1
ATOM 2724 C C . GLU A 1 335 ? -2.001 -6.764 -12.562 1.00 98.62 335 GLU A C 1
ATOM 2726 O O . GLU A 1 335 ? -2.145 -7.131 -11.395 1.00 98.62 335 GLU A O 1
ATOM 2731 N N . TYR A 1 336 ? -0.816 -6.516 -13.126 1.00 98.81 336 TYR A N 1
ATOM 2732 C CA . TYR A 1 336 ? 0.463 -6.477 -12.419 1.00 98.81 336 TYR A CA 1
ATOM 2733 C C . TYR A 1 336 ? 1.344 -5.349 -12.976 1.00 98.81 336 TYR A C 1
ATOM 2735 O O . TYR A 1 336 ? 1.647 -5.311 -14.172 1.00 98.81 336 TYR A O 1
ATOM 2743 N N . ASP A 1 337 ? 1.771 -4.436 -12.110 1.00 98.88 337 ASP A N 1
ATOM 2744 C CA . ASP A 1 337 ? 2.490 -3.222 -12.490 1.00 98.88 337 ASP A CA 1
ATOM 2745 C C . ASP A 1 337 ? 3.928 -3.218 -11.969 1.00 98.88 337 ASP A C 1
ATOM 2747 O O . ASP A 1 337 ? 4.170 -3.389 -10.782 1.00 98.88 337 ASP A O 1
ATOM 2751 N N . VAL A 1 338 ? 4.900 -2.929 -12.833 1.00 98.69 338 VAL A N 1
ATOM 2752 C CA . VAL A 1 338 ? 6.282 -2.612 -12.441 1.00 98.69 338 VAL A CA 1
ATOM 2753 C C . VAL A 1 338 ? 6.498 -1.112 -12.592 1.00 98.69 338 VAL A C 1
ATOM 2755 O O . VAL A 1 338 ? 6.306 -0.565 -13.679 1.00 98.69 338 VAL A O 1
ATOM 2758 N N . VAL A 1 339 ? 6.901 -0.423 -11.528 1.00 98.44 339 VAL A N 1
ATOM 2759 C CA . VAL A 1 339 ? 6.895 1.047 -11.482 1.00 98.44 339 VAL A CA 1
ATOM 2760 C C . VAL A 1 339 ? 8.281 1.591 -11.158 1.00 98.44 339 VAL A C 1
ATOM 2762 O O . VAL A 1 339 ? 8.821 1.320 -10.090 1.00 98.44 339 VAL A O 1
ATOM 2765 N N . GLU A 1 340 ? 8.849 2.397 -12.059 1.00 96.69 340 GLU A N 1
ATOM 2766 C CA . GLU A 1 340 ? 10.038 3.213 -11.778 1.00 96.69 340 GLU A CA 1
ATOM 2767 C C . GLU A 1 340 ? 9.709 4.284 -10.726 1.00 96.69 340 GLU A C 1
ATOM 2769 O O . GLU A 1 340 ? 8.794 5.074 -10.926 1.00 96.69 340 GLU A O 1
ATOM 2774 N N . THR A 1 341 ? 10.467 4.367 -9.632 1.00 96.12 341 THR A N 1
ATOM 2775 C CA . THR A 1 341 ? 10.236 5.340 -8.551 1.00 96.12 341 THR A CA 1
ATOM 2776 C C . THR A 1 341 ? 11.536 5.974 -8.049 1.00 96.12 341 THR A C 1
ATOM 2778 O O . THR A 1 341 ? 12.630 5.490 -8.359 1.00 96.12 341 THR A O 1
ATOM 2781 N N . PRO A 1 342 ? 11.456 7.026 -7.209 1.00 93.00 342 PRO A N 1
ATOM 2782 C CA . PRO A 1 342 ? 12.634 7.630 -6.595 1.00 93.00 342 PRO A CA 1
ATOM 2783 C C . PRO A 1 342 ? 13.431 6.755 -5.635 1.00 93.00 342 PRO A C 1
ATOM 2785 O O . PRO A 1 342 ? 14.442 7.243 -5.116 1.00 93.00 342 PRO A O 1
ATOM 2788 N N . LEU A 1 343 ? 12.989 5.519 -5.384 1.00 91.50 343 LEU A N 1
ATOM 2789 C CA . LEU A 1 343 ? 13.592 4.597 -4.436 1.00 91.50 343 LEU A CA 1
ATOM 2790 C C . LEU A 1 343 ? 15.111 4.509 -4.649 1.00 91.50 343 LEU A C 1
ATOM 2792 O O . LEU A 1 343 ? 15.613 4.220 -5.740 1.00 91.50 343 LEU A O 1
ATOM 2796 N N . SER A 1 344 ? 15.861 4.843 -3.599 1.00 81.81 344 SER A N 1
ATOM 2797 C CA . SER A 1 344 ? 17.310 5.026 -3.668 1.00 81.81 344 SER A CA 1
ATOM 2798 C C . SER A 1 344 ? 18.098 3.715 -3.660 1.00 81.81 344 SER A C 1
ATOM 2800 O O . SER A 1 344 ? 19.269 3.733 -4.040 1.00 81.81 344 SER A O 1
ATOM 2802 N N . GLY A 1 345 ? 17.468 2.594 -3.325 1.00 74.31 345 GLY A N 1
ATOM 2803 C CA . GLY A 1 345 ? 18.056 1.263 -3.383 1.00 74.31 345 GLY A CA 1
ATOM 2804 C C . GLY A 1 345 ? 16.986 0.192 -3.220 1.00 74.31 345 GLY A C 1
ATOM 2805 O O . GLY A 1 345 ? 15.937 0.459 -2.640 1.00 74.31 345 GLY A O 1
ATOM 2806 N N . GLY A 1 346 ? 17.268 -1.004 -3.729 1.00 83.38 346 GLY A N 1
ATOM 2807 C CA . GLY A 1 346 ? 16.333 -2.121 -3.668 1.00 83.38 346 GLY A CA 1
ATOM 2808 C C . GLY A 1 346 ? 15.187 -2.037 -4.674 1.00 83.38 346 GLY A C 1
ATOM 2809 O O . GLY A 1 346 ? 15.168 -1.200 -5.583 1.00 83.38 346 GLY A O 1
ATOM 2810 N N . ALA A 1 347 ? 14.239 -2.933 -4.460 1.00 91.62 347 ALA A N 1
ATOM 2811 C CA . ALA A 1 347 ? 12.892 -2.916 -4.991 1.00 91.62 347 ALA A CA 1
ATOM 2812 C C . ALA A 1 347 ? 11.942 -3.259 -3.825 1.00 91.62 347 ALA A C 1
ATOM 2814 O O . ALA A 1 347 ? 12.413 -3.472 -2.705 1.00 91.62 347 ALA A O 1
ATOM 2815 N N . MET A 1 348 ? 10.632 -3.185 -4.047 1.00 93.44 348 MET A N 1
ATOM 2816 C CA . MET A 1 348 ? 9.646 -3.559 -3.034 1.00 93.44 348 MET A CA 1
ATOM 2817 C C . MET A 1 348 ? 8.422 -4.199 -3.682 1.00 93.44 348 MET A C 1
ATOM 2819 O O . MET A 1 348 ? 7.866 -3.689 -4.664 1.00 93.44 348 MET A O 1
ATOM 2823 N N . GLU A 1 349 ? 7.998 -5.293 -3.085 1.00 94.00 349 GLU A N 1
ATOM 2824 C CA . GLU A 1 349 ? 6.835 -6.101 -3.369 1.00 94.00 349 GLU A CA 1
ATOM 2825 C C . GLU A 1 349 ? 5.586 -5.532 -2.689 1.00 94.00 349 GLU A C 1
ATOM 2827 O O . GLU A 1 349 ? 5.405 -5.588 -1.481 1.00 94.00 349 GLU A O 1
ATOM 2832 N N . TYR A 1 350 ? 4.668 -4.986 -3.477 1.00 96.69 350 TYR A N 1
ATOM 2833 C CA . TYR A 1 350 ? 3.302 -4.742 -3.028 1.00 96.69 350 TYR A CA 1
ATOM 2834 C C . TYR A 1 350 ? 2.363 -5.671 -3.801 1.00 96.69 350 TYR A C 1
ATOM 2836 O O . TYR A 1 350 ? 2.694 -6.138 -4.903 1.00 96.69 350 TYR A O 1
ATOM 2844 N N . PRO A 1 351 ? 1.165 -5.979 -3.278 1.00 97.00 351 PRO A N 1
ATOM 2845 C CA . PRO A 1 351 ? 0.198 -6.766 -4.021 1.00 97.00 351 PRO A CA 1
ATOM 2846 C C . PRO A 1 351 ? -0.088 -6.066 -5.348 1.00 97.00 351 PRO A C 1
ATOM 2848 O O . PRO A 1 351 ? -0.415 -4.877 -5.368 1.00 97.00 351 PRO A O 1
ATOM 2851 N N . THR A 1 352 ? 0.049 -6.7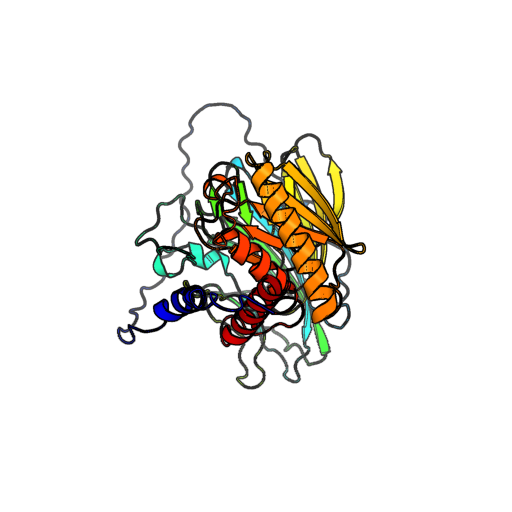93 -6.457 1.00 98.44 352 THR A N 1
ATOM 2852 C CA . THR A 1 352 ? -0.142 -6.306 -7.837 1.00 98.44 352 THR A CA 1
ATOM 2853 C C . THR A 1 352 ? 0.818 -5.214 -8.316 1.00 98.44 352 THR A C 1
ATOM 2855 O O . THR A 1 352 ? 0.723 -4.817 -9.473 1.00 98.44 352 THR A O 1
ATOM 2858 N N . VAL A 1 353 ? 1.769 -4.755 -7.495 1.00 98.38 353 VAL A N 1
ATOM 2859 C CA . VAL A 1 353 ? 2.695 -3.679 -7.875 1.00 98.38 353 VAL A CA 1
ATOM 2860 C C . VAL A 1 353 ? 4.101 -3.942 -7.354 1.00 98.38 353 VAL A C 1
ATOM 2862 O O . VAL A 1 353 ? 4.312 -4.113 -6.162 1.00 98.38 353 VAL A O 1
ATOM 2865 N N . THR A 1 354 ? 5.087 -3.879 -8.236 1.00 97.75 354 THR A N 1
ATOM 2866 C CA . THR A 1 354 ? 6.507 -3.889 -7.895 1.00 97.75 354 THR A CA 1
ATOM 2867 C C . THR A 1 354 ? 7.080 -2.485 -8.020 1.00 97.75 354 THR A C 1
ATOM 2869 O O . THR A 1 354 ? 7.101 -1.894 -9.103 1.00 97.75 354 THR A O 1
ATOM 2872 N N . GLN A 1 355 ? 7.583 -1.958 -6.908 1.00 96.75 355 GLN A N 1
ATOM 2873 C CA . GLN A 1 355 ? 8.311 -0.699 -6.861 1.00 96.75 355 GLN A CA 1
ATOM 2874 C C . GLN A 1 355 ? 9.778 -0.933 -7.234 1.00 96.75 355 GLN A C 1
ATOM 2876 O O . GLN A 1 355 ? 10.485 -1.659 -6.548 1.00 96.75 355 GLN A O 1
ATOM 2881 N N . MET A 1 356 ? 10.261 -0.255 -8.271 1.00 94.88 356 MET A N 1
ATOM 2882 C CA . MET A 1 356 ? 11.665 -0.261 -8.684 1.00 94.88 356 MET A CA 1
ATOM 2883 C C . MET A 1 356 ? 12.302 1.109 -8.433 1.00 94.88 356 MET A C 1
ATOM 2885 O O . MET A 1 356 ? 11.627 2.139 -8.475 1.00 94.88 356 MET A O 1
ATOM 2889 N N . GLY A 1 357 ? 13.617 1.151 -8.213 1.00 93.00 357 GLY A N 1
ATOM 2890 C CA . GLY A 1 357 ? 14.378 2.405 -8.260 1.00 93.00 357 GLY A CA 1
ATOM 2891 C C . GLY A 1 357 ? 14.508 2.976 -9.680 1.00 93.00 357 GLY A C 1
ATOM 2892 O O . GLY A 1 357 ? 14.137 2.333 -10.665 1.00 93.00 357 GLY A O 1
ATOM 2893 N N . TYR A 1 358 ? 15.074 4.183 -9.798 1.00 91.50 358 TYR A N 1
ATOM 2894 C CA . TYR A 1 358 ? 15.242 4.852 -11.094 1.00 91.50 358 TYR A CA 1
ATOM 2895 C C . TYR A 1 358 ? 15.994 3.998 -12.123 1.00 91.50 358 TYR A C 1
ATOM 2897 O O . TYR A 1 358 ? 17.108 3.518 -11.889 1.00 91.50 358 TYR A O 1
ATOM 2905 N N . TYR A 1 359 ? 15.440 3.934 -13.330 1.00 89.50 359 TYR A N 1
ATOM 2906 C CA . TYR A 1 359 ? 15.981 3.169 -14.450 1.00 89.50 359 TYR A CA 1
ATOM 2907 C C . TYR A 1 359 ? 17.275 3.778 -15.002 1.00 89.50 359 TYR A C 1
ATOM 2909 O O . TYR A 1 359 ? 18.044 3.089 -15.667 1.00 89.50 359 TYR A O 1
ATOM 2917 N N . ASN A 1 360 ? 17.563 5.047 -14.691 1.00 82.38 360 ASN A N 1
ATOM 2918 C CA . ASN A 1 360 ? 18.807 5.720 -15.082 1.00 82.38 360 ASN A CA 1
ATOM 2919 C C . ASN A 1 360 ? 20.071 5.146 -14.417 1.00 82.38 360 ASN A C 1
ATOM 2921 O O . ASN A 1 360 ? 21.183 5.465 -14.839 1.00 82.38 360 ASN A O 1
ATOM 2925 N N . ARG A 1 361 ? 19.905 4.317 -13.382 1.00 76.81 361 ARG A N 1
ATOM 2926 C CA . ARG A 1 361 ? 20.994 3.609 -12.695 1.00 76.81 361 ARG A CA 1
ATOM 2927 C C . ARG A 1 361 ? 21.300 2.260 -13.342 1.00 76.81 361 ARG A C 1
ATOM 2929 O O . ARG A 1 361 ? 22.350 1.685 -13.074 1.00 76.81 361 ARG A O 1
ATOM 2936 N N . MET A 1 362 ? 20.408 1.794 -14.215 1.00 80.00 362 MET A N 1
ATOM 2937 C CA . MET A 1 362 ? 20.475 0.486 -14.850 1.00 80.00 362 MET A CA 1
ATOM 2938 C C . MET A 1 362 ? 21.250 0.571 -16.172 1.00 80.00 362 MET A C 1
ATOM 2940 O O . MET A 1 362 ? 21.093 1.536 -16.927 1.00 80.00 362 MET A O 1
ATOM 2944 N N . PRO A 1 363 ? 22.067 -0.438 -16.515 1.00 73.50 363 PRO A N 1
ATOM 2945 C CA . PRO A 1 363 ? 22.687 -0.495 -17.831 1.00 73.50 363 PRO A CA 1
ATOM 2946 C C . PRO A 1 363 ? 21.608 -0.669 -18.910 1.00 73.50 363 PRO A C 1
ATOM 2948 O O . PRO A 1 363 ? 20.800 -1.595 -18.833 1.00 73.50 363 PRO A O 1
ATOM 2951 N N . GLU A 1 364 ? 21.610 0.186 -19.942 1.00 68.69 364 GLU A N 1
ATOM 2952 C CA . GLU A 1 364 ? 20.616 0.122 -21.032 1.00 68.69 364 GLU A CA 1
ATOM 2953 C C . GLU A 1 364 ? 20.628 -1.226 -21.765 1.00 68.69 364 GLU A C 1
ATOM 2955 O O . GLU A 1 364 ? 19.594 -1.693 -22.243 1.00 68.69 364 GLU A O 1
ATOM 2960 N N . THR A 1 365 ? 21.798 -1.862 -21.854 1.00 70.62 365 THR A N 1
ATOM 2961 C CA . THR A 1 365 ? 21.963 -3.189 -22.442 1.00 70.62 365 THR A CA 1
ATOM 2962 C C . THR A 1 365 ? 22.306 -4.216 -21.359 1.00 70.62 365 THR A C 1
ATOM 2964 O O . THR A 1 365 ? 23.252 -4.007 -20.594 1.00 70.62 365 THR A O 1
ATOM 2967 N N . PRO A 1 366 ? 21.571 -5.344 -21.285 1.00 71.38 366 PRO A N 1
ATOM 2968 C CA . PRO A 1 366 ? 21.926 -6.439 -20.394 1.00 71.38 366 PRO A CA 1
ATOM 2969 C C . PRO A 1 366 ? 23.328 -6.957 -20.712 1.00 71.38 366 PRO A C 1
ATOM 2971 O O . PRO A 1 366 ? 23.694 -7.115 -21.882 1.00 71.38 366 PRO A O 1
ATOM 2974 N N . ASN A 1 367 ? 24.108 -7.273 -19.681 1.00 75.00 367 ASN A N 1
ATOM 2975 C CA . ASN A 1 367 ? 25.361 -7.986 -19.876 1.00 75.00 367 ASN A CA 1
ATOM 2976 C C . ASN A 1 367 ? 25.048 -9.482 -20.055 1.00 75.00 367 ASN A C 1
ATOM 2978 O O . ASN A 1 367 ? 24.626 -10.127 -19.100 1.00 75.00 367 ASN A O 1
ATOM 2982 N N . PRO A 1 368 ? 25.324 -10.097 -21.218 1.00 71.19 368 PRO A N 1
ATOM 2983 C CA . PRO A 1 368 ? 25.017 -11.512 -21.438 1.00 71.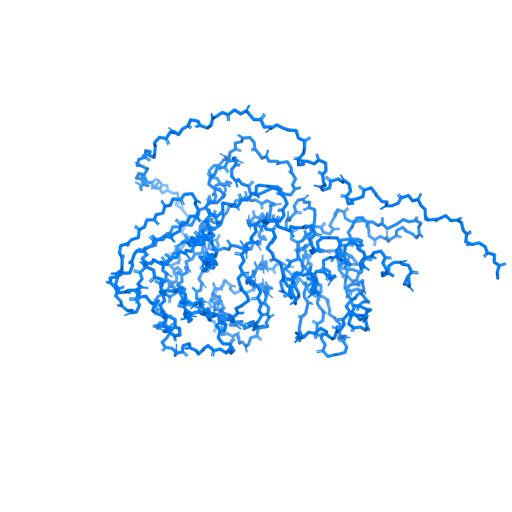19 368 PRO A CA 1
ATOM 2984 C C . PRO A 1 368 ? 25.834 -12.465 -20.546 1.00 71.19 368 PRO A C 1
ATOM 2986 O O . PRO A 1 368 ? 25.622 -13.673 -20.582 1.00 71.19 368 PRO A O 1
ATOM 2989 N N . LYS A 1 369 ? 26.815 -11.952 -19.790 1.00 75.81 369 LYS A N 1
ATOM 2990 C CA . LYS A 1 369 ? 27.659 -12.723 -18.869 1.00 75.81 369 LYS A CA 1
ATOM 2991 C C . LYS A 1 369 ? 27.327 -12.503 -17.390 1.00 75.81 369 LYS A C 1
ATOM 2993 O O . LYS A 1 369 ? 27.952 -13.157 -16.558 1.00 75.81 369 LYS A O 1
ATOM 2998 N N . SER A 1 370 ? 26.426 -11.580 -17.051 1.00 78.12 370 SER A N 1
ATOM 2999 C CA . SER A 1 370 ? 26.052 -11.301 -15.660 1.00 78.12 370 SER A CA 1
ATOM 3000 C C . SER A 1 370 ? 24.675 -10.655 -15.573 1.00 78.12 370 SER A C 1
ATOM 3002 O O . SER A 1 370 ? 24.417 -9.682 -16.280 1.00 78.12 370 SER A O 1
ATOM 3004 N N . LEU A 1 371 ? 23.850 -11.121 -14.641 1.00 80.94 371 LEU A N 1
ATOM 3005 C CA . LEU A 1 371 ? 22.606 -10.450 -14.277 1.00 80.94 371 LEU A CA 1
ATOM 3006 C C . LEU A 1 371 ? 22.926 -9.120 -13.584 1.00 80.94 371 LEU A C 1
ATOM 3008 O O . LEU A 1 371 ? 23.844 -9.058 -12.760 1.00 80.94 371 LEU A O 1
ATOM 3012 N N . SER A 1 372 ? 22.221 -8.050 -13.958 1.00 87.06 372 SER A N 1
ATOM 3013 C CA . SER A 1 372 ? 22.235 -6.825 -13.153 1.00 87.06 372 SER A CA 1
ATOM 3014 C C . SER A 1 372 ? 21.352 -7.015 -11.924 1.00 87.06 372 SER A C 1
ATOM 3016 O O . SER A 1 372 ? 20.424 -7.822 -11.956 1.00 87.06 372 SER A O 1
ATOM 3018 N N . PHE A 1 373 ? 21.617 -6.247 -10.866 1.00 87.19 373 PHE A N 1
ATOM 3019 C CA . PHE A 1 373 ? 20.792 -6.259 -9.657 1.00 87.19 373 PHE A CA 1
ATOM 3020 C C . PHE A 1 373 ? 19.307 -6.078 -9.997 1.00 87.19 373 PHE A C 1
ATOM 3022 O O . PHE A 1 373 ? 18.458 -6.777 -9.470 1.00 87.19 373 PHE A O 1
ATOM 3029 N N . GLU A 1 374 ? 18.999 -5.196 -10.943 1.00 89.56 374 GLU A N 1
ATOM 3030 C CA . GLU A 1 374 ? 17.629 -4.836 -11.293 1.00 89.56 374 GLU A CA 1
ATOM 3031 C C . GLU A 1 374 ? 16.910 -5.902 -12.127 1.00 89.56 374 GLU A C 1
ATOM 3033 O O . GLU A 1 374 ? 15.687 -5.995 -12.062 1.00 89.56 374 GLU A O 1
ATOM 3038 N N . ASP A 1 375 ? 17.657 -6.737 -12.863 1.00 91.50 375 ASP A N 1
ATOM 3039 C CA . ASP A 1 375 ? 17.069 -7.907 -13.528 1.00 91.50 375 ASP A CA 1
ATOM 3040 C C . ASP A 1 375 ? 16.649 -8.951 -12.502 1.00 91.50 375 ASP A C 1
ATOM 3042 O O . ASP A 1 375 ? 15.581 -9.546 -12.613 1.00 91.50 375 ASP A O 1
ATOM 3046 N N . GLU A 1 376 ? 17.519 -9.193 -11.522 1.00 93.62 376 GLU A N 1
ATOM 3047 C CA . GLU A 1 376 ? 17.247 -10.126 -10.437 1.00 93.62 376 GLU A CA 1
ATOM 3048 C C . GLU A 1 376 ? 16.098 -9.610 -9.570 1.00 93.62 376 GLU A C 1
ATOM 3050 O O . GLU A 1 376 ? 15.165 -10.361 -9.307 1.00 93.62 376 GLU A O 1
ATOM 3055 N N . ALA A 1 377 ? 16.115 -8.318 -9.228 1.00 94.44 377 ALA A N 1
ATOM 3056 C CA . ALA A 1 377 ? 15.102 -7.677 -8.402 1.00 94.44 377 ALA A CA 1
ATOM 3057 C C . ALA A 1 377 ? 13.708 -7.755 -9.033 1.00 94.44 377 ALA A C 1
ATOM 3059 O O . ALA A 1 377 ? 12.788 -8.205 -8.370 1.00 94.44 377 ALA A O 1
ATOM 3060 N N . VAL A 1 378 ? 13.520 -7.418 -10.318 1.00 96.81 378 VAL A N 1
ATOM 3061 C CA . VAL A 1 378 ? 12.169 -7.501 -10.915 1.00 96.81 378 VAL A CA 1
ATOM 3062 C C . VAL A 1 378 ? 11.615 -8.931 -10.897 1.00 96.81 378 VAL A C 1
ATOM 3064 O O . VAL A 1 378 ? 10.423 -9.126 -10.666 1.00 96.81 378 VAL A O 1
ATOM 3067 N N . VAL A 1 379 ? 12.467 -9.946 -11.087 1.00 98.25 379 VAL A N 1
ATOM 3068 C CA . VAL A 1 379 ? 12.063 -11.357 -10.982 1.00 98.25 379 VAL A CA 1
ATOM 3069 C C . VAL A 1 379 ? 11.751 -11.729 -9.529 1.00 98.25 379 VAL A C 1
ATOM 3071 O O . VAL A 1 379 ? 10.735 -12.383 -9.292 1.00 98.25 379 VAL A O 1
ATOM 3074 N N . HIS A 1 380 ? 12.577 -11.286 -8.579 1.00 98.06 380 HIS A N 1
ATOM 3075 C CA . HIS A 1 380 ? 12.386 -11.479 -7.137 1.00 98.06 380 HIS A CA 1
ATOM 3076 C C . HIS A 1 380 ? 11.069 -10.867 -6.661 1.00 98.06 380 HIS A C 1
ATOM 3078 O O . HIS A 1 380 ? 10.205 -11.581 -6.161 1.00 98.06 380 HIS A O 1
ATOM 3084 N N . GLU A 1 381 ? 10.814 -9.603 -6.976 1.00 97.81 381 GLU A N 1
ATOM 3085 C CA . GLU A 1 381 ? 9.557 -8.945 -6.613 1.00 97.81 381 GLU A CA 1
ATOM 3086 C C . GLU A 1 381 ? 8.333 -9.552 -7.317 1.00 97.81 381 GLU A C 1
ATOM 3088 O O . GLU A 1 381 ? 7.221 -9.531 -6.780 1.00 97.81 381 GLU A O 1
ATOM 3093 N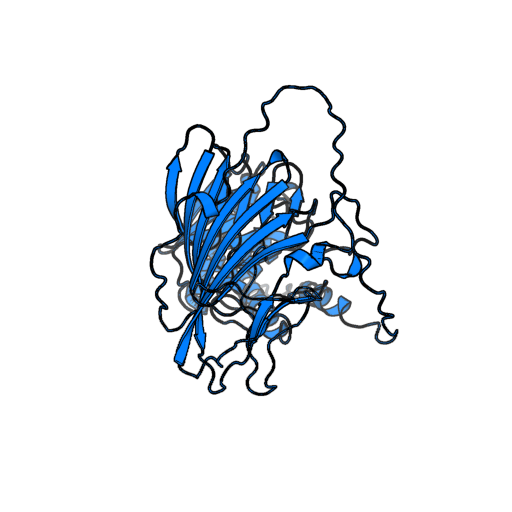 N . THR A 1 382 ? 8.513 -10.148 -8.505 1.00 98.62 382 THR A N 1
ATOM 3094 C CA . THR A 1 382 ? 7.436 -10.928 -9.134 1.00 98.62 382 THR A CA 1
ATOM 3095 C C . THR A 1 382 ? 7.160 -12.218 -8.353 1.00 98.62 382 THR A C 1
ATOM 3097 O O . THR A 1 382 ? 6.006 -12.620 -8.229 1.00 98.62 382 THR A O 1
ATOM 3100 N N . ALA A 1 383 ? 8.178 -12.887 -7.803 1.00 98.50 383 ALA A N 1
ATOM 3101 C CA . ALA A 1 383 ? 7.993 -14.103 -7.004 1.00 98.50 383 ALA A CA 1
ATOM 3102 C C . ALA A 1 383 ? 7.273 -13.831 -5.670 1.00 98.50 383 ALA A C 1
ATOM 3104 O O . ALA A 1 383 ? 6.450 -14.653 -5.248 1.00 98.50 383 ALA A O 1
ATOM 3105 N N . HIS A 1 384 ? 7.476 -12.659 -5.062 1.00 97.94 384 HIS A N 1
ATOM 3106 C CA . HIS A 1 384 ? 6.729 -12.229 -3.874 1.00 97.94 384 HIS A CA 1
ATOM 3107 C C . HIS A 1 384 ? 5.212 -12.117 -4.102 1.00 97.94 384 HIS A C 1
ATOM 3109 O O . HIS A 1 384 ? 4.415 -12.203 -3.164 1.00 97.94 384 HIS A O 1
ATOM 3115 N N . GLN A 1 385 ? 4.762 -12.026 -5.358 1.00 98.00 385 GLN A N 1
ATOM 3116 C CA . GLN A 1 385 ? 3.337 -12.131 -5.663 1.00 98.00 385 GLN A CA 1
ATOM 3117 C C . GLN A 1 385 ? 2.736 -13.480 -5.217 1.00 98.00 385 GLN A C 1
ATOM 3119 O O . GLN A 1 385 ? 1.556 -13.541 -4.881 1.00 98.00 385 GLN A O 1
ATOM 3124 N N . TRP A 1 386 ? 3.536 -14.549 -5.137 1.00 97.88 386 TRP A N 1
ATOM 3125 C CA . TRP A 1 386 ? 3.144 -15.810 -4.500 1.00 97.88 386 TRP A CA 1
ATOM 3126 C C . TRP A 1 386 ? 3.572 -15.867 -3.036 1.00 97.88 386 TRP A C 1
ATOM 3128 O O . TRP A 1 386 ? 2.750 -16.190 -2.177 1.00 97.88 386 TRP A O 1
ATOM 3138 N N . PHE A 1 387 ? 4.837 -15.552 -2.758 1.00 96.06 387 PHE A N 1
ATOM 3139 C CA . PHE A 1 387 ? 5.466 -15.686 -1.442 1.00 96.06 387 PHE A CA 1
ATOM 3140 C C . PHE A 1 387 ? 5.548 -14.334 -0.728 1.00 96.06 387 PHE A C 1
ATOM 3142 O O . PHE A 1 387 ? 6.616 -13.753 -0.613 1.00 96.06 387 PHE A O 1
ATOM 3149 N N . TYR A 1 388 ? 4.377 -13.828 -0.354 1.00 93.69 388 TYR A N 1
ATOM 3150 C CA . TYR A 1 388 ? 4.103 -12.634 0.459 1.00 93.69 388 TYR A CA 1
ATOM 3151 C C . TYR A 1 388 ? 2.634 -12.285 0.209 1.00 93.69 388 TYR A C 1
ATOM 3153 O O . TYR A 1 388 ? 1.814 -12.295 1.123 1.00 93.69 388 TYR A O 1
ATOM 3161 N N . SER A 1 389 ? 2.257 -12.071 -1.058 1.00 93.06 389 SER A N 1
ATOM 3162 C CA . SER A 1 389 ? 0.918 -11.577 -1.394 1.00 93.06 389 SER A CA 1
ATOM 3163 C C . SER A 1 389 ? -0.156 -12.664 -1.269 1.00 93.06 389 SER A C 1
ATOM 3165 O O . SER A 1 389 ? -1.114 -12.493 -0.514 1.00 93.06 389 SER A O 1
ATOM 3167 N N . ILE A 1 390 ? -0.003 -13.797 -1.969 1.00 94.06 390 ILE A N 1
ATOM 3168 C CA . ILE A 1 390 ? -0.969 -14.914 -1.916 1.00 94.06 390 ILE A CA 1
ATOM 3169 C C . ILE A 1 390 ? -0.759 -15.766 -0.659 1.00 94.06 390 ILE A C 1
ATOM 3171 O O . ILE A 1 390 ? -1.710 -16.062 0.066 1.00 94.06 390 ILE A O 1
ATOM 3175 N N . ILE A 1 391 ? 0.484 -16.183 -0.410 1.00 93.75 391 ILE A N 1
ATOM 3176 C CA . ILE A 1 391 ? 0.889 -16.922 0.787 1.00 93.75 391 ILE A CA 1
ATOM 3177 C C . ILE A 1 391 ? 1.573 -15.930 1.722 1.00 93.75 391 ILE A C 1
ATOM 3179 O O . ILE A 1 391 ? 2.779 -15.719 1.635 1.00 93.75 391 ILE A O 1
ATOM 3183 N N . GLY A 1 392 ? 0.776 -15.312 2.592 1.00 91.00 392 GLY A N 1
ATOM 3184 C CA . GLY A 1 392 ? 1.263 -14.321 3.545 1.00 91.00 392 GLY A CA 1
ATOM 3185 C C . GLY A 1 392 ? 1.900 -14.914 4.800 1.00 91.00 392 GLY A C 1
ATOM 3186 O O . GLY A 1 392 ? 1.546 -15.999 5.268 1.00 91.00 392 GLY A O 1
ATOM 3187 N N . ASN A 1 393 ? 2.804 -14.140 5.382 1.00 91.81 393 ASN A N 1
ATOM 3188 C CA . ASN A 1 393 ? 3.504 -14.376 6.643 1.00 91.81 393 ASN A CA 1
ATOM 3189 C C . ASN A 1 393 ? 3.396 -13.128 7.540 1.00 91.81 393 ASN A C 1
ATOM 3191 O O . ASN A 1 393 ? 2.709 -12.152 7.227 1.00 91.81 393 ASN A O 1
ATOM 3195 N N . ASN A 1 394 ? 4.030 -13.182 8.708 1.00 91.75 394 ASN A N 1
ATOM 3196 C CA . ASN A 1 394 ? 4.284 -11.996 9.512 1.00 91.75 394 ASN A CA 1
ATOM 3197 C C . ASN A 1 394 ? 5.677 -11.478 9.157 1.00 91.75 394 ASN A C 1
ATOM 3199 O O . ASN A 1 394 ? 6.643 -11.926 9.760 1.00 91.75 394 ASN A O 1
ATOM 3203 N N . GLU A 1 395 ? 5.775 -10.560 8.201 1.00 86.88 395 GLU A N 1
ATOM 3204 C CA . GLU A 1 395 ? 7.047 -10.004 7.708 1.00 86.88 395 GLU A CA 1
ATOM 3205 C C . GLU A 1 395 ? 7.892 -9.380 8.834 1.00 86.88 395 GLU A C 1
ATOM 3207 O O . GLU A 1 395 ? 9.114 -9.420 8.818 1.00 86.88 395 GLU A O 1
ATOM 3212 N N . PHE A 1 396 ? 7.265 -8.870 9.900 1.00 86.88 396 PHE A N 1
ATOM 3213 C CA . PHE A 1 396 ? 8.012 -8.346 11.047 1.00 86.88 396 PHE A CA 1
ATOM 3214 C C . PHE A 1 396 ? 8.685 -9.450 11.884 1.00 86.88 396 PHE A C 1
ATOM 3216 O O . PHE A 1 396 ? 9.799 -9.274 12.382 1.00 86.88 396 PHE A O 1
ATOM 3223 N N . LYS A 1 397 ? 8.002 -10.579 12.116 1.00 88.94 397 LYS A N 1
ATOM 3224 C CA . LYS A 1 397 ? 8.486 -11.654 13.008 1.00 88.94 397 LYS A CA 1
ATOM 3225 C C . LYS A 1 397 ? 9.214 -12.770 12.266 1.00 88.94 397 LYS A C 1
ATOM 3227 O O . LYS A 1 397 ? 10.181 -13.317 12.792 1.00 88.94 397 LYS A O 1
ATOM 3232 N N . ASP A 1 398 ? 8.735 -13.099 11.075 1.00 90.19 398 ASP A N 1
ATOM 3233 C CA . ASP A 1 398 ? 9.129 -14.242 10.260 1.00 90.19 398 ASP A CA 1
ATOM 3234 C C . ASP A 1 398 ? 9.424 -13.835 8.786 1.00 90.19 398 ASP A C 1
ATOM 3236 O O . ASP A 1 398 ? 8.929 -14.510 7.877 1.00 90.19 398 ASP A O 1
ATOM 3240 N N . PRO A 1 399 ? 10.255 -12.796 8.520 1.00 89.06 399 PRO A N 1
ATOM 3241 C CA . PRO A 1 399 ? 10.623 -12.348 7.157 1.00 89.06 399 PRO A CA 1
ATOM 3242 C C . PRO A 1 399 ? 11.493 -13.357 6.401 1.00 89.06 399 PRO A C 1
ATOM 3244 O O . PRO A 1 399 ? 11.916 -13.157 5.277 1.00 89.06 399 PRO A O 1
ATOM 3247 N N . ILE A 1 400 ? 11.897 -14.450 7.051 1.00 91.62 400 ILE A N 1
ATOM 3248 C CA . ILE A 1 400 ? 12.635 -15.501 6.353 1.00 91.62 400 ILE A CA 1
ATOM 3249 C C . ILE A 1 400 ? 11.703 -16.329 5.465 1.00 91.62 400 ILE A C 1
ATOM 3251 O O . ILE A 1 400 ? 12.185 -17.021 4.572 1.00 91.62 400 ILE A O 1
ATOM 3255 N N . LEU A 1 401 ? 10.395 -16.338 5.735 1.00 93.12 401 LEU A N 1
ATOM 3256 C CA . LEU A 1 401 ? 9.465 -17.229 5.048 1.00 93.12 401 LEU A CA 1
ATOM 3257 C C . LEU A 1 401 ? 9.260 -16.799 3.596 1.00 93.12 401 LEU A C 1
ATOM 3259 O O . LEU A 1 401 ? 9.590 -17.569 2.701 1.00 93.12 401 LEU A O 1
ATOM 3263 N N . ASP A 1 402 ? 8.778 -15.589 3.367 1.00 93.06 402 ASP A N 1
ATOM 3264 C CA . ASP A 1 402 ? 8.716 -14.952 2.049 1.00 93.06 402 ASP A CA 1
ATOM 3265 C C . ASP A 1 402 ? 10.093 -14.858 1.395 1.00 93.06 402 ASP A C 1
ATOM 3267 O O . ASP A 1 402 ? 10.313 -15.509 0.374 1.00 93.06 402 ASP A O 1
ATOM 3271 N N . GLU A 1 403 ? 11.054 -14.164 2.005 1.00 94.38 403 GLU A N 1
ATOM 3272 C CA . GLU A 1 403 ? 12.329 -13.839 1.348 1.00 94.38 403 GLU A CA 1
ATOM 3273 C C . GLU A 1 403 ? 13.113 -15.080 0.907 1.00 94.38 403 GLU A C 1
ATOM 3275 O O . GLU A 1 403 ? 13.748 -15.095 -0.155 1.00 94.38 403 GLU A O 1
ATOM 3280 N N . SER A 1 404 ? 13.064 -16.172 1.684 1.00 95.94 404 SER A N 1
ATOM 3281 C CA . SER A 1 404 ? 13.747 -17.414 1.298 1.00 95.94 404 SER A CA 1
ATOM 3282 C C . SER A 1 404 ? 13.025 -18.176 0.187 1.00 95.94 404 SER A C 1
ATOM 3284 O O . SER A 1 404 ? 13.696 -18.720 -0.700 1.00 95.94 404 SER A O 1
ATOM 3286 N N . PHE A 1 405 ? 11.686 -18.213 0.192 1.00 96.81 405 PHE A N 1
ATOM 3287 C CA . PHE A 1 405 ? 10.924 -18.835 -0.892 1.00 96.81 405 PHE A CA 1
ATOM 3288 C C . PHE A 1 405 ? 11.038 -18.021 -2.178 1.00 96.81 405 PHE A C 1
ATOM 3290 O O . PHE A 1 405 ? 11.271 -18.611 -3.237 1.00 96.81 405 PHE A O 1
ATOM 3297 N N . THR A 1 406 ? 10.978 -16.695 -2.080 1.00 97.69 406 THR A N 1
ATOM 3298 C CA . THR A 1 406 ? 11.206 -15.780 -3.196 1.00 97.69 406 THR A CA 1
ATOM 3299 C C . THR A 1 406 ? 12.613 -15.948 -3.753 1.00 97.69 406 THR A C 1
ATOM 3301 O O . THR A 1 406 ? 12.757 -16.245 -4.936 1.00 97.69 406 THR A O 1
ATOM 3304 N N . SER A 1 407 ? 13.654 -15.917 -2.914 1.00 97.12 407 SER A N 1
ATOM 3305 C CA . SER A 1 407 ? 15.042 -16.137 -3.357 1.00 97.12 407 SER A CA 1
ATOM 3306 C C . SER A 1 407 ? 15.217 -17.474 -4.089 1.00 97.12 407 SER A C 1
ATOM 3308 O O . SER A 1 407 ? 15.913 -17.566 -5.106 1.00 97.12 407 SER A O 1
ATOM 3310 N N . TYR A 1 408 ? 14.581 -18.536 -3.583 1.00 97.81 408 TYR A N 1
ATOM 3311 C CA . TYR A 1 408 ? 14.591 -19.841 -4.239 1.00 97.81 408 TYR A CA 1
ATOM 3312 C C . TYR A 1 408 ? 13.874 -19.802 -5.596 1.00 97.81 408 TYR A C 1
ATOM 3314 O O . TYR A 1 408 ? 14.407 -20.320 -6.579 1.00 97.81 408 TYR A O 1
ATOM 3322 N N . ALA A 1 409 ? 12.698 -19.177 -5.674 1.00 98.12 409 ALA A N 1
ATOM 3323 C CA . ALA A 1 409 ? 11.939 -19.013 -6.910 1.00 98.12 409 ALA A CA 1
ATOM 3324 C C . ALA A 1 409 ? 12.709 -18.200 -7.962 1.00 98.12 409 ALA A C 1
ATOM 3326 O O . ALA A 1 409 ? 12.795 -18.623 -9.117 1.00 98.12 409 ALA A O 1
ATOM 3327 N N . THR A 1 410 ? 13.357 -17.107 -7.557 1.00 97.94 410 THR A N 1
ATOM 3328 C CA . THR A 1 410 ? 14.232 -16.284 -8.404 1.00 97.94 410 THR A CA 1
ATOM 3329 C C . THR A 1 410 ? 15.360 -17.115 -9.005 1.00 97.94 410 THR A C 1
ATOM 3331 O O . THR A 1 410 ? 15.557 -17.122 -10.222 1.00 97.94 410 THR A O 1
ATOM 3334 N N . ALA A 1 411 ? 16.065 -17.898 -8.181 1.00 96.50 411 ALA A N 1
ATOM 3335 C CA . ALA A 1 411 ? 17.114 -18.792 -8.670 1.00 96.50 411 ALA A CA 1
ATOM 3336 C C . ALA A 1 411 ? 16.562 -19.839 -9.651 1.00 96.50 411 ALA A C 1
ATOM 3338 O O . ALA A 1 411 ? 17.175 -20.108 -10.685 1.00 96.50 411 ALA A O 1
ATOM 3339 N N . ARG A 1 412 ? 15.382 -20.405 -9.363 1.00 97.19 412 ARG A N 1
ATOM 3340 C CA . ARG A 1 412 ? 14.711 -21.363 -10.252 1.00 97.19 412 ARG A CA 1
ATOM 3341 C C . ARG A 1 412 ? 14.349 -20.741 -11.595 1.00 97.19 412 ARG A C 1
ATOM 3343 O O . ARG A 1 412 ? 14.522 -21.421 -12.600 1.00 97.19 412 ARG A O 1
ATOM 3350 N N . PHE A 1 413 ? 13.897 -19.494 -11.639 1.00 97.38 413 PHE A N 1
ATOM 3351 C CA . PHE A 1 413 ? 13.618 -18.806 -12.899 1.00 97.38 413 PHE A CA 1
ATOM 3352 C C . PHE A 1 413 ? 14.874 -18.737 -13.782 1.00 97.38 413 PHE A C 1
ATOM 3354 O O . PHE A 1 413 ? 14.890 -19.313 -14.867 1.00 97.38 413 PHE A O 1
ATOM 3361 N N . PHE A 1 414 ? 15.972 -18.165 -13.275 1.00 94.56 414 PHE A N 1
ATOM 3362 C CA . PHE A 1 414 ? 17.218 -18.006 -14.045 1.00 94.56 414 PHE A CA 1
ATOM 3363 C C . PHE A 1 414 ? 17.962 -19.319 -14.353 1.00 94.56 414 PHE A C 1
ATOM 3365 O O . PHE A 1 414 ? 18.881 -19.345 -15.169 1.00 94.56 414 PHE A O 1
ATOM 3372 N N . GLU A 1 415 ? 17.621 -20.426 -13.688 1.00 93.25 415 GLU A N 1
ATOM 3373 C CA . GLU A 1 415 ? 18.113 -21.755 -14.068 1.00 93.25 415 GLU A CA 1
ATOM 3374 C C . GLU A 1 415 ? 17.412 -22.328 -15.311 1.00 93.25 415 GLU A C 1
ATOM 3376 O O . GLU A 1 415 ? 17.959 -23.246 -15.934 1.00 93.25 415 GLU A O 1
ATOM 3381 N N . ASN A 1 416 ? 16.197 -21.864 -15.622 1.00 91.12 416 ASN A N 1
ATOM 3382 C CA . ASN A 1 416 ? 15.329 -22.458 -16.645 1.00 91.12 416 ASN A CA 1
ATOM 3383 C C . ASN A 1 416 ? 15.051 -21.527 -17.839 1.00 91.12 416 ASN A C 1
ATOM 3385 O O . ASN A 1 416 ? 14.780 -22.048 -18.920 1.00 91.12 416 ASN A O 1
ATOM 3389 N N . GLU A 1 417 ? 15.186 -20.211 -17.666 1.00 83.75 417 GLU A N 1
ATOM 3390 C CA . GLU A 1 417 ? 15.076 -19.164 -18.699 1.00 83.75 417 GLU A CA 1
ATOM 3391 C C . GLU A 1 417 ? 16.434 -18.498 -18.967 1.00 83.75 417 GLU A C 1
ATOM 3393 O O . GLU A 1 417 ? 16.736 -18.216 -20.154 1.00 83.75 417 GLU A O 1
#

Solvent-accessible surface area (backbone atoms only — not comparable to full-atom values): 23542 Å² total; per-residue (Å²): 143,85,84,93,84,87,87,87,83,75,81,57,64,76,49,62,73,56,59,77,78,74,86,86,86,89,77,85,83,79,85,79,79,88,72,86,80,73,84,78,88,78,82,80,88,75,94,68,91,68,78,84,74,81,74,69,54,42,77,74,75,62,75,77,72,70,81,83,68,62,63,95,67,27,36,26,39,42,35,29,34,24,55,37,76,91,78,39,31,39,34,35,32,35,38,40,37,41,50,36,85,46,93,59,63,38,52,55,55,49,26,37,29,53,38,39,26,32,57,46,32,85,38,23,61,29,77,61,83,64,52,94,64,67,55,82,61,39,39,13,35,62,46,80,76,47,46,25,50,74,88,38,80,59,73,70,48,78,57,78,40,31,41,38,33,73,45,96,62,60,47,40,54,73,40,73,52,40,39,36,42,33,34,38,34,41,53,12,51,34,44,36,71,50,14,28,49,96,75,38,37,35,44,38,64,68,59,77,40,64,39,54,73,39,79,92,78,73,41,64,60,74,77,55,56,44,35,63,78,65,34,67,64,59,61,55,23,31,40,39,39,37,43,36,36,56,60,71,56,42,76,50,46,33,48,44,80,77,47,76,47,81,51,98,68,31,29,40,36,32,32,40,33,71,70,27,50,62,72,37,40,36,36,24,64,62,59,42,77,50,74,51,76,55,96,77,22,42,36,34,13,34,31,74,83,52,61,67,46,29,54,50,54,36,52,46,40,49,51,40,48,52,53,45,25,76,72,79,47,74,74,92,60,60,45,38,38,38,34,54,36,68,30,73,48,70,64,44,66,47,40,44,28,29,43,32,28,52,57,88,79,52,72,79,64,83,53,97,88,48,85,52,72,67,61,52,39,48,34,29,36,50,35,23,52,49,31,41,42,71,50,63,69,46,31,60,86,44,47,63,58,30,54,51,50,13,54,50,48,36,52,52,46,70,74,76,109

Sequence (417 aa):
MKNKKLVISSLIVAFILIIAAGIFITQGIKIEKKDNYVASSNTTDDNTSKKNKVIPHPKEWGDNKDKLSLKDNRTAYKIQVSFDEKNKKLFAYERVKFRNNYSTALKDVVFHLYPDSYNTAETRPSIGDTPKSLKRSEIGDIKINSVTYNGKKVKYSEDKQILKFKLDKELKPGEEAEVVIDFTLKIPLSQDRLGYYGDEYSITNWYPILSIYDEKQGLWDENPFHPVGESNYSDCSDYQVEILVPKGMVVVTTGVQQNKEKLEEMEKLTFQAENVRDFVFFMSEDYKVVSKDVNGVRVNSYYIKHESTAKRMLDLACKSLEFFSQTYGEYPYSEYDVVETPLSGGAMEYPTVTQMGYYNRMPETPNPKSLSFEDEAVVHETAHQWFYSIIGNNEFKDPILDESFTSYATARFFENE

Nearest PDB structures (foldseek):
  6mgq-assembly1_A  TM=7.402E-01  e=9.024E-20  Homo sapiens
  7pfs-assembly1_B  TM=7.321E-01  e=2.733E-19  Homo sapiens
  6a8z-assembly2_B  TM=7.102E-01  e=9.299E-19  Deinococcus radiodurans R1 = ATCC 13939 = DSM 20539
  6ydx-assembly1_A  TM=7.338E-01  e=5.669E-18  Homo sapiens
  7zyf-assembly2_B  TM=7.396E-01  e=3.360E-16  Homo sapiens